Protein AF-A0A8S4QRX0-F1 (afdb_monomer)

InterPro domains:
  IPR004273 Dynein heavy chain, D6 P-loop domain [PF03028] (319-432)
  IPR026983 Dynein heavy chain [PTHR22878] (1-663)
  IPR027417 P-loop containing nucleoside triphosphate hydrolase [G3DSA:3.40.50.300] (310-434)
  IPR035706 Dynein heavy chain, ATP-binding dynein motor region [PF12781] (1-74)
  IPR041658 Dynein heavy chain, AAA lid domain [PF18198] (468-607)
  IPR042219 Dynein heavy chain, AAA lid domain superfamily [G3DSA:1.10.8.720] (435-604)

Foldseek 3Di:
DQLVVVLLLVCCQQPVVLSVVLVVLVVVLVVLVVVLVVLVVVLVVLVVPDPDPCVPPPVSVVSVVVSVVVNVVSVVVNVVSVVSVVVSVVVSVLQSVVSVLLVLLVLLQCLCCVVFVLSFAAPVNSSVLLSVLLVPFDDDPDSNVSNVRSSLSSVLSSLVQSLQFDDPLCLLLSLLSSLVSVCVVVVVDPPVLVVCLQPFADAPDDDDDLDVPPQPPQLSRLLSSQLVDPLCVVVSVCCSVCVVVVVVLLPDLCSVPPDDDPSCPSLQAPNVSSNCSRNVSLSSLFSPSSCNNSCVRSRNSSVDDDDNDPVVLVVVDWQLAAEEEAEDPQDDCVVVVLVVCVVVVQNVLEEEDEDAPPCLVVLLVNLVVCQQVLGEYEYEAVQRCLVNQVVVVVSSNPRDPVRGDGNRHYYYYYHRDNSHDSSNSRRHRRGYDYQDPDLLSLLLCCLVPQVVVCQVVCPDPDPCNLVLLLLLSLLSSLLSLLQNLLLLDVLSPVDSFDDHPVLSNVLSVVQVVQSVPDPDRPLVVSLCCSLCPRVVVRPDDPVNSVLSSVLVPLSSDPLSSDQQDAQAPVSLRTRHDSPDHSVNVSVSSVPGDPDDQCVSSVDDNCSVSSSRNVSSSVSSNSVSVSDDPPPPPPPDDDPVRVVVVVVVVVVVVDDPDPPVVVVVVD

Solvent-accessible surface area (backbone atoms only — not comparable to full-atom values): 37419 Å² total; per-residue (Å²): 108,65,36,56,55,43,31,54,52,52,39,44,71,78,38,44,70,59,46,52,51,49,53,51,48,53,54,50,50,53,53,54,53,48,52,52,51,51,52,52,49,52,51,52,50,52,63,72,69,51,91,70,64,78,89,73,40,64,69,54,53,55,51,52,52,52,48,52,56,52,52,53,55,49,51,54,52,50,52,51,50,53,53,54,49,50,56,50,51,58,64,47,54,72,48,42,64,48,11,51,49,51,40,53,52,50,53,56,48,62,42,39,32,80,78,39,66,68,41,40,71,34,69,66,57,52,50,54,51,54,53,49,38,57,73,73,47,81,88,55,93,49,62,68,63,36,43,52,51,43,46,56,51,36,54,50,54,52,49,56,58,50,48,38,48,38,54,78,87,48,40,59,54,49,40,37,51,53,46,52,54,55,34,43,74,71,60,76,43,52,72,67,62,56,47,33,71,55,73,51,59,81,70,92,74,92,74,83,75,89,49,71,90,79,52,46,72,64,31,48,51,39,40,52,22,44,35,72,38,85,89,36,30,66,50,54,70,48,39,74,83,42,45,70,58,55,48,58,41,69,74,37,96,61,43,86,81,54,85,68,56,82,86,49,58,72,39,56,56,69,50,38,43,49,53,35,67,25,57,62,44,41,88,53,31,33,69,58,47,51,45,53,30,28,33,77,73,78,30,60,80,68,67,56,87,75,81,86,55,66,67,64,53,55,74,72,55,54,60,68,38,40,38,35,37,40,32,41,88,70,57,77,63,65,67,62,50,48,56,48,28,45,76,71,74,36,46,92,42,53,48,76,49,71,45,41,94,85,37,59,70,58,53,53,52,51,48,53,54,16,32,69,74,26,23,35,37,34,40,33,44,48,62,67,31,52,87,50,39,64,58,51,46,54,56,44,73,64,56,49,84,90,69,48,27,80,68,14,39,45,36,39,30,25,51,86,42,84,67,58,52,62,67,52,38,23,63,27,49,52,35,46,42,64,83,61,75,46,50,42,46,35,41,50,50,40,60,69,70,56,52,59,83,44,45,71,61,70,71,44,89,56,90,60,36,49,51,49,56,36,50,49,53,30,50,47,49,49,51,25,39,61,60,55,34,45,70,47,38,68,83,52,28,80,62,82,69,78,78,38,74,65,53,52,52,52,45,52,51,50,51,52,50,48,53,71,74,39,95,59,82,56,50,70,57,52,49,42,45,43,40,56,51,55,59,29,60,67,48,86,49,72,67,48,38,51,50,52,43,56,56,47,54,72,44,61,40,81,67,43,70,41,56,79,30,61,68,33,93,85,57,77,47,56,46,67,62,72,84,62,48,75,66,53,52,50,57,52,44,70,70,47,65,82,73,80,64,39,56,59,66,75,40,60,67,65,50,57,23,53,35,25,35,51,52,41,52,50,48,38,53,51,54,49,70,60,45,79,78,74,75,73,59,99,81,61,80,48,75,66,55,53,49,50,51,52,49,51,54,50,58,72,70,48,78,78,80,80,60,64,66,62,64,73,73,106

pLDDT: mean 85.52, std 9.93, range [37.5, 96.81]

Nearest PDB structures (foldseek):
  8j07-assembly1_g6  TM=8.160E-01  e=1.203E-39  Homo sapiens
  8j07-assembly1_g1  TM=8.038E-01  e=6.453E-34  Homo sapiens
  6zyw-assembly1_C  TM=7.929E-01  e=6.901E-28  Tetrahymena thermophila SB210
  8glv-assembly1_Lc  TM=7.340E-01  e=1.024E-28  Chlamydomonas reinhardtii
  8j07-assembly1_r9  TM=7.107E-01  e=3.728E-25  Homo sapiens

Mean predicted aligned error: 10.31 Å

Radius of gyration: 33.87 Å; Cα contacts (8 Å, |Δi|>4): 712; chains: 1; bounding box: 92×83×99 Å

Structure (mmCIF, N/CA/C/O backbone):
data_AF-A0A8S4QRX0-F1
#
_entry.id   AF-A0A8S4QRX0-F1
#
loop_
_atom_site.group_PDB
_atom_site.id
_atom_site.type_symbol
_atom_site.label_atom_id
_atom_site.label_alt_id
_atom_site.label_comp_id
_atom_site.label_asym_id
_atom_site.label_entity_id
_atom_site.label_seq_id
_atom_site.pdbx_PDB_ins_code
_atom_site.Cartn_x
_atom_site.Cartn_y
_atom_site.Cartn_z
_atom_site.occupancy
_atom_site.B_iso_or_equiv
_atom_site.auth_seq_id
_atom_site.auth_comp_id
_atom_site.auth_asym_id
_atom_site.auth_atom_id
_atom_site.pdbx_PDB_model_num
ATOM 1 N N . GLY A 1 1 ? -17.231 3.762 23.123 1.00 83.12 1 GLY A N 1
ATOM 2 C CA . GLY A 1 1 ? -17.507 2.800 22.042 1.00 83.12 1 GLY A CA 1
ATOM 3 C C . GLY A 1 1 ? -16.306 1.905 21.822 1.00 83.12 1 GLY A C 1
ATOM 4 O O . GLY A 1 1 ? -16.028 1.085 22.681 1.00 83.12 1 GLY A O 1
ATOM 5 N N . LEU A 1 2 ? -15.553 2.095 20.732 1.00 89.50 2 LEU A N 1
ATOM 6 C CA . LEU A 1 2 ? -14.451 1.191 20.367 1.00 89.50 2 LEU A CA 1
ATOM 7 C C . LEU A 1 2 ? -13.298 1.138 21.388 1.00 89.50 2 LEU A C 1
ATOM 9 O O . LEU A 1 2 ? -12.864 0.042 21.717 1.00 89.50 2 LEU A O 1
ATOM 13 N N . ALA A 1 3 ? -12.827 2.273 21.925 1.00 89.62 3 ALA A N 1
ATOM 14 C CA . ALA A 1 3 ? -11.792 2.247 22.971 1.00 89.62 3 ALA A CA 1
ATOM 15 C C . ALA A 1 3 ? -12.217 1.419 24.185 1.00 89.62 3 ALA A C 1
ATOM 17 O O . ALA A 1 3 ? -11.419 0.668 24.722 1.00 89.62 3 ALA A O 1
ATOM 18 N N . GLU A 1 4 ? -13.477 1.501 24.600 1.00 89.06 4 GLU A N 1
ATOM 19 C CA . GLU A 1 4 ? -13.959 0.732 25.747 1.00 89.06 4 GLU A CA 1
ATOM 20 C C . GLU A 1 4 ? -13.993 -0.772 25.453 1.00 89.06 4 GLU A C 1
ATOM 22 O O . GLU A 1 4 ? -13.575 -1.571 26.288 1.00 89.06 4 GLU A O 1
ATOM 27 N N . GLN A 1 5 ? -14.402 -1.154 24.239 1.00 91.25 5 GLN A N 1
ATOM 28 C CA . GLN A 1 5 ? -14.351 -2.542 23.785 1.00 91.25 5 GLN A CA 1
ATOM 29 C C . GLN A 1 5 ? -12.909 -3.069 23.751 1.00 91.25 5 GLN A C 1
ATOM 31 O O . GLN A 1 5 ? -12.639 -4.149 24.270 1.00 91.25 5 GLN A O 1
ATOM 36 N N . LEU A 1 6 ? -11.975 -2.304 23.176 1.00 93.06 6 LEU A N 1
ATOM 37 C CA . LEU A 1 6 ? -10.559 -2.675 23.139 1.00 93.06 6 LEU A CA 1
ATOM 38 C C . LEU A 1 6 ? -9.955 -2.727 24.544 1.00 93.06 6 LEU A C 1
ATOM 40 O O . LEU A 1 6 ? -9.175 -3.628 24.820 1.00 93.06 6 LEU A O 1
ATOM 44 N N . LEU A 1 7 ? -10.349 -1.823 25.443 1.00 92.44 7 LEU A N 1
ATOM 45 C CA . LEU A 1 7 ? -9.909 -1.831 26.834 1.00 92.44 7 LEU A CA 1
ATOM 46 C C . LEU A 1 7 ? -10.358 -3.103 27.552 1.00 92.44 7 LEU A C 1
ATOM 48 O O . LEU A 1 7 ? -9.538 -3.744 28.196 1.00 92.44 7 LEU A O 1
ATOM 52 N N . SER A 1 8 ? -11.626 -3.496 27.414 1.00 90.19 8 SER A N 1
ATOM 53 C CA . SER A 1 8 ? -12.103 -4.769 27.969 1.00 90.19 8 SER A CA 1
ATOM 54 C C . SER A 1 8 ? -11.342 -5.966 27.393 1.00 90.19 8 SER A C 1
ATOM 56 O O . SER A 1 8 ? -11.019 -6.882 28.137 1.00 90.19 8 SER A O 1
ATOM 58 N N . ILE A 1 9 ? -10.970 -5.943 26.108 1.00 91.50 9 ILE A N 1
ATOM 59 C CA . ILE A 1 9 ? -10.153 -7.008 25.501 1.00 91.50 9 ILE A CA 1
ATOM 60 C C . ILE A 1 9 ? -8.732 -7.039 26.087 1.00 91.50 9 ILE A C 1
ATOM 62 O O . ILE A 1 9 ? -8.247 -8.118 26.415 1.00 91.50 9 ILE A O 1
ATOM 66 N N . VAL A 1 10 ? -8.069 -5.886 26.238 1.00 91.62 10 VAL A N 1
ATOM 67 C CA . VAL A 1 10 ? -6.720 -5.807 26.836 1.00 91.62 10 VAL A CA 1
ATOM 68 C C . VAL A 1 10 ? -6.748 -6.315 28.274 1.00 91.62 10 VAL A C 1
ATOM 70 O O . VAL A 1 10 ? -5.933 -7.151 28.651 1.00 91.62 10 VAL A O 1
ATOM 73 N N . VAL A 1 11 ? -7.716 -5.849 29.066 1.00 90.56 11 VAL 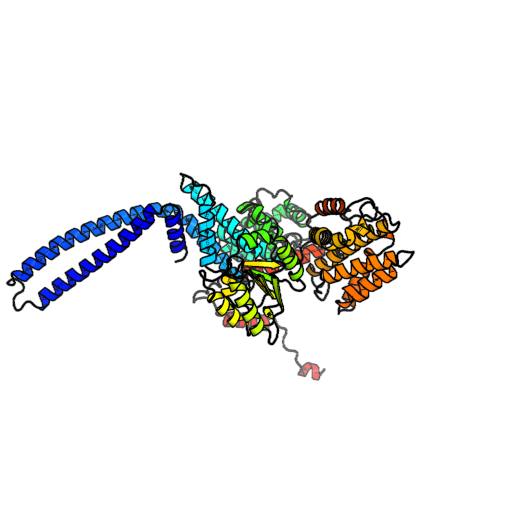A N 1
ATOM 74 C CA . VAL A 1 11 ? -7.853 -6.241 30.474 1.00 90.56 11 VAL A CA 1
ATOM 75 C C . VAL A 1 11 ? -8.177 -7.729 30.583 1.00 90.56 11 VAL A C 1
ATOM 77 O O . VAL A 1 11 ? -7.573 -8.405 31.403 1.00 90.56 11 VAL A O 1
ATOM 80 N N . ALA A 1 12 ? -9.033 -8.275 29.715 1.00 90.19 12 ALA A N 1
ATOM 81 C CA . ALA A 1 12 ? -9.324 -9.708 29.692 1.00 90.19 12 ALA A CA 1
ATOM 82 C C . ALA A 1 12 ? -8.089 -10.578 29.388 1.00 90.19 12 ALA A C 1
ATOM 84 O O . ALA A 1 12 ? -8.023 -11.709 29.860 1.00 90.19 12 ALA A O 1
ATOM 85 N N . GLN A 1 13 ? -7.126 -10.074 28.608 1.00 89.38 13 GLN A N 1
ATOM 86 C CA . GLN A 1 13 ? -5.893 -10.802 28.288 1.00 89.38 13 GLN A CA 1
ATOM 87 C C . GLN A 1 13 ? -4.820 -10.658 29.373 1.00 89.38 13 GLN A C 1
ATOM 89 O O . GLN A 1 13 ? -4.207 -11.649 29.758 1.00 89.38 13 GLN A O 1
ATOM 94 N N . GLU A 1 14 ? -4.594 -9.446 29.883 1.00 87.62 14 GLU A N 1
ATOM 95 C CA . GLU A 1 14 ? -3.520 -9.182 30.854 1.00 87.62 14 GLU A CA 1
ATOM 96 C C . GLU A 1 14 ? -3.945 -9.484 32.304 1.00 87.62 14 GLU A C 1
ATOM 98 O O . GLU A 1 14 ? -3.137 -9.929 33.119 1.00 87.62 14 GLU A O 1
ATOM 103 N N . ARG A 1 15 ? -5.216 -9.241 32.648 1.00 87.00 15 ARG A N 1
ATOM 104 C CA . ARG A 1 15 ? -5.796 -9.399 33.994 1.00 87.00 15 ARG A CA 1
ATOM 105 C C . ARG A 1 15 ? -7.202 -10.017 33.925 1.00 87.00 15 ARG A C 1
ATOM 107 O O . ARG A 1 15 ? -8.195 -9.342 34.225 1.00 87.00 15 ARG A O 1
ATOM 114 N N . PRO A 1 16 ? -7.309 -11.307 33.548 1.00 88.00 16 PRO A N 1
ATOM 115 C CA . PRO A 1 16 ? -8.598 -11.995 33.451 1.00 88.00 16 PRO A CA 1
ATOM 116 C C . PRO A 1 16 ? -9.352 -12.020 34.789 1.00 88.00 16 PRO A C 1
ATOM 118 O O . PRO A 1 16 ? -10.579 -11.964 34.804 1.00 88.00 16 PRO A O 1
ATOM 121 N N . ASP A 1 17 ? -8.624 -12.025 35.910 1.00 89.44 17 ASP A N 1
ATOM 122 C CA . ASP A 1 17 ? -9.160 -11.955 37.271 1.00 89.44 17 ASP A CA 1
ATOM 123 C C . ASP A 1 17 ? -10.000 -10.691 37.512 1.00 89.44 17 ASP A C 1
ATOM 125 O O . ASP A 1 17 ? -11.085 -10.760 38.095 1.00 89.44 17 ASP A O 1
ATOM 129 N N . LEU A 1 18 ? -9.524 -9.537 37.033 1.00 85.94 18 LEU A N 1
ATOM 130 C CA . LEU A 1 18 ? -10.222 -8.262 37.189 1.00 85.94 18 LEU A CA 1
ATOM 131 C C . LEU A 1 18 ? -11.460 -8.176 36.291 1.00 85.94 18 LEU A C 1
ATOM 133 O O . LEU A 1 18 ? -12.490 -7.658 36.729 1.00 85.94 18 LEU A O 1
ATOM 137 N N . GLU A 1 19 ? -11.392 -8.693 35.061 1.00 84.94 19 GLU A N 1
ATOM 138 C CA . GLU A 1 19 ? -12.536 -8.651 34.140 1.00 84.94 19 GLU A CA 1
ATOM 139 C C . GLU A 1 19 ? -13.643 -9.636 34.564 1.00 84.94 19 GLU A C 1
ATOM 141 O O . GLU A 1 19 ? -14.824 -9.284 34.507 1.00 84.94 19 GLU A O 1
ATOM 146 N N . GLU A 1 20 ? -13.298 -10.825 35.077 1.00 88.06 20 GLU A N 1
ATOM 147 C CA . GLU A 1 20 ? -14.280 -11.749 35.666 1.00 88.06 20 GLU A CA 1
ATOM 148 C C . GLU A 1 20 ? -14.965 -11.142 36.893 1.00 88.06 20 GLU A C 1
ATOM 150 O O . GLU A 1 20 ? -16.196 -11.180 36.995 1.00 88.06 20 GLU A O 1
ATOM 155 N N . LEU A 1 21 ? -14.192 -10.536 37.804 1.00 87.50 21 LEU A N 1
ATOM 156 C CA . LEU A 1 21 ? -14.735 -9.869 38.986 1.00 87.50 21 LEU A CA 1
ATOM 157 C C . LEU A 1 21 ? -15.679 -8.729 38.586 1.00 87.50 21 LEU A C 1
ATOM 159 O O . LEU A 1 21 ? -16.787 -8.621 39.113 1.00 87.50 21 LEU A O 1
ATOM 163 N N . ARG A 1 22 ? -15.290 -7.916 37.600 1.00 85.25 22 ARG A N 1
ATOM 164 C CA . ARG A 1 22 ? -16.138 -6.852 37.052 1.00 85.25 22 ARG A CA 1
ATOM 165 C C . ARG A 1 22 ? -17.435 -7.403 36.464 1.00 85.25 22 ARG A C 1
ATOM 167 O O . ARG A 1 22 ? -18.506 -6.867 36.748 1.00 85.25 22 ARG A O 1
ATOM 174 N N . GLY A 1 23 ? -17.361 -8.486 35.690 1.00 86.50 23 GLY A N 1
ATOM 175 C CA . GLY A 1 23 ? -18.535 -9.169 35.148 1.00 86.50 23 GLY A CA 1
ATOM 176 C C . GLY A 1 23 ? -19.497 -9.630 36.248 1.00 86.50 23 GLY A C 1
ATOM 177 O O . GLY A 1 23 ? -20.700 -9.372 36.171 1.00 86.50 23 GLY A O 1
ATOM 178 N N . GLN A 1 24 ? -18.969 -10.234 37.316 1.00 89.44 24 GLN A N 1
ATOM 179 C CA . GLN A 1 24 ? -19.757 -10.655 38.479 1.00 89.44 24 GLN A CA 1
ATOM 180 C C . GLN A 1 24 ? -20.409 -9.468 39.203 1.00 89.44 24 GLN A C 1
ATOM 182 O O . GLN A 1 24 ? -21.589 -9.537 39.557 1.00 89.44 24 GLN A O 1
ATOM 187 N N . LEU A 1 25 ? -19.682 -8.360 39.384 1.00 89.25 25 LEU A N 1
ATOM 188 C CA . LEU A 1 25 ? -20.203 -7.144 40.016 1.00 89.25 25 LEU A CA 1
ATOM 189 C C . LEU A 1 25 ? -21.329 -6.502 39.195 1.00 89.25 25 LEU A C 1
ATOM 191 O O . LEU A 1 25 ? -22.326 -6.074 39.775 1.00 89.25 25 LEU A O 1
ATOM 195 N N . ILE A 1 26 ? -21.225 -6.485 37.861 1.00 87.69 26 ILE A N 1
ATOM 196 C CA . ILE A 1 26 ? -22.281 -5.969 36.973 1.00 87.69 26 ILE A CA 1
ATOM 197 C C . ILE A 1 26 ? -23.563 -6.797 37.118 1.00 87.69 26 ILE A C 1
ATOM 199 O O . ILE A 1 26 ? -24.647 -6.234 37.285 1.00 87.69 26 ILE A O 1
ATOM 203 N N . VAL A 1 27 ? -23.447 -8.130 37.102 1.00 91.12 27 VAL A N 1
ATOM 204 C CA . VAL A 1 27 ? -24.597 -9.032 37.277 1.00 91.12 27 VAL A CA 1
ATOM 205 C C . VAL A 1 27 ? -25.215 -8.865 38.668 1.00 91.12 27 VAL A C 1
ATOM 207 O O . VAL A 1 27 ? -26.433 -8.732 38.785 1.00 91.12 27 VAL A O 1
ATOM 210 N N . SER A 1 28 ? -24.387 -8.803 39.715 1.00 89.44 28 SER A N 1
ATOM 211 C CA . SER A 1 28 ? -24.832 -8.590 41.098 1.00 89.44 28 SER A CA 1
ATOM 212 C C . SER A 1 28 ? -25.563 -7.251 41.260 1.00 89.44 28 SER A C 1
ATOM 214 O O . SER A 1 28 ? -26.662 -7.201 41.813 1.00 89.44 28 SER A O 1
ATOM 216 N N . ARG A 1 29 ? -25.025 -6.165 40.689 1.00 89.31 29 ARG A N 1
ATOM 217 C CA . ARG A 1 29 ? -25.658 -4.837 40.699 1.00 89.31 29 ARG A CA 1
ATOM 218 C C . ARG A 1 29 ? -27.021 -4.848 40.009 1.00 89.31 29 ARG A C 1
ATOM 220 O O . ARG A 1 29 ? -27.975 -4.281 40.539 1.00 89.31 29 ARG A O 1
ATOM 227 N N . ALA A 1 30 ? -27.131 -5.505 38.853 1.00 89.69 30 ALA A N 1
ATOM 228 C CA . ALA A 1 30 ? -28.393 -5.622 38.125 1.00 89.69 30 ALA A CA 1
ATOM 229 C C . ALA A 1 30 ? -29.455 -6.389 38.937 1.00 89.69 30 ALA A C 1
ATOM 231 O O . ALA A 1 30 ? -30.601 -5.945 39.043 1.00 89.69 30 ALA A O 1
ATOM 232 N N . GLN A 1 31 ? -29.065 -7.502 39.569 1.00 91.56 31 GLN A N 1
ATOM 233 C CA . GLN A 1 31 ? -29.944 -8.285 40.445 1.00 91.56 31 GLN A CA 1
ATOM 234 C C . GLN A 1 31 ? -30.419 -7.472 41.655 1.00 91.56 31 GLN A C 1
ATOM 236 O O . GLN A 1 31 ? -31.614 -7.448 41.939 1.00 91.56 31 GLN A O 1
ATOM 241 N N . LEU A 1 32 ? -29.514 -6.758 42.333 1.00 89.94 32 LEU A N 1
ATOM 242 C CA . LEU A 1 32 ? -29.856 -5.902 43.475 1.00 89.94 32 LEU A CA 1
ATOM 243 C C . LEU A 1 32 ? -30.776 -4.741 43.072 1.00 89.94 32 LEU A C 1
ATOM 245 O O . LEU A 1 32 ? -31.716 -4.419 43.796 1.00 89.94 32 LEU A O 1
ATOM 249 N N . SER A 1 33 ? -30.562 -4.146 41.895 1.00 87.44 33 SER A N 1
ATOM 250 C CA . SER A 1 33 ? -31.443 -3.103 41.361 1.00 87.44 33 SER A CA 1
ATOM 251 C C . SER A 1 33 ? -32.846 -3.633 41.053 1.00 87.44 33 SER A C 1
ATOM 253 O O . SER A 1 33 ? -33.827 -2.938 41.317 1.00 87.44 33 SER A O 1
ATOM 255 N N . THR A 1 34 ? -32.952 -4.869 40.561 1.00 90.25 34 THR A N 1
ATOM 256 C CA . THR A 1 34 ? -34.247 -5.518 40.307 1.00 90.25 34 THR A CA 1
ATOM 257 C C . THR A 1 34 ? -34.962 -5.826 41.623 1.00 90.25 34 THR A C 1
ATOM 259 O O . THR A 1 34 ? -36.131 -5.490 41.765 1.00 90.25 34 THR A O 1
ATOM 262 N N . GLN A 1 35 ? -34.244 -6.344 42.627 1.00 88.44 35 GLN A N 1
ATOM 263 C CA . GLN A 1 35 ? -34.795 -6.576 43.969 1.00 88.44 35 GLN A CA 1
ATOM 264 C C . GLN A 1 35 ? -35.312 -5.286 44.621 1.00 88.44 35 GLN A C 1
ATOM 266 O O . GLN A 1 35 ? -36.360 -5.304 45.260 1.00 88.44 35 GLN A O 1
ATOM 271 N N . LEU A 1 36 ? -34.619 -4.154 44.450 1.00 87.38 36 LEU A N 1
ATOM 272 C CA . LEU A 1 36 ? -35.107 -2.857 44.933 1.00 87.38 36 LEU A CA 1
ATOM 273 C C . LEU A 1 36 ? -36.397 -2.425 44.228 1.00 87.38 36 LEU A C 1
ATOM 275 O O . LEU A 1 36 ? -37.303 -1.912 44.885 1.00 87.38 36 LEU A O 1
ATOM 279 N N . ALA A 1 37 ? -36.496 -2.637 42.914 1.00 88.44 37 ALA A N 1
ATOM 280 C CA . ALA A 1 37 ? -37.700 -2.318 42.152 1.00 88.44 37 ALA A CA 1
ATOM 281 C C . ALA A 1 37 ? -38.887 -3.214 42.551 1.00 88.44 37 ALA A C 1
ATOM 283 O O . ALA A 1 37 ? -39.998 -2.715 42.717 1.00 88.44 37 ALA A O 1
ATOM 284 N N . GLU A 1 38 ? -38.649 -4.510 42.774 1.00 88.81 38 GLU A N 1
ATOM 285 C CA . GLU A 1 38 ? -39.648 -5.452 43.298 1.00 88.81 38 GLU A CA 1
ATOM 286 C C . GLU A 1 38 ? -40.125 -5.032 44.691 1.00 88.81 38 GLU A C 1
ATOM 288 O O . GLU A 1 38 ? -41.325 -4.921 44.919 1.00 88.81 38 GLU A O 1
ATOM 293 N N . MET A 1 39 ? -39.206 -4.678 45.595 1.00 85.19 39 MET A N 1
ATOM 294 C CA . MET A 1 39 ? -39.564 -4.170 46.923 1.00 85.19 39 MET A CA 1
ATOM 295 C C . MET A 1 39 ? -40.404 -2.888 46.852 1.00 85.19 39 MET A C 1
ATOM 297 O O . MET A 1 39 ? -41.339 -2.722 47.631 1.00 85.19 39 MET A O 1
ATOM 301 N N . GLN A 1 40 ? -40.107 -1.976 45.922 1.00 84.69 40 GLN A N 1
ATOM 302 C CA . GLN A 1 40 ? -40.928 -0.779 45.702 1.00 84.69 40 GLN A CA 1
ATOM 303 C C . GLN A 1 40 ? -42.322 -1.126 45.167 1.00 84.69 40 GLN A C 1
ATOM 305 O O . GLN A 1 40 ? -43.308 -0.521 45.594 1.00 84.69 40 GLN A O 1
ATOM 310 N N . ALA A 1 41 ? -42.417 -2.104 44.266 1.00 86.94 41 ALA A N 1
ATOM 311 C CA . ALA A 1 41 ? -43.688 -2.599 43.754 1.00 86.94 41 ALA A CA 1
ATOM 312 C C . ALA A 1 41 ? -44.521 -3.273 44.857 1.00 86.94 41 ALA A C 1
ATOM 314 O O . ALA A 1 41 ? -45.717 -3.005 44.947 1.00 86.94 41 ALA A O 1
ATOM 315 N N . ASP A 1 42 ? -43.895 -4.056 45.738 1.00 84.06 42 ASP A N 1
ATOM 316 C CA . ASP A 1 42 ? -44.544 -4.692 46.890 1.00 84.06 42 ASP A CA 1
ATOM 317 C C . ASP A 1 42 ? -45.092 -3.653 47.880 1.00 84.06 42 ASP A C 1
ATOM 319 O O . ASP A 1 42 ? -46.214 -3.796 48.371 1.00 84.06 42 ASP A O 1
ATOM 323 N N . ILE A 1 43 ? -44.347 -2.565 48.128 1.00 84.00 43 ILE A N 1
ATOM 324 C CA . ILE A 1 43 ? -44.820 -1.429 48.938 1.00 84.00 43 ILE A CA 1
ATOM 325 C C . ILE A 1 43 ? -46.059 -0.792 48.297 1.00 84.00 43 ILE A C 1
ATOM 327 O O . ILE A 1 43 ? -47.062 -0.568 48.975 1.00 84.00 43 ILE A O 1
ATOM 331 N N . LEU A 1 44 ? -46.004 -0.493 46.996 1.00 84.00 44 LEU A N 1
ATOM 332 C CA . LEU A 1 44 ? -47.117 0.124 46.265 1.00 84.00 44 LEU A CA 1
ATOM 333 C C . LEU A 1 44 ? -48.349 -0.784 46.242 1.00 84.00 44 LEU A C 1
ATOM 335 O O . LEU A 1 44 ? -49.465 -0.311 46.459 1.00 84.00 44 LEU A O 1
ATOM 339 N N . TYR A 1 45 ? -48.144 -2.082 46.026 1.00 84.62 45 TYR A N 1
ATOM 340 C CA . TYR A 1 45 ? -49.198 -3.084 46.043 1.00 84.62 45 TYR A CA 1
ATOM 341 C C . TYR A 1 45 ? -49.857 -3.163 47.422 1.00 84.62 45 TYR A C 1
ATOM 343 O O . TYR A 1 45 ? -51.078 -3.029 47.518 1.00 84.62 45 TYR A O 1
ATOM 351 N N . GLY A 1 46 ? -49.058 -3.282 48.487 1.00 80.00 46 GLY A N 1
ATOM 352 C CA . GLY A 1 46 ? -49.542 -3.309 49.867 1.00 80.00 46 GLY A CA 1
ATOM 353 C C . GLY A 1 46 ? -50.330 -2.053 50.253 1.00 80.00 46 GLY A C 1
ATOM 354 O O . GLY A 1 46 ? -51.388 -2.159 50.865 1.00 80.00 46 GLY A O 1
ATOM 355 N N . LEU A 1 47 ? -49.881 -0.870 49.821 1.00 79.44 47 LEU A N 1
ATOM 356 C CA . LEU A 1 47 ? -50.604 0.389 50.035 1.00 79.44 47 LEU A CA 1
ATOM 357 C C . LEU A 1 47 ? -51.923 0.453 49.246 1.00 79.44 47 LEU A C 1
ATOM 359 O O . LEU A 1 47 ? -52.918 0.950 49.768 1.00 79.44 47 LEU A O 1
ATOM 363 N N . SER A 1 48 ? -51.948 -0.058 48.010 1.00 81.94 48 SER A N 1
ATOM 364 C CA . SER A 1 48 ? -53.134 -0.027 47.140 1.00 81.94 48 SER A CA 1
ATOM 365 C C . SER A 1 48 ? -54.246 -0.998 47.553 1.00 81.94 48 SER A C 1
ATOM 367 O O . SER A 1 48 ? -55.418 -0.697 47.339 1.00 81.94 48 SER A O 1
ATOM 369 N N . ASN A 1 49 ? -53.885 -2.136 48.154 1.00 78.31 49 ASN A N 1
ATOM 370 C CA . ASN A 1 49 ? -54.815 -3.200 48.541 1.00 78.31 49 ASN A CA 1
ATOM 371 C C . ASN A 1 49 ? -55.262 -3.137 50.010 1.00 78.31 49 ASN A C 1
ATOM 373 O O . ASN A 1 49 ? -56.068 -3.970 50.424 1.00 78.31 49 ASN A O 1
ATOM 377 N N . SER A 1 50 ? -54.754 -2.189 50.805 1.00 76.19 50 SER A N 1
ATOM 378 C CA . SER A 1 50 ? -55.196 -2.030 52.196 1.00 76.19 50 SER A CA 1
ATOM 379 C C . SER A 1 50 ? -56.609 -1.426 52.252 1.00 76.19 50 SER A C 1
ATOM 381 O O . SER A 1 50 ? -56.835 -0.271 51.886 1.00 76.19 50 SER A O 1
ATOM 383 N N . GLU A 1 51 ? -57.593 -2.216 52.691 1.00 60.91 51 GLU A N 1
ATOM 384 C CA . GLU A 1 51 ? -58.966 -1.750 52.920 1.00 60.91 51 GLU A CA 1
ATOM 385 C C . GLU A 1 51 ? -59.069 -1.092 54.310 1.00 60.91 51 GLU A C 1
ATOM 387 O O . GLU A 1 51 ? -59.381 -1.745 55.303 1.00 60.91 51 GLU A O 1
ATOM 392 N N . GLY A 1 52 ? -58.794 0.214 54.400 1.00 67.81 52 GLY A N 1
ATOM 393 C CA . GLY A 1 52 ? -58.922 0.985 55.646 1.00 67.81 52 GLY A CA 1
ATOM 394 C C . GLY A 1 52 ? -57.787 1.984 55.876 1.00 67.81 52 GLY A C 1
ATOM 395 O O . GLY A 1 52 ? -57.139 2.433 54.936 1.00 67.81 52 GLY A O 1
ATOM 396 N N . SER A 1 53 ? -57.562 2.374 57.137 1.00 68.19 53 SER A N 1
ATOM 397 C CA . SER A 1 53 ? -56.392 3.178 57.512 1.00 68.19 53 SER A CA 1
ATOM 398 C C . SER A 1 53 ? -55.135 2.299 57.430 1.00 68.19 53 SER A C 1
ATOM 400 O O . SER A 1 53 ? -55.078 1.292 58.138 1.00 68.19 53 SER A O 1
ATOM 402 N N . PRO A 1 54 ? -54.093 2.676 56.663 1.00 64.56 54 PRO A N 1
ATOM 403 C CA . PRO A 1 54 ? -52.842 1.909 56.547 1.00 64.56 54 PRO A CA 1
ATOM 404 C C . PRO A 1 54 ? -52.108 1.693 57.880 1.00 64.56 54 PRO A C 1
ATOM 406 O O . PRO A 1 54 ? -51.165 0.914 57.965 1.00 64.56 54 PRO A O 1
ATOM 409 N N . VAL A 1 55 ? -52.514 2.422 58.922 1.00 67.19 55 VAL A N 1
ATOM 410 C CA . VAL A 1 55 ? -51.955 2.354 60.276 1.00 67.19 55 VAL A CA 1
ATOM 411 C C . VAL A 1 55 ? -52.518 1.165 61.071 1.00 67.19 55 VAL A C 1
ATOM 413 O O . VAL A 1 55 ? -51.897 0.744 62.042 1.00 67.19 55 VAL A O 1
ATOM 416 N N . ASP A 1 56 ? -53.654 0.598 60.651 1.00 70.62 56 ASP A N 1
ATOM 417 C CA . ASP A 1 56 ? -54.336 -0.493 61.363 1.00 70.62 56 ASP A CA 1
ATOM 418 C C . ASP A 1 56 ? -54.035 -1.886 60.764 1.00 70.62 56 ASP A C 1
ATOM 420 O O . ASP A 1 56 ? -54.393 -2.912 61.348 1.00 70.62 56 ASP A O 1
ATOM 424 N N . ASP A 1 57 ? -53.345 -1.943 59.619 1.00 75.62 57 ASP A N 1
ATOM 425 C CA . ASP A 1 57 ? -53.046 -3.173 58.879 1.00 75.62 57 ASP A CA 1
ATOM 426 C C . ASP A 1 57 ? -51.716 -3.801 59.353 1.00 75.62 57 ASP A C 1
ATOM 428 O O . ASP A 1 57 ? -50.628 -3.539 58.833 1.00 75.62 57 ASP A O 1
ATOM 432 N N . LEU A 1 58 ? -51.794 -4.621 60.408 1.00 76.12 58 LEU A N 1
ATOM 433 C CA . LEU A 1 58 ? -50.635 -5.265 61.049 1.00 76.12 58 LEU A CA 1
ATOM 434 C C . LEU A 1 58 ? -49.741 -6.077 60.074 1.00 76.12 58 LEU A C 1
ATOM 436 O O . LEU A 1 58 ? -48.515 -5.971 60.175 1.00 76.12 58 LEU A O 1
ATOM 440 N N . PRO A 1 59 ? -50.292 -6.867 59.124 1.00 77.19 59 PRO A N 1
ATOM 441 C CA . PRO A 1 59 ? -49.515 -7.516 58.065 1.00 77.19 59 PRO A CA 1
ATOM 442 C C . PRO A 1 59 ? -48.708 -6.534 57.212 1.00 77.19 59 PRO A C 1
ATOM 444 O O . PRO A 1 59 ? -47.525 -6.776 56.965 1.00 77.19 59 PRO A O 1
ATOM 447 N N . LEU A 1 60 ? -49.315 -5.412 56.808 1.00 79.00 60 LEU A N 1
ATOM 448 C CA . LEU A 1 60 ? -48.654 -4.390 56.000 1.00 79.00 60 LEU A CA 1
ATOM 449 C C . LEU A 1 60 ? -47.473 -3.775 56.762 1.00 79.00 60 LEU A C 1
ATOM 451 O O . LEU A 1 60 ? -46.373 -3.680 56.221 1.00 79.00 60 LEU A O 1
ATOM 455 N N . ILE A 1 61 ? -47.653 -3.454 58.045 1.00 79.81 61 ILE A N 1
ATOM 456 C CA . ILE A 1 61 ? -46.592 -2.895 58.899 1.00 79.81 61 ILE A CA 1
ATOM 457 C C . ILE A 1 61 ? -45.397 -3.854 59.014 1.00 79.81 61 ILE A C 1
ATOM 459 O O . ILE A 1 61 ? -44.254 -3.428 58.840 1.00 79.81 61 ILE A O 1
ATOM 463 N N . LEU A 1 62 ? -45.643 -5.150 59.232 1.00 80.06 62 LEU A N 1
ATOM 464 C CA . LEU A 1 62 ? -44.580 -6.160 59.313 1.00 80.06 62 LEU A CA 1
ATOM 465 C C . LEU A 1 62 ? -43.840 -6.333 57.978 1.00 80.06 62 LEU A C 1
ATOM 467 O O . LEU A 1 62 ? -42.617 -6.480 57.963 1.00 80.06 62 LEU A O 1
ATOM 471 N N . THR A 1 63 ? -44.557 -6.282 56.849 1.00 81.38 63 THR A N 1
ATOM 472 C CA . THR A 1 63 ? -43.923 -6.327 55.521 1.00 81.38 63 THR A CA 1
ATOM 473 C C . THR A 1 63 ? -43.091 -5.078 55.235 1.00 81.38 63 THR A C 1
ATOM 475 O O . THR A 1 63 ? -41.970 -5.202 54.748 1.00 81.38 63 THR A O 1
ATOM 478 N N . LEU A 1 64 ? -43.566 -3.887 55.614 1.00 82.62 64 LEU A N 1
ATOM 479 C CA . LEU A 1 64 ? -42.827 -2.631 55.470 1.00 82.62 64 LEU A CA 1
ATOM 480 C C . LEU A 1 64 ? -41.556 -2.610 56.326 1.00 82.62 64 LEU A C 1
ATOM 482 O O . LEU A 1 64 ? -40.515 -2.145 55.866 1.00 82.62 64 LEU A O 1
ATOM 486 N N . GLU A 1 65 ? -41.609 -3.141 57.549 1.00 83.94 65 GLU A N 1
ATOM 487 C CA . GLU A 1 65 ? -40.439 -3.242 58.423 1.00 83.94 65 GLU A CA 1
ATOM 488 C C . GLU A 1 65 ? -39.399 -4.231 57.868 1.00 83.94 65 GLU A C 1
ATOM 490 O O . GLU A 1 65 ? -38.208 -3.913 57.810 1.00 83.94 65 GLU A O 1
ATOM 495 N N . ALA A 1 66 ? -39.845 -5.381 57.350 1.00 83.81 66 ALA A N 1
ATOM 496 C CA . ALA A 1 66 ? -38.974 -6.350 56.685 1.00 83.81 66 ALA A CA 1
ATOM 497 C C . ALA A 1 66 ? -38.337 -5.790 55.398 1.00 83.81 66 ALA A C 1
ATOM 499 O O . ALA A 1 66 ? -37.142 -5.995 55.164 1.00 83.81 66 ALA A O 1
ATOM 500 N N . ILE A 1 67 ? -39.103 -5.056 54.581 1.00 86.44 67 ILE A N 1
ATOM 501 C CA . ILE A 1 67 ? -38.601 -4.388 53.371 1.00 86.44 67 ILE A CA 1
ATOM 502 C C . ILE A 1 67 ? -37.606 -3.285 53.744 1.00 86.44 67 ILE A C 1
ATOM 504 O O . ILE A 1 67 ? -36.554 -3.182 53.120 1.00 86.44 67 ILE A O 1
ATOM 508 N N . LYS A 1 68 ? -37.866 -2.509 54.803 1.00 86.06 68 LYS A N 1
ATOM 509 C CA . LYS A 1 68 ? -36.951 -1.463 55.279 1.00 86.06 68 LYS A CA 1
ATOM 510 C C . LYS A 1 68 ? -35.584 -2.034 55.665 1.00 86.06 68 LYS A C 1
ATOM 512 O O . LYS A 1 68 ? -34.570 -1.503 55.216 1.00 86.06 68 LYS A O 1
ATOM 517 N N . ILE A 1 69 ? -35.547 -3.121 56.441 1.00 87.75 69 ILE A N 1
ATOM 518 C CA . ILE A 1 69 ? -34.290 -3.774 56.850 1.00 87.75 69 ILE A CA 1
ATOM 519 C C . ILE A 1 69 ? -33.535 -4.296 55.621 1.00 87.75 69 ILE A C 1
ATOM 521 O O . ILE A 1 69 ? -32.365 -3.966 55.437 1.00 87.75 69 ILE A O 1
ATOM 525 N N . LYS A 1 70 ? -34.215 -5.029 54.729 1.00 86.00 70 LYS A N 1
ATOM 526 C CA . LYS A 1 70 ? -33.594 -5.551 53.501 1.00 86.00 70 LYS A CA 1
ATOM 527 C C . LYS A 1 70 ? -33.111 -4.444 52.563 1.00 86.00 70 LYS A C 1
ATOM 529 O O . LYS A 1 70 ? -32.041 -4.572 51.979 1.00 86.00 70 LYS A O 1
ATOM 534 N N . SER A 1 71 ? -33.856 -3.345 52.433 1.00 87.44 71 SER A N 1
ATOM 535 C CA . SER A 1 71 ? -33.450 -2.209 51.598 1.00 87.44 71 SER A CA 1
ATOM 536 C C . SER A 1 71 ? -32.169 -1.548 52.117 1.00 87.44 71 SER A C 1
ATOM 538 O O . SER A 1 71 ? -31.297 -1.216 51.319 1.00 87.44 71 SER A O 1
ATOM 540 N N . ALA A 1 72 ? -31.999 -1.440 53.441 1.00 87.81 72 ALA A N 1
ATOM 541 C CA . ALA A 1 72 ? -30.768 -0.936 54.046 1.00 87.81 72 ALA A CA 1
ATOM 542 C C . ALA A 1 72 ? -29.572 -1.871 53.789 1.00 87.81 72 ALA A C 1
ATOM 544 O O . ALA A 1 72 ? -28.490 -1.396 53.452 1.00 87.81 72 ALA A O 1
ATOM 545 N N . GLU A 1 73 ? -29.764 -3.193 53.878 1.00 88.25 73 GLU A N 1
ATOM 546 C CA . GLU A 1 73 ? -28.723 -4.173 53.532 1.00 88.25 73 GLU A CA 1
ATOM 547 C C . GLU A 1 73 ? -28.322 -4.102 52.052 1.00 88.25 73 GLU A C 1
ATOM 549 O O . GLU A 1 73 ? -27.137 -4.203 51.727 1.00 88.25 73 GLU A O 1
ATOM 554 N N . ILE A 1 74 ? -29.290 -3.917 51.146 1.00 87.50 74 ILE A N 1
ATOM 555 C CA . ILE A 1 74 ? -29.012 -3.763 49.715 1.00 87.50 74 ILE A CA 1
ATOM 556 C C . ILE A 1 74 ? -28.229 -2.474 49.456 1.00 87.50 74 ILE A C 1
ATOM 558 O O . ILE A 1 74 ? -27.272 -2.514 48.691 1.00 87.50 74 ILE A O 1
ATOM 562 N N . LEU A 1 75 ? -28.579 -1.360 50.105 1.00 86.88 75 LEU A N 1
ATOM 563 C CA . LEU A 1 75 ? -27.856 -0.095 49.940 1.00 86.88 75 LEU A CA 1
ATOM 564 C C . LEU A 1 75 ? -26.379 -0.216 50.338 1.00 86.88 75 LEU A C 1
ATOM 566 O O . LEU A 1 75 ? -25.524 0.232 49.582 1.00 86.88 75 LEU A O 1
ATOM 570 N N . ILE A 1 76 ? -26.075 -0.895 51.450 1.00 89.25 76 ILE A N 1
ATOM 571 C CA . ILE A 1 76 ? -24.685 -1.157 51.868 1.00 89.25 76 ILE A CA 1
ATOM 572 C C . ILE A 1 76 ? -23.954 -2.010 50.821 1.00 89.25 76 ILE A C 1
ATOM 574 O O . ILE A 1 76 ? -22.833 -1.696 50.434 1.00 89.25 76 ILE A O 1
ATOM 578 N N . LYS A 1 77 ? -24.596 -3.068 50.306 1.00 88.56 77 LYS A N 1
ATOM 579 C CA . LYS A 1 77 ? -23.996 -3.909 49.255 1.00 88.56 77 LYS A CA 1
ATOM 580 C C . LYS A 1 77 ? -23.769 -3.148 47.952 1.00 88.56 77 LYS A C 1
ATOM 582 O O . LYS A 1 77 ? -22.782 -3.406 47.273 1.00 88.56 77 LYS A O 1
ATOM 587 N N . VAL A 1 78 ? -24.676 -2.245 47.584 1.00 87.94 78 VAL A N 1
ATOM 588 C CA . VAL A 1 78 ? -24.518 -1.386 46.404 1.00 87.94 78 VAL A CA 1
ATOM 589 C C . VAL A 1 78 ? -23.331 -0.443 46.597 1.00 87.94 78 VAL A C 1
ATOM 591 O O . VAL A 1 78 ? -22.522 -0.331 45.684 1.00 87.94 78 VAL A O 1
ATOM 594 N N . GLU A 1 79 ? -23.175 0.153 47.781 1.00 89.00 79 GLU A N 1
ATOM 595 C CA . GLU A 1 79 ? -22.028 1.010 48.112 1.00 89.00 79 GLU A CA 1
ATOM 596 C C . GLU A 1 79 ? -20.695 0.240 48.054 1.00 89.00 79 GLU A C 1
ATOM 598 O O . GLU A 1 79 ? -19.727 0.713 47.456 1.00 89.00 79 GLU A O 1
ATOM 603 N N . ASP A 1 80 ? -20.650 -0.987 48.584 1.00 88.44 80 ASP A N 1
ATOM 604 C CA . ASP A 1 80 ? -19.468 -1.851 48.480 1.00 88.44 80 ASP A CA 1
ATOM 605 C C . ASP A 1 80 ? -19.134 -2.208 47.022 1.00 88.44 80 ASP A C 1
ATOM 607 O O . ASP A 1 80 ? -17.972 -2.130 46.622 1.00 88.44 80 ASP A O 1
ATOM 611 N N . ILE A 1 81 ? -20.143 -2.547 46.209 1.00 88.81 81 ILE A N 1
ATOM 612 C CA . ILE A 1 81 ? -19.970 -2.813 44.772 1.00 88.81 81 ILE A CA 1
ATOM 613 C C . ILE A 1 81 ? -19.438 -1.571 44.049 1.00 88.81 81 ILE A C 1
ATOM 615 O O . ILE A 1 81 ? -18.576 -1.701 43.182 1.00 88.81 81 ILE A O 1
ATOM 619 N N . GLU A 1 82 ? -19.925 -0.375 44.388 1.00 87.44 82 GLU A N 1
ATOM 620 C CA . GLU A 1 82 ? -19.457 0.878 43.789 1.00 87.44 82 GLU A CA 1
ATOM 621 C C . GLU A 1 82 ? -17.997 1.166 44.144 1.00 87.44 82 GLU A C 1
ATOM 623 O O . GLU A 1 82 ? -17.216 1.515 43.257 1.00 87.44 82 GLU A O 1
ATOM 628 N N . ARG A 1 83 ? -17.591 0.927 45.395 1.00 89.12 83 ARG A N 1
ATOM 629 C CA . ARG A 1 83 ? -16.188 1.045 45.809 1.00 89.12 83 ARG A CA 1
ATOM 630 C C . ARG A 1 83 ? -15.288 0.056 45.069 1.00 89.12 83 ARG A C 1
ATOM 632 O O . ARG A 1 83 ? -14.281 0.468 44.503 1.00 89.12 83 ARG A O 1
ATOM 639 N N . THR A 1 84 ? -15.650 -1.227 45.028 1.00 87.62 84 THR A N 1
ATOM 640 C CA . THR A 1 84 ? -14.850 -2.233 44.311 1.00 87.62 84 THR A CA 1
ATOM 641 C C . THR A 1 84 ? -14.826 -1.962 42.804 1.00 87.62 84 THR A C 1
ATOM 643 O O . THR A 1 84 ? -13.797 -2.159 42.164 1.00 87.62 84 THR A O 1
ATOM 646 N N . SER A 1 85 ? -15.918 -1.454 42.222 1.00 86.94 85 SER A N 1
ATOM 647 C CA . SER A 1 85 ? -15.937 -1.024 40.819 1.00 86.94 85 SER A CA 1
ATOM 648 C C . SER A 1 85 ? -14.956 0.118 40.566 1.00 86.94 85 SER A C 1
ATOM 650 O O . SER A 1 85 ? -14.263 0.086 39.555 1.00 86.94 85 SER A O 1
ATOM 652 N N . ALA A 1 86 ? -14.866 1.094 41.475 1.00 88.38 86 ALA A N 1
ATOM 653 C CA . ALA A 1 86 ? -13.916 2.196 41.355 1.00 88.38 86 ALA A CA 1
ATOM 654 C C . ALA A 1 86 ? -12.459 1.707 41.420 1.00 88.38 86 ALA A C 1
ATOM 656 O O . ALA A 1 86 ? -11.650 2.096 40.585 1.00 88.38 86 ALA A O 1
ATOM 657 N N . GLU A 1 87 ? -12.140 0.788 42.339 1.00 88.06 87 GLU A N 1
ATOM 658 C CA . GLU A 1 87 ? -10.805 0.175 42.430 1.00 88.06 87 GLU A CA 1
ATOM 659 C C . GLU A 1 87 ? -10.431 -0.597 41.150 1.00 88.06 87 GLU A C 1
ATOM 661 O O . GLU A 1 87 ? -9.296 -0.520 40.673 1.00 88.06 87 GLU A O 1
ATOM 666 N N . ILE A 1 88 ? -11.392 -1.315 40.557 1.00 87.00 88 ILE A N 1
ATOM 667 C CA . ILE A 1 88 ? -11.199 -1.996 39.271 1.00 87.00 88 ILE A CA 1
ATOM 668 C C . ILE A 1 88 ? -10.991 -0.976 38.150 1.00 87.00 88 ILE A C 1
ATOM 670 O O . ILE A 1 88 ? -10.099 -1.155 37.321 1.00 87.00 88 ILE A O 1
ATOM 674 N N . ASP A 1 89 ? -11.788 0.088 38.100 1.00 86.50 89 ASP A N 1
ATOM 675 C CA . ASP A 1 89 ? -11.662 1.110 37.064 1.00 86.50 89 ASP A CA 1
ATOM 676 C C . ASP A 1 89 ? -10.323 1.858 37.158 1.00 86.50 89 ASP A C 1
ATOM 678 O O . ASP A 1 89 ? -9.718 2.134 36.121 1.00 86.50 89 ASP A O 1
ATOM 682 N N . ASP A 1 90 ? -9.790 2.080 38.360 1.00 87.94 90 ASP A N 1
ATOM 683 C CA . ASP A 1 90 ? -8.439 2.614 38.565 1.00 87.94 90 ASP A CA 1
ATOM 684 C C . ASP A 1 90 ? -7.355 1.652 38.055 1.00 87.94 90 ASP A C 1
ATOM 686 O O . ASP A 1 90 ? -6.438 2.069 37.345 1.00 87.94 90 ASP A O 1
ATOM 690 N N . ALA A 1 91 ? -7.477 0.346 38.314 1.00 85.56 91 ALA A N 1
ATOM 691 C CA . ALA A 1 91 ? -6.554 -0.645 37.754 1.00 85.56 91 ALA A CA 1
ATOM 692 C C . ALA A 1 91 ? -6.619 -0.699 36.212 1.00 85.56 91 ALA A C 1
ATOM 694 O O . ALA A 1 91 ? -5.604 -0.900 35.541 1.00 85.56 91 ALA A O 1
ATOM 695 N N . ARG A 1 92 ? -7.804 -0.473 35.628 1.00 87.12 92 ARG A N 1
ATOM 696 C CA . ARG A 1 92 ? -8.015 -0.436 34.170 1.00 87.12 92 ARG A CA 1
ATOM 697 C C . ARG A 1 92 ? -7.438 0.819 33.521 1.00 87.12 92 ARG A C 1
ATOM 699 O O . ARG A 1 92 ? -7.042 0.749 32.356 1.00 87.12 92 ARG A O 1
ATOM 706 N N . GLN A 1 93 ? -7.341 1.938 34.245 1.00 87.75 93 GLN A N 1
ATOM 707 C CA . GLN A 1 93 ? -6.766 3.184 33.718 1.00 87.75 93 GLN A CA 1
ATOM 708 C C . GLN A 1 93 ? -5.340 2.994 33.186 1.00 87.75 93 GLN A C 1
ATOM 710 O O . GLN A 1 93 ? -4.990 3.610 32.180 1.00 87.75 93 GLN A O 1
ATOM 715 N N . GLY A 1 94 ? -4.555 2.084 33.776 1.00 88.88 94 GLY A N 1
ATOM 716 C CA . GLY A 1 94 ? -3.211 1.751 33.291 1.00 88.88 94 GLY A CA 1
ATOM 717 C C . GLY A 1 94 ? -3.177 1.258 31.837 1.00 88.88 94 GLY A C 1
ATOM 718 O O . GLY A 1 94 ? -2.234 1.557 31.112 1.00 88.88 94 GLY A O 1
ATOM 719 N N . TYR A 1 95 ? -4.232 0.580 31.371 1.00 91.00 95 TYR A N 1
ATOM 720 C CA . TYR A 1 95 ? -4.319 0.002 30.022 1.00 91.00 95 TYR A CA 1
ATOM 721 C C . TYR A 1 95 ? -5.058 0.888 29.006 1.00 91.00 95 TYR A C 1
ATOM 723 O O . TYR A 1 95 ? -5.059 0.595 27.805 1.00 91.00 95 TYR A O 1
ATOM 731 N N . VAL A 1 96 ? -5.653 2.002 29.447 1.00 92.00 96 VAL A N 1
ATOM 732 C CA . VAL A 1 96 ? -6.340 2.973 28.574 1.00 92.00 96 VAL A CA 1
ATOM 733 C C . VAL A 1 96 ? -5.461 3.466 27.412 1.00 92.00 96 VAL A C 1
ATOM 735 O O . VAL A 1 96 ? -5.981 3.547 26.295 1.00 92.00 96 VAL A O 1
ATOM 738 N N . PRO A 1 97 ? -4.148 3.738 27.581 1.00 93.06 97 PRO A N 1
ATOM 739 C CA . PRO A 1 97 ? -3.294 4.148 26.465 1.00 93.06 97 PRO A CA 1
ATOM 740 C C . PRO A 1 97 ? -3.250 3.129 25.317 1.00 93.06 97 PRO A C 1
ATOM 742 O O . PRO A 1 97 ? -3.263 3.526 24.150 1.00 93.06 97 PRO A O 1
ATOM 745 N N . VAL A 1 98 ? -3.265 1.825 25.624 1.00 93.56 98 VAL A N 1
ATOM 746 C CA . VAL A 1 98 ? -3.277 0.750 24.615 1.00 93.56 98 VAL A CA 1
ATOM 747 C C . VAL A 1 98 ? -4.584 0.781 23.826 1.00 93.56 98 VAL A C 1
ATOM 749 O O . VAL A 1 98 ? -4.580 0.716 22.597 1.00 93.56 98 VAL A O 1
ATOM 752 N N . ALA A 1 99 ? -5.709 0.940 24.524 1.00 93.62 99 ALA A N 1
ATOM 753 C CA . ALA A 1 99 ? -7.028 1.002 23.910 1.00 93.62 99 ALA A CA 1
ATOM 754 C C . ALA A 1 99 ? -7.218 2.256 23.040 1.00 93.62 99 ALA A C 1
ATOM 756 O O . ALA A 1 99 ? -7.711 2.156 21.914 1.00 93.62 99 ALA A O 1
ATOM 757 N N . ASN A 1 100 ? -6.765 3.421 23.517 1.00 93.50 100 ASN A N 1
ATOM 758 C CA . ASN A 1 100 ? -6.774 4.668 22.749 1.00 93.50 100 ASN A CA 1
ATOM 759 C C . ASN A 1 100 ? -5.903 4.545 21.496 1.00 93.50 100 ASN A C 1
ATOM 761 O O . ASN A 1 100 ? -6.332 4.907 20.397 1.00 93.50 100 ASN A O 1
ATOM 765 N N . ARG A 1 101 ? -4.708 3.953 21.627 1.00 93.56 101 ARG A N 1
ATOM 766 C CA . ARG A 1 101 ? -3.841 3.671 20.482 1.00 93.56 101 ARG A CA 1
ATOM 767 C C . ARG A 1 101 ? -4.523 2.746 19.481 1.00 93.56 101 ARG A C 1
ATOM 769 O O . ARG A 1 101 ? -4.561 3.072 18.297 1.00 93.56 101 ARG A O 1
ATOM 776 N N . GLY A 1 102 ? -5.099 1.636 19.939 1.00 94.06 102 GLY A N 1
ATOM 777 C CA . GLY A 1 102 ? -5.833 0.701 19.089 1.00 94.06 102 GLY A CA 1
ATOM 778 C C . GLY A 1 102 ? -7.001 1.368 18.357 1.00 94.06 102 GLY A C 1
ATOM 779 O O . GLY A 1 102 ? -7.162 1.173 17.153 1.00 94.06 102 GLY A O 1
ATOM 780 N N . GLN A 1 103 ? -7.753 2.239 19.036 1.00 94.19 103 GLN A N 1
ATOM 781 C CA . GLN A 1 103 ? -8.823 3.023 18.420 1.00 94.19 103 GLN A CA 1
ATOM 782 C C . GLN A 1 103 ? -8.291 3.908 17.281 1.00 94.19 103 GLN A C 1
ATOM 784 O O . GLN A 1 103 ? -8.856 3.903 16.186 1.00 94.19 103 GLN A O 1
ATOM 789 N N . ILE A 1 104 ? -7.212 4.661 17.517 1.00 92.75 104 ILE A N 1
ATOM 790 C CA . ILE A 1 104 ? -6.609 5.545 16.506 1.00 92.75 104 ILE A CA 1
ATOM 791 C C . ILE A 1 104 ? -6.175 4.741 15.281 1.00 92.75 104 ILE A C 1
ATOM 793 O O . ILE A 1 104 ? -6.478 5.123 14.148 1.00 92.75 104 ILE A O 1
ATOM 797 N N . LEU A 1 105 ? -5.497 3.615 15.504 1.00 94.31 105 LEU A N 1
ATOM 798 C CA . LEU A 1 105 ? -5.015 2.740 14.441 1.00 94.31 105 LEU A CA 1
ATOM 799 C C . LEU A 1 105 ? -6.172 2.160 13.613 1.00 94.31 105 LEU A C 1
ATOM 801 O O . LEU A 1 105 ? -6.108 2.174 12.383 1.00 94.31 105 LEU A O 1
ATOM 805 N N . PHE A 1 106 ? -7.259 1.729 14.258 1.00 93.94 106 PHE A N 1
ATOM 806 C CA . PHE A 1 106 ? -8.450 1.232 13.565 1.00 93.94 106 PHE A CA 1
ATOM 807 C C . PHE A 1 106 ? -9.148 2.320 12.735 1.00 93.94 106 PHE A C 1
ATOM 809 O O . PHE A 1 106 ? -9.579 2.069 11.607 1.00 93.94 106 PHE A O 1
ATOM 816 N N . PHE A 1 107 ? -9.236 3.554 13.239 1.00 91.38 107 PHE A N 1
ATOM 817 C CA . PHE A 1 107 ? -9.804 4.660 12.461 1.00 91.38 107 PHE A CA 1
ATOM 818 C C . PHE A 1 107 ? -8.920 5.069 11.278 1.00 91.38 107 PHE A C 1
ATOM 820 O O . PHE A 1 107 ? -9.439 5.392 10.211 1.00 91.38 107 PHE A O 1
ATOM 827 N N . CYS A 1 108 ? -7.593 4.987 11.413 1.00 91.62 108 CYS A N 1
ATOM 828 C CA . CYS A 1 108 ? -6.693 5.149 10.268 1.00 91.62 108 CYS A CA 1
ATOM 829 C C . CYS A 1 108 ? -6.930 4.056 9.220 1.00 91.62 108 CYS A C 1
ATOM 831 O O . CYS A 1 108 ? -6.994 4.352 8.030 1.00 91.62 108 CYS A O 1
ATOM 833 N N . LEU A 1 109 ? -7.090 2.807 9.667 1.00 92.44 109 LEU A N 1
ATOM 834 C CA . LEU A 1 109 ? -7.319 1.654 8.803 1.00 92.44 109 LEU A CA 1
ATOM 835 C C . LEU A 1 109 ? -8.652 1.738 8.053 1.00 92.44 109 LEU A C 1
ATOM 837 O O . LEU A 1 109 ? -8.680 1.572 6.839 1.00 92.44 109 LEU A O 1
ATOM 841 N N . SER A 1 110 ? -9.746 2.031 8.756 1.00 89.94 110 SER A N 1
ATOM 842 C CA . SER A 1 110 ? -11.074 2.187 8.145 1.00 89.94 110 SER A CA 1
ATOM 843 C C . SER A 1 110 ? -11.129 3.358 7.164 1.00 89.94 110 SER A C 1
ATOM 845 O O . SER A 1 110 ? -11.799 3.262 6.140 1.00 89.94 110 SER A O 1
ATOM 847 N N . GLY A 1 111 ? -10.360 4.426 7.405 1.00 88.56 111 GLY A N 1
ATOM 848 C CA . GLY A 1 111 ? -10.196 5.518 6.446 1.00 88.56 111 GLY A CA 1
ATOM 849 C C . GLY A 1 111 ? -9.600 5.069 5.107 1.00 88.56 111 GLY A C 1
ATOM 850 O O . GLY A 1 111 ? -9.962 5.623 4.070 1.00 88.56 111 GLY A O 1
ATOM 851 N N . MET A 1 112 ? -8.748 4.035 5.085 1.00 91.75 112 MET A N 1
ATOM 852 C CA . MET A 1 112 ? -8.096 3.568 3.852 1.00 91.75 112 MET A CA 1
ATOM 853 C C . MET A 1 112 ? -9.084 3.059 2.795 1.00 91.75 112 MET A C 1
ATOM 855 O O . MET A 1 112 ? -8.770 3.139 1.608 1.00 91.75 112 MET A O 1
ATOM 859 N N . ALA A 1 113 ? -10.288 2.638 3.190 1.00 90.69 113 ALA A N 1
ATOM 860 C CA . ALA A 1 113 ? -11.368 2.262 2.277 1.00 90.69 113 ALA A CA 1
ATOM 861 C C . ALA A 1 113 ? -11.770 3.388 1.304 1.00 90.69 113 ALA A C 1
ATOM 863 O O . ALA A 1 113 ? -12.228 3.117 0.196 1.00 90.69 113 ALA A O 1
ATOM 864 N N . ASN A 1 114 ? -11.576 4.653 1.697 1.00 89.38 114 ASN A N 1
ATOM 865 C CA . ASN A 1 114 ? -11.839 5.813 0.840 1.00 89.38 114 ASN A CA 1
ATOM 866 C C . ASN A 1 114 ? -10.717 6.071 -0.180 1.00 89.38 114 ASN A C 1
ATOM 868 O O . ASN A 1 114 ? -10.910 6.845 -1.115 1.00 89.38 114 ASN A O 1
ATOM 872 N N . VAL A 1 115 ? -9.538 5.465 0.006 1.00 91.06 115 VAL A N 1
ATOM 873 C CA . VAL A 1 115 ? -8.400 5.590 -0.919 1.00 91.06 115 VAL A CA 1
ATOM 874 C C . VAL A 1 115 ? -8.540 4.606 -2.076 1.00 91.06 115 VAL A C 1
ATOM 876 O O . VAL A 1 115 ? -8.363 4.982 -3.232 1.00 91.06 115 VAL A O 1
ATOM 879 N N . ASP A 1 116 ? -8.855 3.350 -1.766 1.00 90.88 116 ASP A N 1
ATOM 880 C CA . ASP A 1 116 ? -9.096 2.296 -2.748 1.00 90.88 116 ASP A CA 1
ATOM 881 C C . ASP A 1 116 ? -10.191 1.358 -2.213 1.00 90.88 116 ASP A C 1
ATOM 883 O O . ASP A 1 116 ? -10.113 0.948 -1.049 1.00 90.88 116 ASP A O 1
ATOM 887 N N . PRO A 1 117 ? -11.199 0.984 -3.027 1.00 91.25 117 PRO A N 1
ATOM 888 C CA . PRO A 1 117 ? -12.292 0.120 -2.583 1.00 91.25 117 PRO A CA 1
ATOM 889 C C . PRO A 1 117 ? -11.822 -1.254 -2.087 1.00 91.25 117 PRO A C 1
ATOM 891 O O . PRO A 1 117 ? -12.542 -1.890 -1.322 1.00 91.25 117 PRO A O 1
ATOM 894 N N . MET A 1 118 ? -10.625 -1.708 -2.479 1.00 92.75 118 MET A N 1
ATOM 895 C CA . MET A 1 118 ? -10.044 -2.974 -2.020 1.00 92.75 118 MET A CA 1
ATOM 896 C C . MET A 1 118 ? -9.470 -2.902 -0.594 1.00 92.75 118 MET A C 1
ATOM 898 O O . MET A 1 118 ? -9.168 -3.938 0.002 1.00 92.75 118 MET A O 1
ATOM 902 N N . TYR A 1 119 ? -9.314 -1.707 -0.012 1.00 94.19 119 TYR A N 1
ATOM 903 C CA . TYR A 1 119 ? -8.728 -1.500 1.320 1.00 94.19 119 TYR A CA 1
ATOM 904 C C . TYR A 1 119 ? -9.770 -1.582 2.438 1.00 94.19 119 TYR A C 1
ATOM 906 O O . TYR A 1 119 ? -9.922 -0.670 3.247 1.00 94.19 119 TYR A O 1
ATOM 914 N N . GLN A 1 120 ? -10.481 -2.704 2.489 1.00 93.06 120 GLN A N 1
ATOM 915 C CA . GLN A 1 120 ? -11.498 -2.988 3.500 1.00 93.06 120 GLN A CA 1
ATOM 916 C C . GLN A 1 120 ? -10.959 -3.989 4.514 1.00 93.06 120 GLN A C 1
ATOM 918 O O . GLN A 1 120 ? -10.336 -4.967 4.119 1.00 93.06 120 GLN A O 1
ATOM 923 N N . TYR A 1 121 ? -11.205 -3.788 5.807 1.00 93.19 121 TYR A N 1
ATOM 924 C CA . TYR A 1 121 ? -10.743 -4.685 6.874 1.00 93.19 121 TYR A CA 1
ATOM 925 C C . TYR A 1 121 ? -11.851 -4.841 7.916 1.00 93.19 121 TYR A C 1
ATOM 927 O O . TYR A 1 121 ? -12.461 -3.842 8.300 1.00 93.19 121 TYR A O 1
ATOM 935 N N . SER A 1 122 ? -12.129 -6.068 8.371 1.00 92.12 122 SER A N 1
ATOM 936 C CA . SER A 1 122 ? -13.104 -6.279 9.447 1.00 92.12 122 SER A CA 1
ATOM 937 C C . SER A 1 122 ? -12.539 -5.873 10.809 1.00 92.12 122 SER A C 1
ATOM 939 O O . SER A 1 122 ? -11.335 -5.965 11.075 1.00 92.12 122 SER A O 1
ATOM 941 N N . LEU A 1 123 ? -13.434 -5.462 11.714 1.00 91.81 123 LEU A N 1
ATOM 942 C CA . LEU A 1 123 ? -13.086 -5.276 13.123 1.00 91.81 123 LEU A CA 1
ATOM 943 C C . LEU A 1 123 ? -12.634 -6.597 13.757 1.00 91.81 123 LEU A C 1
ATOM 945 O O . LEU A 1 123 ? -11.718 -6.599 14.571 1.00 91.81 123 LEU A O 1
ATOM 949 N N . GLU A 1 124 ? -13.230 -7.721 13.357 1.00 90.38 124 GLU A N 1
ATOM 950 C CA . GLU A 1 124 ? -12.847 -9.042 13.853 1.00 90.38 124 GLU A CA 1
ATOM 951 C C . GLU A 1 124 ? -11.393 -9.384 13.501 1.00 90.38 124 GLU A C 1
ATOM 953 O O . GLU A 1 124 ? -10.633 -9.800 14.374 1.00 90.38 124 GLU A O 1
ATOM 958 N N . TRP A 1 125 ? -10.977 -9.147 12.253 1.00 90.44 125 TRP A N 1
ATOM 959 C CA . TRP A 1 125 ? -9.587 -9.322 11.831 1.00 90.44 125 TRP A CA 1
ATOM 960 C C . TRP A 1 125 ? -8.636 -8.426 12.634 1.00 90.44 125 TRP A C 1
ATOM 962 O O . TRP A 1 125 ? -7.607 -8.892 13.125 1.00 90.44 125 TRP A O 1
ATOM 972 N N . PHE A 1 126 ? -9.007 -7.156 12.833 1.00 93.44 126 PHE A N 1
ATOM 973 C CA . PHE A 1 126 ? -8.216 -6.217 13.629 1.00 93.44 126 PHE A CA 1
ATOM 974 C C . PHE A 1 126 ? -8.068 -6.684 15.084 1.00 93.44 126 PHE A C 1
ATOM 976 O O . PHE A 1 126 ? -6.965 -6.668 15.626 1.00 93.44 126 PHE A O 1
ATOM 983 N N . VAL A 1 127 ? -9.157 -7.145 15.707 1.00 93.00 127 VAL A N 1
ATOM 984 C CA . VAL A 1 127 ? -9.157 -7.659 17.084 1.00 93.00 127 VAL A CA 1
ATOM 985 C C . VAL A 1 127 ? -8.337 -8.945 17.198 1.00 93.00 127 VAL A C 1
ATOM 987 O O . VAL A 1 127 ? -7.553 -9.073 18.136 1.00 93.00 127 VAL A O 1
ATOM 990 N N . LYS A 1 128 ? -8.442 -9.870 16.234 1.00 90.62 128 LYS A N 1
ATOM 991 C CA . LYS A 1 128 ? -7.595 -11.075 16.176 1.00 90.62 128 LYS A CA 1
ATOM 992 C C . LYS A 1 128 ? -6.112 -10.704 16.148 1.00 90.62 128 LYS A C 1
ATOM 994 O O . LYS A 1 128 ? -5.322 -11.283 16.892 1.00 90.62 128 LYS A O 1
ATOM 999 N N . LEU A 1 129 ? -5.741 -9.708 15.342 1.00 91.12 129 LEU A N 1
ATOM 1000 C CA . LEU A 1 129 ? -4.362 -9.233 15.270 1.00 91.12 129 LEU A CA 1
ATOM 1001 C C . LEU A 1 129 ? -3.911 -8.538 16.563 1.00 91.12 129 LEU A C 1
ATOM 1003 O O . LEU A 1 129 ? -2.776 -8.717 17.000 1.00 91.12 129 LEU A O 1
ATOM 1007 N N . PHE A 1 130 ? -4.806 -7.776 17.186 1.00 93.31 130 PHE A N 1
ATOM 1008 C CA . PHE A 1 130 ? -4.561 -7.085 18.449 1.00 93.31 130 PHE A CA 1
ATOM 1009 C C . PHE A 1 130 ? -4.304 -8.064 19.600 1.00 93.31 130 PHE A C 1
ATOM 1011 O O . PHE A 1 130 ? -3.312 -7.922 20.310 1.00 93.31 130 PHE A O 1
ATOM 1018 N N . VAL A 1 131 ? -5.123 -9.112 19.730 1.00 92.62 131 VAL A N 1
ATOM 1019 C CA . VAL A 1 131 ? -4.921 -10.183 20.722 1.00 92.62 131 VAL A CA 1
ATOM 1020 C C . VAL A 1 131 ? -3.630 -10.954 20.442 1.00 92.62 131 VAL A C 1
ATOM 1022 O O . VAL A 1 131 ? -2.838 -11.183 21.355 1.00 92.62 131 VAL A O 1
ATOM 1025 N N . ARG A 1 132 ? -3.368 -11.299 19.173 1.00 91.06 132 ARG A N 1
ATOM 1026 C CA . ARG A 1 132 ? -2.121 -11.964 18.766 1.00 91.06 132 ARG A CA 1
ATOM 1027 C C . ARG A 1 132 ? -0.892 -11.154 19.184 1.00 91.06 132 ARG A C 1
ATOM 1029 O O . ARG A 1 132 ? 0.038 -11.718 19.752 1.00 91.06 132 ARG A O 1
ATOM 1036 N N . SER A 1 133 ? -0.917 -9.840 18.972 1.00 91.81 133 SER A N 1
ATOM 1037 C CA . SER A 1 133 ? 0.174 -8.948 19.367 1.00 91.81 133 SER A CA 1
ATOM 1038 C C . SER A 1 133 ? 0.486 -9.018 20.862 1.00 91.81 133 SER A C 1
ATOM 1040 O O . SER A 1 133 ? 1.654 -8.982 21.221 1.00 91.81 133 SER A O 1
ATOM 1042 N N . MET A 1 134 ? -0.524 -9.123 21.730 1.00 90.94 134 MET A N 1
ATOM 1043 C CA . MET A 1 134 ? -0.307 -9.224 23.181 1.00 90.94 134 MET A CA 1
ATOM 1044 C C . MET A 1 134 ? 0.269 -10.584 23.589 1.00 90.94 134 MET A C 1
ATOM 1046 O O . MET A 1 134 ? 1.061 -10.659 24.524 1.00 90.94 134 MET A O 1
ATOM 1050 N N . SER A 1 135 ? -0.108 -11.651 22.875 1.00 89.12 135 SER A N 1
ATOM 1051 C CA . SER A 1 135 ? 0.399 -13.006 23.130 1.00 89.12 135 SER A CA 1
ATOM 1052 C C . SER A 1 135 ? 1.852 -13.214 22.688 1.00 89.12 135 SER A C 1
ATOM 1054 O O . SER A 1 135 ? 2.540 -14.071 23.233 1.00 89.12 135 SER A O 1
ATOM 1056 N N . GLU A 1 136 ? 2.318 -12.447 21.697 1.00 89.62 136 GLU A N 1
ATOM 1057 C CA . GLU A 1 136 ? 3.684 -12.532 21.166 1.00 89.62 136 GLU A CA 1
ATOM 1058 C C . GLU A 1 136 ? 4.689 -11.666 21.945 1.00 89.62 136 GLU A C 1
ATOM 1060 O O . GLU A 1 136 ? 5.891 -11.918 21.869 1.00 89.62 136 GLU A O 1
ATOM 1065 N N . THR A 1 137 ? 4.234 -10.648 22.684 1.00 90.06 137 THR A N 1
ATOM 1066 C CA . THR A 1 137 ? 5.105 -9.762 23.468 1.00 90.06 137 THR A CA 1
ATOM 1067 C C . THR A 1 137 ? 5.445 -10.356 24.833 1.00 90.06 137 THR A C 1
ATOM 1069 O O . THR A 1 137 ? 4.574 -10.875 25.529 1.00 90.06 137 THR A O 1
ATOM 1072 N N . GLU A 1 138 ? 6.694 -10.197 25.280 1.00 84.88 138 GLU A N 1
ATOM 1073 C CA . GLU A 1 138 ? 7.147 -10.709 26.581 1.00 84.88 138 GLU A CA 1
ATOM 1074 C C . GLU A 1 138 ? 6.408 -10.038 27.756 1.00 84.88 138 GLU A C 1
ATOM 1076 O O . GLU A 1 138 ? 6.280 -8.805 27.778 1.00 84.88 138 GLU A O 1
ATOM 1081 N N . PRO A 1 139 ? 5.885 -10.813 28.726 1.00 82.00 139 PRO A N 1
ATOM 1082 C CA . PRO A 1 139 ? 5.213 -10.252 29.892 1.00 82.00 139 PRO A CA 1
ATOM 1083 C C . PRO A 1 139 ? 6.212 -9.468 30.752 1.00 82.00 139 PRO A C 1
ATOM 1085 O O . PRO A 1 139 ? 7.344 -9.904 30.950 1.00 82.00 139 PRO A O 1
ATOM 1088 N N . ASN A 1 140 ? 5.781 -8.321 31.275 1.00 84.88 140 ASN A N 1
ATOM 1089 C CA . ASN A 1 140 ? 6.575 -7.473 32.163 1.00 84.88 140 ASN A CA 1
ATOM 1090 C C . ASN A 1 140 ? 5.756 -7.163 33.427 1.00 84.88 140 ASN A C 1
ATOM 1092 O O . ASN A 1 140 ? 4.536 -7.015 33.346 1.00 84.88 140 ASN A O 1
ATOM 1096 N N . GLU A 1 141 ? 6.416 -7.108 34.586 1.00 80.25 141 GLU A N 1
ATOM 1097 C CA . GLU A 1 141 ? 5.779 -6.796 35.873 1.00 80.25 141 GLU A CA 1
ATOM 1098 C C . GLU A 1 141 ? 5.396 -5.311 35.977 1.00 80.25 141 GLU A C 1
ATOM 1100 O O . GLU A 1 141 ? 4.422 -4.979 36.656 1.00 80.25 141 GLU A O 1
ATOM 1105 N N . ASP A 1 142 ? 6.121 -4.420 35.288 1.00 87.44 142 ASP A N 1
ATOM 1106 C CA . ASP A 1 142 ? 5.754 -3.006 35.198 1.00 87.44 142 ASP A CA 1
ATOM 1107 C C . ASP A 1 142 ? 4.693 -2.779 34.109 1.00 87.44 142 ASP A C 1
ATOM 1109 O O . ASP A 1 142 ? 4.928 -2.993 32.915 1.00 87.44 142 ASP A O 1
ATOM 1113 N N . ILE A 1 143 ? 3.522 -2.293 34.533 1.00 86.00 143 ILE A N 1
ATOM 1114 C CA . ILE A 1 143 ? 2.394 -1.961 33.657 1.00 86.00 143 ILE A CA 1
ATOM 1115 C C . ILE A 1 143 ? 2.807 -0.910 32.621 1.00 86.00 143 ILE A C 1
ATOM 1117 O O . ILE A 1 143 ? 2.399 -1.013 31.467 1.00 86.00 143 ILE A O 1
ATOM 1121 N N . PHE A 1 144 ? 3.625 0.082 32.990 1.00 87.62 144 PHE A N 1
ATOM 1122 C CA . PHE A 1 144 ? 4.012 1.149 32.065 1.00 87.62 144 PHE A CA 1
ATOM 1123 C C . PHE A 1 144 ? 4.891 0.620 30.926 1.00 87.62 144 PHE A C 1
ATOM 1125 O O . PHE A 1 144 ? 4.572 0.835 29.755 1.00 87.62 144 PHE A O 1
ATOM 1132 N N . GLU A 1 145 ? 5.944 -0.134 31.249 1.00 88.75 145 GLU A N 1
ATOM 1133 C CA . GLU A 1 145 ? 6.822 -0.749 30.245 1.00 88.75 145 GLU A CA 1
ATOM 1134 C C . GLU A 1 145 ? 6.082 -1.802 29.402 1.00 88.75 145 GLU A C 1
ATOM 1136 O O . GLU A 1 145 ? 6.286 -1.894 28.185 1.00 88.75 145 GLU A O 1
ATOM 1141 N N . ARG A 1 146 ? 5.176 -2.577 30.019 1.00 90.38 146 ARG A N 1
ATOM 1142 C CA . ARG A 1 146 ? 4.315 -3.536 29.310 1.00 90.38 146 ARG A CA 1
ATOM 1143 C C . ARG A 1 146 ? 3.431 -2.830 28.283 1.00 90.38 146 ARG A C 1
ATOM 1145 O O . ARG A 1 146 ? 3.355 -3.270 27.136 1.00 90.38 146 ARG A O 1
ATOM 1152 N N . VAL A 1 147 ? 2.796 -1.725 28.671 1.00 91.12 147 VAL A N 1
ATOM 1153 C CA . VAL A 1 147 ? 1.925 -0.916 27.806 1.00 91.12 147 VAL A CA 1
ATOM 1154 C C . VAL A 1 147 ? 2.691 -0.355 26.609 1.00 91.12 147 VAL A C 1
ATOM 1156 O O . VAL A 1 147 ? 2.205 -0.471 25.483 1.00 91.12 147 VAL A O 1
ATOM 1159 N N . GLU A 1 148 ? 3.889 0.200 26.813 1.00 91.44 148 GLU A N 1
ATOM 1160 C CA . GLU A 1 148 ? 4.720 0.698 25.707 1.00 91.44 148 GLU A CA 1
ATOM 1161 C C . GLU A 1 148 ? 5.139 -0.428 24.754 1.00 91.44 148 GLU A C 1
ATOM 1163 O O . GLU A 1 148 ? 4.994 -0.295 23.538 1.00 91.44 148 GLU A O 1
ATOM 1168 N N . THR A 1 149 ? 5.549 -1.578 25.295 1.00 92.38 149 THR A N 1
ATOM 1169 C CA . THR A 1 149 ? 5.955 -2.746 24.497 1.00 92.38 149 THR A CA 1
ATOM 1170 C C . THR A 1 149 ? 4.811 -3.273 23.626 1.00 92.38 149 THR A C 1
ATOM 1172 O O . THR A 1 149 ? 5.006 -3.544 22.438 1.00 92.38 149 THR A O 1
ATOM 1175 N N . ILE A 1 150 ? 3.598 -3.386 24.186 1.00 92.56 150 ILE A N 1
ATOM 1176 C CA . ILE A 1 150 ? 2.403 -3.802 23.434 1.00 92.56 150 ILE A CA 1
ATOM 1177 C C . ILE A 1 150 ? 2.087 -2.784 22.336 1.00 92.56 150 ILE A C 1
ATOM 1179 O O . ILE A 1 150 ? 1.814 -3.175 21.200 1.00 92.56 150 ILE A O 1
ATOM 1183 N N . ILE A 1 151 ? 2.123 -1.485 22.655 1.00 92.88 151 ILE A N 1
ATOM 1184 C CA . ILE A 1 151 ? 1.838 -0.413 21.696 1.00 92.88 151 ILE A CA 1
ATOM 1185 C C . ILE A 1 151 ? 2.811 -0.468 20.516 1.00 92.88 151 ILE A C 1
ATOM 1187 O O . ILE A 1 151 ? 2.367 -0.409 19.365 1.00 92.88 151 ILE A O 1
ATOM 1191 N N . ASP A 1 152 ? 4.108 -0.601 20.778 1.00 92.31 152 ASP A N 1
ATOM 1192 C CA . ASP A 1 152 ? 5.136 -0.600 19.740 1.00 92.31 152 ASP A CA 1
ATOM 1193 C C . ASP A 1 152 ? 5.065 -1.853 18.860 1.00 92.31 152 ASP A C 1
ATOM 1195 O O . ASP A 1 152 ? 5.079 -1.738 17.627 1.00 92.31 152 ASP A O 1
ATOM 1199 N N . HIS A 1 153 ? 4.917 -3.041 19.464 1.00 93.50 153 HIS A N 1
ATOM 1200 C CA . HIS A 1 153 ? 4.774 -4.295 18.713 1.00 93.50 153 HIS A CA 1
ATOM 1201 C C . HIS A 1 153 ? 3.500 -4.298 17.870 1.00 93.50 153 HIS A C 1
ATOM 1203 O O . HIS A 1 153 ? 3.561 -4.558 16.667 1.00 93.50 153 HIS A O 1
ATOM 1209 N N . PHE A 1 154 ? 2.358 -3.915 18.453 1.00 94.94 154 PHE A N 1
ATOM 1210 C CA . PHE A 1 154 ? 1.083 -3.899 17.736 1.00 94.94 154 PHE A CA 1
ATOM 1211 C C . PHE A 1 154 ? 1.087 -2.902 16.579 1.00 94.94 154 PHE A C 1
ATOM 1213 O O . PHE A 1 154 ? 0.629 -3.223 15.480 1.00 94.94 154 PHE A O 1
ATOM 1220 N N . THR A 1 155 ? 1.630 -1.699 16.799 1.00 94.56 155 THR A N 1
ATOM 1221 C CA . THR A 1 155 ? 1.705 -0.662 15.759 1.00 94.56 155 THR A CA 1
ATOM 1222 C C . THR A 1 155 ? 2.506 -1.160 14.556 1.00 94.56 155 THR A C 1
ATOM 1224 O O . THR A 1 155 ? 2.087 -0.963 13.413 1.00 94.56 155 THR A O 1
ATOM 1227 N N . PHE A 1 156 ? 3.631 -1.842 14.794 1.00 92.62 156 PHE A N 1
ATOM 1228 C CA . PHE A 1 156 ? 4.452 -2.393 13.718 1.00 92.62 156 PHE A CA 1
ATOM 1229 C C . PHE A 1 156 ? 3.810 -3.610 13.043 1.00 92.62 156 PHE A C 1
ATOM 1231 O O . PHE A 1 156 ? 3.788 -3.680 11.815 1.00 92.62 156 PHE A O 1
ATOM 1238 N N . LEU A 1 157 ? 3.236 -4.533 13.817 1.00 91.38 157 LEU A N 1
ATOM 1239 C CA . LEU A 1 157 ? 2.570 -5.726 13.295 1.00 91.38 157 LEU A CA 1
ATOM 1240 C C . LEU A 1 157 ? 1.373 -5.360 12.402 1.00 91.38 157 LEU A C 1
ATOM 1242 O O . LEU A 1 157 ? 1.206 -5.912 11.311 1.00 91.38 157 LEU A O 1
ATOM 1246 N N . LEU A 1 158 ? 0.564 -4.386 12.830 1.00 93.25 158 LEU A N 1
ATOM 1247 C CA . LEU A 1 158 ? -0.531 -3.850 12.028 1.00 93.25 158 LEU A CA 1
ATOM 1248 C C . LEU A 1 158 ? -0.008 -3.205 10.744 1.00 93.25 158 LEU A C 1
ATOM 1250 O O . LEU A 1 158 ? -0.514 -3.504 9.664 1.00 93.25 158 LEU A O 1
ATOM 1254 N N . TYR A 1 159 ? 1.013 -2.350 10.849 1.00 92.44 159 TYR A N 1
ATOM 1255 C CA . TYR A 1 159 ? 1.631 -1.717 9.688 1.00 92.44 159 TYR A CA 1
ATOM 1256 C C . TYR A 1 159 ? 2.125 -2.756 8.675 1.00 92.44 159 TYR A C 1
ATOM 1258 O O . TYR A 1 159 ? 1.786 -2.664 7.497 1.00 92.44 159 TYR A O 1
ATOM 1266 N N . GLN A 1 160 ? 2.847 -3.783 9.127 1.00 89.81 160 GLN A N 1
ATOM 1267 C CA . GLN A 1 160 ? 3.382 -4.833 8.264 1.00 89.81 160 GLN A CA 1
ATOM 1268 C C . GLN A 1 160 ? 2.270 -5.583 7.522 1.00 89.81 160 GLN A C 1
ATOM 1270 O O . GLN A 1 160 ? 2.359 -5.758 6.306 1.00 89.81 160 GLN A O 1
ATOM 1275 N N . ASN A 1 161 ? 1.214 -5.999 8.226 1.00 89.38 161 ASN A N 1
ATOM 1276 C CA . ASN A 1 161 ? 0.116 -6.752 7.619 1.00 89.38 161 ASN A CA 1
ATOM 1277 C C . ASN A 1 161 ? -0.714 -5.908 6.652 1.00 89.38 161 ASN A C 1
ATOM 1279 O O . ASN A 1 161 ? -1.064 -6.385 5.576 1.00 89.38 161 ASN A O 1
ATOM 1283 N N . VAL A 1 162 ? -0.971 -4.643 6.984 1.00 92.06 162 VAL A N 1
ATOM 1284 C CA . VAL A 1 162 ? -1.682 -3.720 6.092 1.00 92.06 162 VAL A CA 1
ATOM 1285 C C . VAL A 1 162 ? -0.824 -3.387 4.869 1.00 92.06 162 VAL A C 1
ATOM 1287 O O . VAL A 1 162 ? -1.320 -3.380 3.748 1.00 92.06 162 VAL A O 1
ATOM 1290 N N . CYS A 1 163 ? 0.485 -3.187 5.022 1.00 90.00 163 CYS A N 1
ATOM 1291 C CA . CYS A 1 163 ? 1.369 -2.920 3.888 1.00 90.00 163 CYS A CA 1
ATOM 1292 C C . CYS A 1 163 ? 1.464 -4.080 2.887 1.00 90.00 163 CYS A C 1
ATOM 1294 O O . CYS A 1 163 ? 1.766 -3.814 1.726 1.00 90.00 163 CYS A O 1
ATOM 1296 N N . ARG A 1 164 ? 1.168 -5.331 3.273 1.00 88.44 164 ARG A N 1
ATOM 1297 C CA . ARG A 1 164 ? 1.050 -6.453 2.317 1.00 88.44 164 ARG A CA 1
ATOM 1298 C C . ARG A 1 164 ? -0.123 -6.263 1.351 1.00 88.44 164 ARG A C 1
ATOM 1300 O O . ARG A 1 164 ? -0.031 -6.691 0.206 1.00 88.44 164 ARG A O 1
ATOM 1307 N N . SER A 1 165 ? -1.197 -5.609 1.792 1.00 90.81 165 SER A N 1
ATOM 1308 C CA . SER A 1 165 ? -2.421 -5.381 1.018 1.00 90.81 165 SER A CA 1
ATOM 1309 C C . SER A 1 165 ? -2.524 -3.993 0.379 1.00 90.81 165 SER A C 1
ATOM 1311 O O . SER A 1 165 ? -3.483 -3.731 -0.347 1.00 90.81 165 SER A O 1
ATOM 1313 N N . LEU A 1 166 ? -1.556 -3.100 0.612 1.00 91.88 166 LEU A N 1
ATOM 1314 C CA . LEU A 1 166 ? -1.496 -1.770 -0.003 1.00 91.88 166 LEU A CA 1
ATOM 1315 C C . LEU A 1 166 ? -0.582 -1.754 -1.234 1.00 91.88 166 LEU A C 1
ATOM 1317 O O . LEU A 1 166 ? 0.450 -2.422 -1.275 1.00 91.88 166 LEU A O 1
ATOM 1321 N N . PHE A 1 167 ? -0.927 -0.929 -2.224 1.00 89.25 167 PHE A N 1
ATOM 1322 C CA . PHE A 1 167 ? -0.014 -0.621 -3.328 1.00 89.25 167 PHE A CA 1
ATOM 1323 C C . PHE A 1 167 ? 1.138 0.242 -2.813 1.00 89.25 167 PHE A C 1
ATOM 1325 O O . PHE A 1 167 ? 0.946 1.069 -1.919 1.00 89.25 167 PHE A O 1
ATOM 1332 N N . GLU A 1 168 ? 2.311 0.127 -3.425 1.00 84.12 168 GLU A N 1
ATOM 1333 C CA . GLU A 1 168 ? 3.538 0.819 -3.026 1.00 84.12 168 GLU A CA 1
ATOM 1334 C C . GLU A 1 168 ? 3.339 2.339 -2.930 1.00 84.12 168 GLU A C 1
ATOM 1336 O O . GLU A 1 168 ? 3.805 2.972 -1.983 1.00 84.12 168 GLU A O 1
ATOM 1341 N N . ARG A 1 169 ? 2.542 2.926 -3.841 1.00 83.62 169 ARG A N 1
ATOM 1342 C CA . ARG A 1 169 ? 2.170 4.358 -3.808 1.00 83.62 169 ARG A CA 1
ATOM 1343 C C . ARG A 1 169 ? 1.484 4.802 -2.512 1.00 83.62 169 ARG A C 1
ATOM 1345 O O . ARG A 1 169 ? 1.570 5.971 -2.156 1.00 83.62 169 ARG A O 1
ATOM 1352 N N . HIS A 1 170 ? 0.784 3.903 -1.825 1.00 89.94 170 HIS A N 1
ATOM 1353 C CA . HIS A 1 170 ? -0.010 4.219 -0.637 1.00 89.94 170 HIS A CA 1
ATOM 1354 C C . HIS A 1 170 ? 0.680 3.816 0.675 1.00 89.94 170 HIS A C 1
ATOM 1356 O O . HIS A 1 170 ? 0.229 4.234 1.738 1.00 89.94 170 HIS A O 1
ATOM 1362 N N . LYS A 1 171 ? 1.781 3.051 0.641 1.00 88.94 171 LYS A N 1
ATOM 1363 C CA . LYS A 1 171 ? 2.469 2.592 1.865 1.00 88.94 171 LYS A CA 1
ATOM 1364 C C . LYS A 1 171 ? 3.055 3.749 2.672 1.00 88.94 171 LYS A C 1
ATOM 1366 O O . LYS A 1 171 ? 2.848 3.820 3.881 1.00 88.94 171 LYS A O 1
ATOM 1371 N N . LEU A 1 172 ? 3.728 4.692 2.008 1.00 86.75 172 LEU A N 1
ATOM 1372 C CA . LEU A 1 172 ? 4.269 5.877 2.683 1.00 86.75 172 LEU A CA 1
ATOM 1373 C C . LEU A 1 172 ? 3.164 6.815 3.178 1.00 86.75 172 LEU A C 1
ATOM 1375 O O . LEU A 1 172 ? 3.271 7.365 4.270 1.00 86.75 172 LEU A O 1
ATOM 1379 N N . LEU A 1 173 ? 2.105 6.983 2.383 1.00 89.50 173 LEU A N 1
ATOM 1380 C CA . LEU A 1 173 ? 0.920 7.744 2.772 1.00 89.50 173 LEU A CA 1
ATOM 1381 C C . LEU A 1 173 ? 0.329 7.189 4.075 1.00 89.50 173 LEU A C 1
ATOM 1383 O O . LEU A 1 173 ? 0.055 7.951 4.997 1.00 89.50 173 LEU A O 1
ATOM 1387 N N . PHE A 1 174 ? 0.180 5.865 4.158 1.00 92.12 174 PHE A N 1
ATOM 1388 C CA . PHE A 1 174 ? -0.320 5.187 5.347 1.00 92.12 174 PHE A CA 1
ATOM 1389 C C . PHE A 1 174 ? 0.634 5.338 6.539 1.00 92.12 174 PHE A C 1
ATOM 1391 O O . PHE A 1 174 ? 0.188 5.723 7.617 1.00 92.12 174 PHE A O 1
ATOM 1398 N N . ALA A 1 175 ? 1.944 5.137 6.347 1.00 91.69 175 ALA A N 1
ATOM 1399 C CA . ALA A 1 175 ? 2.949 5.357 7.393 1.00 91.69 175 ALA A CA 1
ATOM 1400 C C . ALA A 1 175 ? 2.883 6.785 7.964 1.00 91.69 175 ALA A C 1
ATOM 1402 O O . ALA A 1 175 ? 2.870 6.981 9.181 1.00 91.69 175 ALA A O 1
ATOM 1403 N N . PHE A 1 176 ? 2.776 7.785 7.085 1.00 90.38 176 PHE A N 1
ATOM 1404 C CA . PHE A 1 176 ? 2.653 9.183 7.480 1.00 90.38 176 PHE A CA 1
ATOM 1405 C C . PHE A 1 176 ? 1.322 9.479 8.176 1.00 90.38 176 PHE A C 1
ATOM 1407 O O . PHE A 1 176 ? 1.317 10.187 9.179 1.00 90.38 176 PHE A O 1
ATOM 1414 N N . LEU A 1 177 ? 0.206 8.914 7.703 1.00 91.06 177 LEU A N 1
ATOM 1415 C CA . LEU A 1 177 ? -1.103 9.053 8.347 1.00 91.06 177 LEU A CA 1
ATOM 1416 C C . LEU A 1 177 ? -1.085 8.502 9.780 1.00 91.06 177 LEU A C 1
ATOM 1418 O O . LEU A 1 177 ? -1.553 9.183 10.694 1.00 91.06 177 LEU A O 1
ATOM 1422 N N . LEU A 1 178 ? -0.508 7.311 9.982 1.00 92.38 178 LEU A N 1
ATOM 1423 C CA . LEU A 1 178 ? -0.322 6.720 11.309 1.00 92.38 178 LEU A CA 1
ATOM 1424 C C . LEU A 1 178 ? 0.523 7.635 12.199 1.00 92.38 178 LEU A C 1
ATOM 1426 O O . LEU A 1 178 ? 0.103 7.988 13.300 1.00 92.38 178 LEU A O 1
ATOM 1430 N N . CYS A 1 179 ? 1.682 8.070 11.697 1.00 91.88 179 CYS A N 1
ATOM 1431 C CA . CYS A 1 179 ? 2.591 8.968 12.405 1.00 91.88 179 CYS A CA 1
ATOM 1432 C C . CYS A 1 179 ? 1.896 10.274 12.821 1.00 91.88 179 CYS A C 1
ATOM 1434 O O . CYS A 1 179 ? 1.906 10.642 13.995 1.00 91.88 179 CYS A O 1
ATOM 1436 N N . ALA A 1 180 ? 1.221 10.944 11.884 1.00 90.00 180 ALA A N 1
ATOM 1437 C CA . ALA A 1 180 ? 0.534 12.203 12.135 1.00 90.00 180 ALA A CA 1
ATOM 1438 C C . ALA A 1 180 ? -0.588 12.052 13.172 1.00 90.00 180 ALA A C 1
ATOM 1440 O O . ALA A 1 180 ? -0.683 12.864 14.089 1.00 90.00 180 ALA A O 1
ATOM 1441 N N . ARG A 1 181 ? -1.408 10.997 13.082 1.00 90.38 181 ARG A N 1
ATOM 1442 C CA . ARG A 1 181 ? -2.494 10.741 14.045 1.00 90.38 181 ARG A CA 1
ATOM 1443 C C . ARG A 1 181 ? -1.968 10.423 15.444 1.00 90.38 181 ARG A C 1
ATOM 1445 O O . ARG A 1 181 ? -2.518 10.925 16.418 1.00 90.38 181 ARG A O 1
ATOM 1452 N N . ILE A 1 182 ? -0.874 9.670 15.540 1.00 91.62 182 ILE A N 1
ATOM 1453 C CA . ILE A 1 182 ? -0.183 9.389 16.806 1.00 91.62 182 ILE A CA 1
ATOM 1454 C C . ILE A 1 182 ? 0.380 10.673 17.434 1.00 91.62 182 ILE A C 1
ATOM 1456 O O . ILE A 1 182 ? 0.297 10.867 18.645 1.00 91.62 182 ILE A O 1
ATOM 1460 N N . LEU A 1 183 ? 0.961 11.560 16.625 1.00 90.25 183 LEU A N 1
ATOM 1461 C CA . LEU A 1 183 ? 1.535 12.819 17.100 1.00 90.25 183 LEU A CA 1
ATOM 1462 C C . LEU A 1 183 ? 0.471 13.864 17.476 1.00 90.25 183 LEU A C 1
ATOM 1464 O O . LEU A 1 183 ? 0.714 14.665 18.383 1.00 90.25 183 LEU A O 1
ATOM 1468 N N . LEU A 1 184 ? -0.691 13.848 16.813 1.00 89.56 184 LEU A N 1
ATOM 1469 C CA . LEU A 1 184 ? -1.864 14.647 17.183 1.00 89.56 184 LEU A CA 1
ATOM 1470 C C . LEU A 1 184 ? -2.429 14.208 18.541 1.00 89.56 184 LEU A C 1
ATOM 1472 O O . LEU A 1 184 ? -2.694 15.057 19.385 1.00 89.56 184 LEU A O 1
ATOM 1476 N N . ASP A 1 185 ? -2.547 12.898 18.774 1.00 89.25 185 ASP A N 1
ATOM 1477 C CA . ASP A 1 185 ? -3.004 12.332 20.052 1.00 89.25 185 ASP A CA 1
ATOM 1478 C C . ASP A 1 185 ? -2.060 12.683 21.215 1.00 89.25 185 ASP A C 1
ATOM 1480 O O . ASP A 1 185 ? -2.500 13.112 22.278 1.00 89.25 185 ASP A O 1
ATOM 1484 N N . LYS A 1 186 ? -0.740 12.630 20.983 1.00 87.88 186 LYS A N 1
ATOM 1485 C CA . LYS A 1 186 ? 0.269 13.077 21.962 1.00 87.88 186 LYS A CA 1
ATOM 1486 C C . LYS A 1 186 ? 0.302 14.603 22.176 1.00 87.88 186 LYS A C 1
ATOM 1488 O O . LYS A 1 186 ? 1.063 15.072 23.019 1.00 87.88 186 LYS A O 1
ATOM 1493 N N . GLY A 1 187 ? -0.435 15.392 21.389 1.00 85.25 187 GLY A N 1
ATOM 1494 C CA . GLY A 1 187 ? -0.420 16.860 21.448 1.00 85.25 187 GLY A CA 1
ATOM 1495 C C . GLY A 1 187 ? 0.890 17.511 20.980 1.00 85.25 187 GLY A C 1
ATOM 1496 O O . GLY A 1 187 ? 1.114 18.697 21.230 1.00 85.25 187 GLY A O 1
ATOM 1497 N N . VAL A 1 188 ? 1.767 16.759 20.302 1.00 85.69 188 VAL A N 1
ATOM 1498 C CA . VAL A 1 188 ? 3.040 17.273 19.759 1.00 85.69 188 VAL A CA 1
ATOM 1499 C C . VAL A 1 188 ? 2.780 18.174 18.552 1.00 85.69 188 VAL A C 1
ATOM 1501 O O . VAL A 1 188 ? 3.426 19.213 18.396 1.00 85.69 188 VAL A O 1
ATOM 1504 N N . ILE A 1 189 ? 1.820 17.775 17.714 1.00 84.69 189 ILE A N 1
ATOM 1505 C CA . ILE A 1 189 ? 1.317 18.557 16.582 1.00 84.69 189 ILE A CA 1
ATOM 1506 C C . ILE A 1 189 ? -0.017 19.171 16.987 1.00 84.69 189 ILE A C 1
ATOM 1508 O O . ILE A 1 189 ? -0.878 18.485 17.537 1.00 84.69 189 ILE A O 1
ATOM 1512 N N . ARG A 1 190 ? -0.225 20.452 16.675 1.00 84.62 190 ARG A N 1
ATOM 1513 C CA . ARG A 1 190 ? -1.548 21.076 16.825 1.00 84.62 190 ARG A CA 1
ATOM 1514 C C . ARG A 1 190 ? -2.420 20.789 15.607 1.00 84.62 190 ARG A C 1
ATOM 1516 O O . ARG A 1 190 ? -1.928 20.826 14.483 1.00 84.62 190 ARG A O 1
ATOM 1523 N N . SER A 1 191 ? -3.731 20.638 15.798 1.00 84.25 191 SER A N 1
ATOM 1524 C CA . SER A 1 191 ? -4.682 20.447 14.687 1.00 84.25 191 SER A CA 1
ATOM 1525 C C . SER A 1 191 ? -4.576 21.544 13.619 1.00 84.25 191 SER A C 1
ATOM 1527 O O . SER A 1 191 ? -4.671 21.254 12.433 1.00 84.25 191 SER A O 1
ATOM 1529 N N . GLN A 1 192 ? -4.276 22.785 14.022 1.00 83.25 192 GLN A N 1
ATOM 1530 C CA . GLN A 1 192 ? -4.011 23.904 13.107 1.00 83.25 192 GLN A CA 1
ATOM 1531 C C . GLN A 1 192 ? -2.779 23.675 12.213 1.00 83.25 192 GLN A C 1
ATOM 1533 O O . GLN A 1 192 ? -2.830 23.972 11.026 1.00 83.25 192 GLN A O 1
ATOM 1538 N N . GLU A 1 193 ? -1.688 23.117 12.753 1.00 83.62 193 GLU A N 1
ATOM 1539 C CA . GLU A 1 193 ? -0.464 22.824 11.985 1.00 83.62 193 GLU A CA 1
ATOM 1540 C C . GLU A 1 193 ? -0.708 21.700 10.968 1.00 83.62 193 GLU A C 1
ATOM 1542 O O . GLU A 1 193 ? -0.200 21.744 9.849 1.00 83.62 193 GLU A O 1
ATOM 1547 N N . PHE A 1 194 ? -1.512 20.702 11.341 1.00 84.31 194 PHE A N 1
ATOM 1548 C CA . PHE A 1 194 ? -1.882 19.615 10.441 1.00 84.31 194 PHE A CA 1
ATOM 1549 C C . PHE A 1 194 ? -2.853 20.078 9.344 1.00 84.31 194 PHE A C 1
ATOM 1551 O O . PHE A 1 194 ? -2.638 19.777 8.173 1.00 84.31 194 PHE A O 1
ATOM 1558 N N . ASN A 1 195 ? -3.864 20.881 9.689 1.00 83.75 195 ASN A N 1
ATOM 1559 C CA . ASN A 1 195 ? -4.784 21.467 8.711 1.00 83.75 195 ASN A CA 1
ATOM 1560 C C . ASN A 1 195 ? -4.062 22.410 7.737 1.00 83.75 195 ASN A C 1
ATOM 1562 O O . ASN A 1 195 ? -4.368 22.397 6.546 1.00 83.75 195 ASN A O 1
ATOM 1566 N N . PHE A 1 196 ? -3.064 23.161 8.213 1.00 83.31 196 PHE A N 1
ATOM 1567 C CA . PHE A 1 196 ? -2.214 23.994 7.363 1.00 83.31 196 PHE A CA 1
ATOM 1568 C C . PHE A 1 196 ? -1.463 23.174 6.307 1.00 83.31 196 PHE A C 1
ATOM 1570 O O . PHE A 1 196 ? -1.436 23.559 5.142 1.00 83.31 196 PHE A O 1
ATOM 1577 N N . LEU A 1 197 ? -0.892 22.020 6.679 1.00 82.19 197 LEU A N 1
ATOM 1578 C CA . LEU A 1 197 ? -0.216 21.136 5.721 1.00 82.19 197 LEU A CA 1
ATOM 1579 C C . LEU A 1 197 ? -1.158 20.669 4.598 1.00 82.19 197 LEU A C 1
ATOM 1581 O O . LEU A 1 197 ? -0.718 20.489 3.465 1.00 82.19 197 LEU A O 1
ATOM 1585 N N . LEU A 1 198 ? -2.436 20.447 4.917 1.00 81.25 198 LEU A N 1
ATOM 1586 C CA . LEU A 1 198 ? -3.415 19.904 3.975 1.00 81.25 198 LEU A CA 1
ATOM 1587 C C . LEU A 1 198 ? -4.047 20.969 3.078 1.00 81.25 198 LEU A C 1
ATOM 1589 O O . LEU A 1 198 ? -4.180 20.752 1.876 1.00 81.25 198 LEU A O 1
ATOM 1593 N N . ASN A 1 199 ? -4.449 22.097 3.663 1.00 77.88 199 ASN A N 1
ATOM 1594 C CA . ASN A 1 199 ? -5.313 23.081 3.009 1.00 77.88 199 ASN A CA 1
ATOM 1595 C C . ASN A 1 199 ? -4.666 24.472 2.877 1.00 77.88 199 ASN A C 1
ATOM 1597 O O . ASN A 1 199 ? -5.253 25.353 2.250 1.00 77.88 199 ASN A O 1
ATOM 1601 N N . GLY A 1 200 ? -3.476 24.681 3.449 1.00 74.75 200 GLY A N 1
ATOM 1602 C CA . GLY A 1 200 ? -2.861 26.001 3.584 1.00 74.75 200 GLY A CA 1
ATOM 1603 C C . GLY A 1 200 ? -3.598 26.890 4.591 1.00 74.75 200 GLY A C 1
ATOM 1604 O O . GLY A 1 200 ? -4.413 26.421 5.389 1.00 74.75 200 GLY A O 1
ATOM 1605 N N . ALA A 1 201 ? -3.314 28.191 4.553 1.00 73.94 201 ALA A N 1
ATOM 1606 C CA . ALA A 1 201 ? -4.035 29.202 5.328 1.00 73.94 201 ALA A CA 1
ATOM 1607 C C . ALA A 1 201 ? -4.413 30.400 4.456 1.00 73.94 201 ALA A C 1
ATOM 1609 O O . ALA A 1 201 ? -3.832 30.629 3.397 1.00 73.94 201 ALA A O 1
ATOM 1610 N N . LYS A 1 202 ? -5.393 31.185 4.913 1.00 72.88 202 LYS A N 1
ATOM 1611 C CA . LYS A 1 202 ? -5.686 32.490 4.313 1.00 72.88 202 LYS A CA 1
ATOM 1612 C C . LYS A 1 202 ? -4.651 33.510 4.785 1.00 72.88 202 LYS A C 1
ATOM 1614 O O . LYS A 1 202 ? -4.216 33.462 5.933 1.00 72.88 202 LYS A O 1
ATOM 1619 N N . ILE A 1 203 ? -4.272 34.413 3.888 1.00 71.44 203 ILE A N 1
ATOM 1620 C CA . ILE A 1 203 ? -3.407 35.554 4.195 1.00 71.44 203 ILE A CA 1
ATOM 1621 C C . ILE A 1 203 ? -4.314 36.712 4.613 1.00 71.44 203 ILE A C 1
ATOM 1623 O O . ILE A 1 203 ? -5.297 36.990 3.927 1.00 71.44 203 ILE A O 1
ATOM 1627 N N . GLU A 1 204 ? -4.008 37.350 5.741 1.00 66.38 204 GLU A N 1
ATOM 1628 C CA . GLU A 1 204 ? -4.742 38.530 6.220 1.00 66.38 204 GLU A CA 1
ATOM 1629 C C . GLU A 1 204 ? -4.178 39.826 5.620 1.00 66.38 204 GLU A C 1
ATOM 1631 O O . GLU A 1 204 ? -4.946 40.687 5.200 1.00 66.38 204 GLU A O 1
ATOM 1636 N N . GLU A 1 205 ? -2.850 39.936 5.510 1.00 69.50 205 GLU A N 1
ATOM 1637 C CA . GLU A 1 205 ? -2.156 41.082 4.914 1.00 69.50 205 GLU A CA 1
ATOM 1638 C C . GLU A 1 205 ? -1.006 40.617 4.014 1.00 69.50 205 GLU A C 1
ATOM 1640 O O . GLU A 1 205 ? -0.153 39.831 4.434 1.00 69.50 205 GLU A O 1
ATOM 1645 N N . GLU A 1 206 ? -0.974 41.117 2.775 1.00 78.62 206 GLU A N 1
ATOM 1646 C CA . GLU A 1 206 ? 0.103 40.824 1.830 1.00 78.62 206 GLU A CA 1
ATOM 1647 C C . GLU A 1 206 ? 1.319 41.719 2.095 1.00 78.62 206 GLU A C 1
ATOM 1649 O O . GLU A 1 206 ? 1.256 42.941 1.966 1.00 78.62 206 GLU A O 1
ATOM 1654 N N . LEU A 1 207 ? 2.447 41.100 2.449 1.00 80.06 207 LEU A N 1
ATOM 1655 C CA . LEU A 1 207 ? 3.724 41.795 2.637 1.00 80.06 207 LEU A CA 1
ATOM 1656 C C . LEU A 1 207 ? 4.555 41.820 1.349 1.00 80.06 207 LEU A C 1
ATOM 1658 O O . LEU A 1 207 ? 4.558 40.863 0.570 1.00 80.06 207 LEU A O 1
ATOM 1662 N N . ASP A 1 208 ? 5.354 42.873 1.169 1.00 82.06 208 ASP A N 1
ATOM 1663 C CA . ASP A 1 208 ? 6.287 42.977 0.044 1.00 82.06 208 ASP A CA 1
ATOM 1664 C C . ASP A 1 208 ? 7.374 41.895 0.093 1.00 82.06 208 ASP A C 1
ATOM 1666 O O . ASP A 1 208 ? 7.862 41.504 1.157 1.00 82.06 208 ASP A O 1
ATOM 1670 N N . ASN A 1 209 ? 7.771 41.406 -1.083 1.00 82.56 209 ASN A N 1
ATOM 1671 C CA . ASN A 1 209 ? 8.787 40.364 -1.206 1.00 82.56 209 ASN A CA 1
ATOM 1672 C C . ASN A 1 209 ? 10.183 40.898 -0.826 1.00 82.56 209 ASN A C 1
ATOM 1674 O O . ASN A 1 209 ? 10.672 41.822 -1.484 1.00 82.56 209 ASN A O 1
ATOM 1678 N N . PRO A 1 210 ? 10.869 40.292 0.164 1.00 81.44 210 PRO A N 1
ATOM 1679 C CA . PRO A 1 210 ? 12.165 40.766 0.637 1.00 81.44 210 PRO A CA 1
ATOM 1680 C C . PRO A 1 210 ? 13.303 40.595 -0.384 1.00 81.44 210 PRO A C 1
ATOM 1682 O O . PRO A 1 210 ? 14.271 41.350 -0.330 1.00 81.44 210 PRO A O 1
ATOM 1685 N N . GLU A 1 211 ? 13.232 39.627 -1.310 1.00 81.81 211 GLU A N 1
ATOM 1686 C CA . GLU A 1 211 ? 14.251 39.434 -2.359 1.00 81.81 211 GLU A CA 1
ATOM 1687 C C . GLU A 1 211 ? 13.646 38.827 -3.640 1.00 81.81 211 GLU A C 1
ATOM 1689 O O . GLU A 1 211 ? 13.709 37.611 -3.866 1.00 81.81 211 GLU A O 1
ATOM 1694 N N . PRO A 1 212 ? 13.134 39.674 -4.550 1.00 82.88 212 PRO A N 1
ATOM 1695 C CA . PRO A 1 212 ? 12.478 39.234 -5.783 1.00 82.88 212 PRO A CA 1
ATOM 1696 C C . PRO A 1 212 ? 13.377 38.461 -6.764 1.00 82.88 212 PRO A C 1
ATOM 1698 O O . PRO A 1 212 ? 12.879 37.889 -7.729 1.00 82.88 212 PRO A O 1
ATOM 1701 N N . LYS A 1 213 ? 14.705 38.450 -6.568 1.00 83.31 213 LYS A N 1
ATOM 1702 C CA . LYS A 1 213 ? 15.655 37.805 -7.496 1.00 83.31 213 LYS A CA 1
ATOM 1703 C C . LYS A 1 213 ? 15.589 36.281 -7.503 1.00 83.31 213 LYS A C 1
ATOM 1705 O O . LYS A 1 213 ? 15.959 35.679 -8.505 1.00 83.31 213 LYS A O 1
ATOM 1710 N N . TRP A 1 214 ? 15.209 35.658 -6.389 1.00 82.62 214 TRP A N 1
ATOM 1711 C CA . TRP A 1 214 ? 15.109 34.194 -6.293 1.00 82.62 214 TRP A CA 1
ATOM 1712 C C . TRP A 1 214 ? 13.845 33.730 -5.564 1.00 82.62 214 TRP A C 1
ATOM 1714 O O . TRP A 1 214 ? 13.364 32.632 -5.833 1.00 82.62 214 TRP A O 1
ATOM 1724 N N . VAL A 1 215 ? 13.270 34.567 -4.693 1.00 82.56 215 VAL A N 1
ATOM 1725 C CA . VAL A 1 215 ? 11.985 34.294 -4.049 1.00 82.56 215 VAL A CA 1
ATOM 1726 C C . VAL A 1 215 ? 10.877 34.626 -5.044 1.00 82.56 215 VAL A C 1
ATOM 1728 O O . VAL A 1 215 ? 10.652 35.794 -5.356 1.00 82.56 215 VAL A O 1
ATOM 1731 N N . SER A 1 216 ? 10.181 33.611 -5.558 1.00 83.00 216 SER A N 1
ATOM 1732 C CA . SER A 1 216 ? 9.009 33.843 -6.413 1.00 83.00 216 SER A CA 1
ATOM 1733 C C . SER A 1 216 ? 7.851 34.440 -5.606 1.00 83.00 216 SER A C 1
ATOM 1735 O O . SER A 1 216 ? 7.721 34.170 -4.413 1.00 83.00 216 SER A O 1
ATOM 1737 N N . THR A 1 217 ? 6.965 35.203 -6.256 1.00 83.50 217 THR A N 1
ATOM 1738 C CA . THR A 1 217 ? 5.759 35.753 -5.607 1.00 83.50 217 THR A CA 1
ATOM 1739 C C . THR A 1 217 ? 4.929 34.657 -4.943 1.00 83.50 217 THR A C 1
ATOM 1741 O O . THR A 1 217 ? 4.487 34.821 -3.814 1.00 83.50 217 THR A O 1
ATOM 1744 N N . ARG A 1 218 ? 4.793 33.499 -5.602 1.00 80.56 218 ARG A N 1
ATOM 1745 C CA . ARG A 1 218 ? 4.089 32.336 -5.051 1.00 80.56 218 ARG A CA 1
ATOM 1746 C C . ARG A 1 218 ? 4.741 31.817 -3.769 1.00 80.56 218 ARG A C 1
ATOM 1748 O O . ARG A 1 218 ? 4.054 31.648 -2.775 1.00 80.56 218 ARG A O 1
ATOM 1755 N N . MET A 1 219 ? 6.060 31.626 -3.784 1.00 79.56 219 MET A N 1
ATOM 1756 C CA . MET A 1 219 ? 6.804 31.175 -2.604 1.00 79.56 219 MET A CA 1
ATOM 1757 C C . MET A 1 219 ? 6.658 32.153 -1.434 1.00 79.56 219 MET A C 1
ATOM 1759 O O . MET A 1 219 ? 6.576 31.742 -0.281 1.00 79.56 219 MET A O 1
ATOM 1763 N N . TRP A 1 220 ? 6.629 33.455 -1.723 1.00 84.38 220 TRP A N 1
ATOM 1764 C CA . TRP A 1 220 ? 6.450 34.468 -0.691 1.00 84.38 220 TRP A CA 1
ATOM 1765 C C . TRP A 1 220 ? 5.036 34.462 -0.103 1.00 84.38 220 TRP A C 1
ATOM 1767 O O . TRP A 1 220 ? 4.896 34.536 1.113 1.00 84.38 220 TRP A O 1
ATOM 1777 N N . LEU A 1 221 ? 4.003 34.286 -0.932 1.00 82.38 221 LEU A N 1
ATOM 1778 C CA . LEU A 1 221 ? 2.626 34.109 -0.459 1.00 82.38 221 LEU A CA 1
ATOM 1779 C C . LEU A 1 221 ? 2.505 32.871 0.439 1.00 82.38 221 LEU A C 1
ATOM 1781 O O . LEU A 1 221 ? 1.972 32.963 1.541 1.00 82.38 221 LEU A O 1
ATOM 1785 N N . ASP A 1 222 ? 3.074 31.738 0.027 1.00 80.25 222 ASP A N 1
ATOM 1786 C CA . ASP A 1 222 ? 3.061 30.502 0.818 1.00 80.25 222 ASP A CA 1
ATOM 1787 C C . ASP A 1 222 ? 3.828 30.669 2.156 1.00 80.25 222 ASP A C 1
ATOM 1789 O O . ASP A 1 222 ? 3.436 30.123 3.191 1.00 80.25 222 ASP A O 1
ATOM 1793 N N . MET A 1 223 ? 4.892 31.484 2.179 1.00 80.75 223 MET A N 1
ATOM 1794 C CA . MET A 1 223 ? 5.593 31.871 3.412 1.00 80.75 223 MET A CA 1
ATOM 1795 C C . MET A 1 223 ? 4.765 32.768 4.326 1.00 80.75 223 MET A C 1
ATOM 1797 O O . MET A 1 223 ? 4.795 32.595 5.543 1.00 80.75 223 MET A O 1
ATOM 1801 N N . GLN A 1 224 ? 4.009 33.708 3.770 1.00 82.50 224 GLN A N 1
ATOM 1802 C CA . GLN A 1 224 ? 3.106 34.542 4.561 1.00 82.50 224 GLN A CA 1
ATOM 1803 C C . GLN A 1 224 ? 1.977 33.715 5.171 1.00 82.50 224 GLN A C 1
ATOM 1805 O O . GLN A 1 224 ? 1.649 33.898 6.340 1.00 82.50 224 GLN A O 1
ATOM 1810 N N . GLN A 1 225 ? 1.447 32.733 4.435 1.00 82.38 225 GLN A N 1
ATOM 1811 C CA . GLN A 1 225 ? 0.491 31.777 4.993 1.00 82.38 225 GLN A CA 1
ATOM 1812 C C . GLN A 1 225 ? 1.090 31.032 6.190 1.00 82.38 225 GLN A C 1
ATOM 1814 O O . GLN A 1 225 ? 0.411 30.860 7.201 1.00 82.38 225 GLN A O 1
ATOM 1819 N N . LEU A 1 226 ? 2.367 30.638 6.127 1.00 82.12 226 LEU A N 1
ATOM 1820 C CA . LEU A 1 226 ? 3.055 29.982 7.244 1.00 82.12 226 LEU A CA 1
ATOM 1821 C C . LEU A 1 226 ? 3.102 30.860 8.504 1.00 82.12 226 LEU A C 1
ATOM 1823 O O . LEU A 1 226 ? 3.047 30.335 9.616 1.00 82.12 226 LEU A O 1
ATOM 1827 N N . ALA A 1 227 ? 3.160 32.186 8.346 1.00 82.81 227 ALA A N 1
ATOM 1828 C CA . ALA A 1 227 ? 3.182 33.131 9.461 1.00 82.81 227 ALA A CA 1
ATOM 1829 C C . ALA A 1 227 ? 1.873 33.153 10.269 1.00 82.81 227 ALA A C 1
ATOM 1831 O O . ALA A 1 227 ? 1.890 33.615 11.411 1.00 82.81 227 ALA A O 1
ATOM 1832 N N . SER A 1 228 ? 0.769 32.629 9.718 1.00 81.88 228 SER A N 1
ATOM 1833 C CA . SER A 1 228 ? -0.493 32.447 10.451 1.00 81.88 228 SER A CA 1
ATOM 1834 C C . SER A 1 228 ? -0.367 31.440 11.602 1.00 81.88 228 SER A C 1
ATOM 1836 O O . SER A 1 228 ? -1.132 31.488 12.565 1.00 81.88 228 SER A O 1
ATOM 1838 N N . LEU A 1 229 ? 0.619 30.535 11.542 1.00 82.12 229 LEU A N 1
ATOM 1839 C CA . LEU A 1 229 ? 0.875 29.574 12.606 1.00 82.12 229 LEU A CA 1
ATOM 1840 C C . LEU A 1 229 ? 1.682 30.233 13.737 1.00 82.12 229 LEU A C 1
ATOM 1842 O O . LEU A 1 229 ? 2.815 30.665 13.503 1.00 82.12 229 LEU A O 1
ATOM 1846 N N . PRO A 1 230 ? 1.205 30.205 14.998 1.00 80.69 230 PRO A N 1
ATOM 1847 C CA . PRO A 1 230 ? 1.919 30.812 16.127 1.00 80.69 230 PRO A CA 1
ATOM 1848 C C . PRO A 1 230 ? 3.344 30.275 16.327 1.00 80.69 230 PRO A C 1
ATOM 1850 O O . PRO A 1 230 ? 4.215 30.968 16.841 1.00 80.69 230 PRO A O 1
ATOM 1853 N N . THR A 1 231 ? 3.592 29.022 15.935 1.00 77.69 231 THR A N 1
ATOM 1854 C CA . THR A 1 231 ? 4.900 28.355 16.030 1.00 77.69 231 THR A CA 1
ATOM 1855 C C . THR A 1 231 ? 5.888 28.784 14.954 1.00 77.69 231 THR A C 1
ATOM 1857 O O . THR A 1 231 ? 7.090 28.648 15.171 1.00 77.69 231 THR A O 1
ATOM 1860 N N . MET A 1 232 ? 5.401 29.294 13.821 1.00 77.44 232 MET A N 1
ATOM 1861 C CA . MET A 1 232 ? 6.215 29.664 12.659 1.00 77.44 232 MET A CA 1
ATOM 1862 C C . MET A 1 232 ? 6.223 31.165 12.376 1.00 77.44 232 MET A C 1
ATOM 1864 O O . MET A 1 232 ? 7.033 31.626 11.578 1.00 77.44 232 MET A O 1
ATOM 1868 N N . HIS A 1 233 ? 5.397 31.944 13.072 1.00 81.62 233 HIS A N 1
ATOM 1869 C CA . HIS A 1 233 ? 5.343 33.396 12.938 1.00 81.62 233 HIS A CA 1
ATOM 1870 C C . HIS A 1 233 ? 6.726 34.056 13.082 1.00 81.62 233 HIS A C 1
ATOM 1872 O O . HIS A 1 233 ? 7.173 34.786 12.198 1.00 81.62 233 HIS A O 1
ATOM 1878 N N . GLN A 1 234 ? 7.463 33.712 14.146 1.00 80.75 234 GLN A N 1
ATOM 1879 C CA . GLN A 1 234 ? 8.808 34.247 14.385 1.00 80.75 234 GLN A CA 1
ATOM 1880 C C . GLN A 1 234 ? 9.801 33.852 13.281 1.00 80.75 234 GLN A C 1
ATOM 1882 O O . GLN A 1 234 ? 10.659 34.643 12.902 1.00 80.75 234 GLN A O 1
ATOM 1887 N N . PHE A 1 235 ? 9.664 32.643 12.731 1.00 78.75 235 PHE A N 1
ATOM 1888 C CA . PHE A 1 235 ? 10.531 32.159 11.660 1.00 78.75 235 PHE A CA 1
ATOM 1889 C C . PHE A 1 235 ? 10.388 33.002 10.385 1.00 78.75 235 PHE A C 1
ATOM 1891 O O . PHE A 1 235 ? 11.394 33.344 9.767 1.00 78.75 235 PHE A O 1
ATOM 1898 N N . VAL A 1 236 ? 9.158 33.365 10.005 1.00 79.06 236 VAL A N 1
ATOM 1899 C CA . VAL A 1 236 ? 8.903 34.176 8.802 1.00 79.06 236 VAL A CA 1
ATOM 1900 C C . VAL A 1 236 ? 9.433 35.602 8.978 1.00 79.06 236 VAL A C 1
ATOM 1902 O O . VAL A 1 236 ? 10.016 36.153 8.046 1.00 79.06 236 VAL A O 1
ATOM 1905 N N . ILE A 1 237 ? 9.326 36.169 10.184 1.00 81.25 237 ILE A N 1
ATOM 1906 C CA . ILE A 1 237 ? 9.915 37.478 10.519 1.00 81.25 237 ILE A CA 1
ATOM 1907 C C . ILE A 1 237 ? 11.448 37.440 10.443 1.00 81.25 237 ILE A C 1
ATOM 1909 O O . ILE A 1 237 ? 12.070 38.391 9.970 1.00 81.25 237 ILE A O 1
ATOM 1913 N N . ASP A 1 238 ? 12.071 36.340 10.870 1.00 81.38 238 ASP A N 1
ATOM 1914 C CA . ASP A 1 238 ? 13.529 36.181 10.862 1.00 81.38 238 ASP A CA 1
ATOM 1915 C C . ASP A 1 238 ? 14.093 35.798 9.477 1.00 81.38 238 ASP A C 1
ATOM 1917 O O . ASP A 1 238 ? 15.305 35.899 9.246 1.00 81.38 238 ASP A O 1
ATOM 1921 N N . PHE A 1 239 ? 13.240 35.385 8.532 1.00 81.38 239 PHE A N 1
ATOM 1922 C CA . PHE A 1 239 ? 13.637 34.915 7.201 1.00 81.38 239 PHE A CA 1
ATOM 1923 C C . PHE A 1 239 ? 14.472 35.934 6.396 1.00 81.38 239 PHE A C 1
ATOM 1925 O O . PHE A 1 239 ? 15.531 35.543 5.884 1.00 81.38 239 PHE A O 1
ATOM 1932 N N . PRO A 1 240 ? 14.114 37.237 6.318 1.00 82.88 240 PRO A N 1
ATOM 1933 C CA . PRO A 1 240 ? 14.919 38.236 5.609 1.00 82.88 240 PRO A CA 1
ATOM 1934 C C . PRO A 1 240 ? 16.342 38.371 6.168 1.00 82.88 240 PRO A C 1
ATOM 1936 O O . PRO A 1 240 ? 17.294 38.570 5.412 1.00 82.88 240 PRO A O 1
ATOM 1939 N N . ASN A 1 241 ? 16.520 38.177 7.480 1.00 83.56 241 ASN A N 1
ATOM 1940 C CA . ASN A 1 241 ? 17.828 38.255 8.138 1.00 83.56 241 ASN A CA 1
ATOM 1941 C C . ASN A 1 241 ? 18.736 37.062 7.786 1.00 83.56 241 ASN A C 1
ATOM 1943 O O . ASN A 1 241 ? 19.961 37.158 7.880 1.00 83.56 241 ASN A O 1
ATOM 1947 N N . GLN A 1 242 ? 18.154 35.938 7.357 1.00 80.62 242 GLN A N 1
ATOM 1948 C CA . GLN A 1 242 ? 18.855 34.685 7.050 1.00 80.62 242 GLN A CA 1
ATOM 1949 C C . GLN A 1 242 ? 18.786 34.298 5.565 1.00 80.62 242 GLN A C 1
ATOM 1951 O O . GLN A 1 242 ? 19.107 33.169 5.190 1.00 80.62 242 GLN A O 1
ATOM 1956 N N . ILE A 1 243 ? 18.441 35.242 4.688 1.00 82.19 243 ILE A N 1
ATOM 1957 C CA . ILE A 1 243 ? 18.123 34.972 3.280 1.00 82.19 243 ILE A CA 1
ATOM 1958 C C . ILE A 1 243 ? 19.257 34.291 2.497 1.00 82.19 243 ILE A C 1
ATOM 1960 O O . ILE A 1 243 ? 19.013 33.460 1.626 1.00 82.19 243 ILE A O 1
ATOM 1964 N N . LYS A 1 244 ? 20.520 34.587 2.840 1.00 83.50 244 LYS A N 1
ATOM 1965 C CA . LYS A 1 244 ? 21.699 33.961 2.217 1.00 83.50 244 LYS A CA 1
ATOM 1966 C C . LYS A 1 244 ? 21.790 32.468 2.532 1.00 83.50 244 LYS A C 1
ATOM 1968 O O . LYS A 1 244 ? 22.148 31.687 1.655 1.00 83.50 244 LYS A O 1
ATOM 1973 N N . PHE A 1 245 ? 21.457 32.082 3.766 1.00 82.31 245 PHE A N 1
ATOM 1974 C CA . PHE A 1 245 ? 21.429 30.682 4.176 1.00 82.31 245 PHE A CA 1
ATOM 1975 C C . PHE A 1 245 ? 20.312 29.943 3.438 1.00 82.31 245 PHE A C 1
ATOM 1977 O O . PHE A 1 245 ? 20.580 28.925 2.805 1.00 82.31 245 PHE A O 1
ATOM 1984 N N . PHE A 1 246 ? 19.093 30.489 3.432 1.00 78.06 246 PHE A N 1
ATOM 1985 C CA . PHE A 1 246 ? 17.962 29.857 2.748 1.00 78.06 246 PHE A CA 1
ATOM 1986 C C . PHE A 1 246 ? 18.147 29.765 1.235 1.00 78.06 246 PHE A C 1
ATOM 1988 O O . PHE A 1 246 ? 17.714 28.782 0.648 1.00 78.06 246 PHE A O 1
ATOM 1995 N N . LYS A 1 247 ? 18.872 30.702 0.615 1.00 82.25 247 LYS A N 1
ATOM 1996 C CA . LYS A 1 247 ? 19.298 30.559 -0.780 1.00 82.25 247 LYS A CA 1
ATOM 1997 C C . LYS A 1 247 ? 20.249 29.373 -0.971 1.00 82.25 247 LYS A C 1
ATOM 1999 O O . LYS A 1 247 ? 20.017 28.542 -1.838 1.00 82.25 247 LYS A O 1
ATOM 2004 N N . SER A 1 248 ? 21.283 29.248 -0.132 1.00 82.00 248 SER A N 1
ATOM 2005 C CA . SER A 1 248 ? 22.197 28.093 -0.199 1.00 82.00 248 SER A CA 1
ATOM 2006 C C . SER A 1 248 ? 21.508 26.760 0.106 1.00 82.00 248 SER A C 1
ATOM 2008 O O . SER A 1 248 ? 21.896 25.734 -0.440 1.00 82.00 248 SER A O 1
ATOM 2010 N N . TYR A 1 249 ? 20.478 26.783 0.954 1.00 77.75 249 TYR A N 1
ATOM 2011 C CA . TYR A 1 249 ? 19.633 25.634 1.259 1.00 77.75 249 TYR A CA 1
ATOM 2012 C C . TYR A 1 249 ? 18.761 25.260 0.052 1.00 77.75 249 TYR A C 1
ATOM 2014 O O . TYR A 1 249 ? 18.746 24.102 -0.345 1.00 77.75 249 TYR A O 1
ATOM 2022 N N . TYR A 1 250 ? 18.110 26.245 -0.573 1.00 76.12 250 TYR A N 1
ATOM 2023 C CA . TYR A 1 250 ? 17.272 26.073 -1.762 1.00 76.12 250 TYR A CA 1
ATOM 2024 C C . TYR A 1 250 ? 18.057 25.532 -2.969 1.00 76.12 250 TYR A C 1
ATOM 2026 O O . TYR A 1 250 ? 17.577 24.644 -3.669 1.00 76.12 250 TYR A O 1
ATOM 2034 N N . ASP A 1 251 ? 19.276 26.032 -3.192 1.00 78.56 251 ASP A N 1
ATOM 2035 C CA . ASP A 1 251 ? 20.136 25.628 -4.314 1.00 78.56 251 ASP A CA 1
ATOM 2036 C C . ASP A 1 251 ? 20.820 24.257 -4.091 1.00 78.56 251 ASP A C 1
ATOM 2038 O O . ASP A 1 251 ? 21.443 23.708 -5.003 1.00 78.56 251 ASP A O 1
ATOM 2042 N N . ALA A 1 252 ? 20.747 23.685 -2.884 1.00 73.38 252 ALA A N 1
ATOM 2043 C CA . ALA A 1 252 ? 21.428 22.438 -2.558 1.00 73.38 252 ALA A CA 1
ATOM 2044 C C . ALA A 1 252 ? 20.688 21.200 -3.085 1.00 73.38 252 ALA A C 1
ATOM 2046 O O . ALA A 1 252 ? 19.485 21.034 -2.897 1.00 73.38 252 ALA A O 1
ATOM 2047 N N . TRP A 1 253 ? 21.447 20.242 -3.631 1.00 66.44 253 TRP A N 1
ATOM 2048 C CA . TRP A 1 253 ? 20.909 18.940 -4.055 1.00 66.44 253 TRP A CA 1
ATOM 2049 C C . TRP A 1 253 ? 20.415 18.082 -2.880 1.00 66.44 253 TRP A C 1
ATOM 2051 O O . TRP A 1 253 ? 19.480 17.298 -3.011 1.00 66.44 253 TRP A O 1
ATOM 2061 N N . ASN A 1 254 ? 21.062 18.228 -1.718 1.00 66.25 254 ASN A N 1
ATOM 2062 C CA . ASN A 1 254 ? 20.755 17.507 -0.481 1.00 66.25 254 ASN A CA 1
ATOM 2063 C C . ASN A 1 254 ? 20.700 18.485 0.705 1.00 66.25 254 ASN A C 1
ATOM 2065 O O . ASN A 1 254 ? 21.588 18.473 1.562 1.00 66.25 254 ASN A O 1
ATOM 2069 N N . PRO A 1 255 ? 19.663 19.330 0.780 1.00 63.91 255 PRO A N 1
ATOM 2070 C CA . PRO A 1 255 ? 19.552 20.386 1.792 1.00 63.91 255 PRO A CA 1
ATOM 2071 C C . PRO A 1 255 ? 19.425 19.828 3.221 1.00 63.91 255 PRO A C 1
ATOM 2073 O O . PRO A 1 255 ? 19.834 20.464 4.183 1.00 63.91 255 PRO A O 1
ATOM 2076 N N . HIS A 1 256 ? 18.913 18.604 3.365 1.00 60.38 256 HIS A N 1
ATOM 2077 C CA . HIS A 1 256 ? 18.700 17.919 4.642 1.00 60.38 256 HIS A CA 1
ATOM 2078 C C . HIS A 1 256 ? 20.012 17.611 5.380 1.00 60.38 256 HIS A C 1
ATOM 2080 O O . HIS A 1 256 ? 20.023 17.505 6.602 1.00 60.38 256 HIS A O 1
ATOM 2086 N N . ASN A 1 257 ? 21.129 17.505 4.649 1.00 64.56 257 ASN A N 1
ATOM 2087 C CA . ASN A 1 257 ? 22.455 17.313 5.240 1.00 64.56 257 ASN A CA 1
ATOM 2088 C C . ASN A 1 257 ? 23.057 18.634 5.751 1.00 64.56 257 ASN A C 1
ATOM 2090 O O . ASN A 1 257 ? 24.096 18.626 6.411 1.00 64.56 257 ASN A O 1
ATOM 2094 N N . ILE A 1 258 ? 22.434 19.772 5.431 1.00 68.69 258 ILE A N 1
ATOM 2095 C CA . ILE A 1 258 ? 22.890 21.093 5.853 1.00 68.69 258 ILE A CA 1
ATOM 2096 C C . ILE A 1 258 ? 22.338 21.363 7.252 1.00 68.69 258 ILE A C 1
ATOM 2098 O O . ILE A 1 258 ? 21.131 21.343 7.488 1.00 68.69 258 ILE A O 1
ATOM 2102 N N . CYS A 1 259 ? 23.236 21.637 8.197 1.00 63.03 259 CYS A N 1
ATOM 2103 C CA . CYS A 1 259 ? 22.850 21.977 9.560 1.00 63.03 259 CYS A CA 1
ATOM 2104 C C . CYS A 1 259 ? 22.089 23.311 9.573 1.00 63.03 259 CYS A C 1
ATOM 2106 O O . CYS A 1 259 ? 22.620 24.349 9.174 1.00 63.03 259 CYS A O 1
ATOM 2108 N N . VAL A 1 260 ? 20.838 23.271 10.027 1.00 64.12 260 VAL A N 1
ATOM 2109 C CA . VAL A 1 260 ? 19.951 24.438 10.069 1.00 64.12 260 VAL A CA 1
ATOM 2110 C C . VAL A 1 260 ? 20.314 25.334 11.274 1.00 64.12 260 VAL A C 1
ATOM 2112 O O . VAL A 1 260 ? 20.598 24.795 12.351 1.00 64.12 260 VAL A O 1
ATOM 2115 N N . PRO A 1 261 ? 20.325 26.681 11.143 1.00 62.00 261 PRO A N 1
ATOM 2116 C CA . PRO A 1 261 ? 20.611 27.612 12.240 1.00 62.00 261 PRO A CA 1
ATOM 2117 C C . PRO A 1 261 ? 19.760 27.387 13.500 1.00 62.00 261 PRO A C 1
ATOM 2119 O O . PRO A 1 261 ? 18.676 26.811 13.444 1.00 62.00 261 PRO A O 1
ATOM 2122 N N . CYS A 1 262 ? 20.208 27.897 14.655 1.00 54.44 262 CYS A N 1
ATOM 2123 C CA . CYS A 1 262 ? 19.501 27.736 15.937 1.00 54.44 262 CYS A CA 1
ATOM 2124 C C . CYS A 1 262 ? 18.043 28.237 15.920 1.00 54.44 262 CYS A C 1
ATOM 2126 O O . CYS A 1 262 ? 17.189 27.583 16.514 1.00 54.44 262 CYS A O 1
ATOM 2128 N N . SER A 1 263 ? 17.744 29.329 15.205 1.00 53.53 263 SER A N 1
ATOM 2129 C CA . SER A 1 263 ? 16.378 29.851 14.987 1.00 53.53 263 SER A CA 1
ATOM 2130 C C . SER A 1 263 ? 15.477 28.884 14.210 1.00 53.53 263 SER A C 1
ATOM 2132 O O . SER A 1 263 ? 14.260 28.907 14.340 1.00 53.53 263 SER A O 1
ATOM 2134 N N . ALA A 1 264 ? 16.077 27.979 13.443 1.00 55.22 264 ALA A N 1
ATOM 2135 C CA . ALA A 1 264 ? 15.415 27.028 12.568 1.00 55.22 264 ALA A CA 1
ATOM 2136 C C . ALA A 1 264 ? 15.423 25.592 13.137 1.00 55.22 264 ALA A C 1
ATOM 2138 O O . ALA A 1 264 ? 14.984 24.647 12.485 1.00 55.22 264 ALA A O 1
ATOM 2139 N N . ARG A 1 265 ? 15.841 25.408 14.401 1.00 58.56 265 ARG A N 1
ATOM 2140 C CA . ARG A 1 265 ? 15.689 24.136 15.140 1.00 58.56 265 ARG A CA 1
ATOM 2141 C C . ARG A 1 265 ? 14.214 23.766 15.371 1.00 58.56 265 ARG A C 1
ATOM 2143 O O . ARG A 1 265 ? 13.910 22.591 15.560 1.00 58.56 265 ARG A O 1
ATOM 2150 N N . LEU A 1 266 ? 13.316 24.754 15.292 1.00 59.59 266 LEU A N 1
ATOM 2151 C CA . LEU A 1 266 ? 11.854 24.597 15.280 1.00 59.59 266 LEU A CA 1
ATOM 2152 C C . LEU A 1 266 ? 11.343 23.732 14.112 1.00 59.59 266 LEU A C 1
ATOM 2154 O O . LEU A 1 266 ? 10.228 23.226 14.186 1.00 59.59 266 LEU A O 1
ATOM 2158 N N . LEU A 1 267 ? 12.163 23.523 13.075 1.00 58.03 267 LEU A N 1
ATOM 2159 C CA . LEU A 1 267 ? 11.859 22.723 11.885 1.00 58.03 267 LEU A CA 1
ATOM 2160 C C . LEU A 1 267 ? 12.196 21.228 12.035 1.00 58.03 267 LEU A C 1
ATOM 2162 O O . LEU A 1 267 ? 12.261 20.515 11.041 1.00 58.03 267 LEU A O 1
ATOM 2166 N N . ARG A 1 268 ? 12.470 20.722 13.243 1.00 61.72 268 ARG A N 1
ATOM 2167 C CA . ARG A 1 268 ? 12.685 19.277 13.447 1.00 61.72 268 ARG A CA 1
ATOM 2168 C C . ARG A 1 268 ? 11.351 18.531 13.587 1.00 61.72 268 ARG A C 1
ATOM 2170 O O . ARG A 1 268 ? 10.392 19.066 14.140 1.00 61.72 268 ARG A O 1
ATOM 2177 N N . GLY A 1 269 ? 11.306 17.284 13.111 1.00 68.75 269 GLY A N 1
ATOM 2178 C CA . GLY A 1 269 ? 10.103 16.443 13.135 1.00 68.75 269 GLY A CA 1
ATOM 2179 C C . GLY A 1 269 ? 9.037 16.923 12.145 1.00 68.75 269 GLY A C 1
ATOM 2180 O O . GLY A 1 269 ? 9.364 17.363 11.046 1.00 68.75 269 GLY A O 1
ATOM 2181 N N . PHE A 1 270 ? 7.763 16.884 12.545 1.00 69.62 270 PHE A N 1
ATOM 2182 C CA . PHE A 1 270 ? 6.630 17.259 11.686 1.00 69.62 270 PHE A CA 1
ATOM 2183 C C . PHE A 1 270 ? 6.722 18.688 11.136 1.00 69.62 270 PHE A C 1
ATOM 2185 O O . PHE A 1 270 ? 6.416 18.951 9.983 1.00 69.62 270 PHE A O 1
ATOM 2192 N N . ARG A 1 271 ? 7.221 19.638 11.924 1.00 71.62 271 ARG A N 1
ATOM 2193 C CA . ARG A 1 271 ? 7.368 21.034 11.485 1.00 71.62 271 ARG A CA 1
ATOM 2194 C C . ARG A 1 271 ? 8.352 21.207 10.323 1.00 71.62 271 ARG A C 1
ATOM 2196 O O . ARG A 1 271 ? 8.228 22.153 9.551 1.00 71.62 271 ARG A O 1
ATOM 2203 N N . GLY A 1 272 ? 9.279 20.263 10.159 1.00 67.06 272 GLY A N 1
ATOM 2204 C CA . GLY A 1 272 ? 10.179 20.182 9.012 1.00 67.06 272 GLY A CA 1
ATOM 2205 C C . GLY A 1 272 ? 9.495 19.778 7.712 1.00 67.06 272 GLY A C 1
ATOM 2206 O O . GLY A 1 272 ? 10.062 20.007 6.651 1.00 67.06 272 GLY A O 1
ATOM 2207 N N . THR A 1 273 ? 8.273 19.233 7.756 1.00 67.50 273 THR A N 1
ATOM 2208 C CA . THR A 1 273 ? 7.478 18.975 6.546 1.00 67.50 273 THR A CA 1
ATOM 2209 C C . THR A 1 273 ? 6.733 20.225 6.071 1.00 67.50 273 THR A C 1
ATOM 2211 O O . THR A 1 273 ? 6.376 20.307 4.896 1.00 67.50 273 THR A O 1
ATOM 2214 N N . LEU A 1 274 ? 6.529 21.221 6.943 1.00 68.50 274 LEU A N 1
ATOM 2215 C CA . LEU A 1 274 ? 5.803 22.456 6.624 1.00 68.50 274 LEU A CA 1
ATOM 2216 C C . LEU A 1 274 ? 6.635 23.413 5.757 1.00 68.50 274 LEU A C 1
ATOM 2218 O O . LEU A 1 274 ? 6.115 23.975 4.802 1.00 68.50 274 LEU A O 1
ATOM 2222 N N . LEU A 1 275 ? 7.935 23.560 6.037 1.00 65.94 275 LEU A N 1
ATOM 2223 C CA . LEU A 1 275 ? 8.798 24.501 5.311 1.00 65.94 275 LEU A CA 1
ATOM 2224 C C . LEU A 1 275 ? 9.040 24.120 3.833 1.00 65.94 275 LEU A C 1
ATOM 2226 O O . LEU A 1 275 ? 8.916 24.988 2.971 1.00 65.94 275 LEU A O 1
ATOM 2230 N N . PRO A 1 276 ? 9.338 22.854 3.484 1.00 59.19 276 PRO A N 1
ATOM 2231 C CA . PRO A 1 276 ? 9.378 22.419 2.089 1.00 59.19 276 PRO A CA 1
ATOM 2232 C C . PRO A 1 276 ? 8.049 22.642 1.372 1.00 59.19 276 PRO A C 1
ATOM 2234 O O . PRO A 1 276 ? 8.045 23.005 0.196 1.00 59.19 276 PRO A O 1
ATOM 2237 N N . SER A 1 277 ? 6.932 22.468 2.093 1.00 59.31 277 SER A N 1
ATOM 2238 C CA . SER A 1 277 ? 5.590 22.685 1.553 1.00 59.31 277 SER A CA 1
ATOM 2239 C C . SER A 1 277 ? 5.386 24.144 1.130 1.00 59.31 277 SER A C 1
ATOM 2241 O O . SER A 1 277 ? 4.790 24.376 0.083 1.00 59.31 277 SER A O 1
ATOM 2243 N N . THR A 1 278 ? 5.962 25.108 1.861 1.00 59.25 278 THR A N 1
ATOM 2244 C CA . THR A 1 278 ? 5.806 26.551 1.605 1.00 59.25 278 THR A CA 1
ATOM 2245 C C . THR A 1 278 ? 6.897 27.168 0.733 1.00 59.25 278 THR A C 1
ATOM 2247 O O . THR A 1 278 ? 6.628 28.090 -0.028 1.00 59.25 278 THR A O 1
ATOM 2250 N N . MET A 1 279 ? 8.134 26.662 0.769 1.00 57.38 279 MET A N 1
ATOM 2251 C CA . MET A 1 279 ? 9.198 27.163 -0.115 1.00 57.38 279 MET A CA 1
ATOM 2252 C C . MET A 1 279 ? 8.975 26.785 -1.582 1.00 57.38 279 MET A C 1
ATOM 2254 O O . MET A 1 279 ? 9.650 27.318 -2.458 1.00 57.38 279 MET A O 1
ATOM 2258 N N . GLY A 1 280 ? 8.078 25.840 -1.884 1.00 54.19 280 GLY A N 1
ATOM 2259 C CA . GLY A 1 280 ? 7.810 25.407 -3.260 1.00 54.19 280 GLY A CA 1
ATOM 2260 C C . GLY A 1 280 ? 9.055 24.900 -4.007 1.00 54.19 280 GLY A C 1
ATOM 2261 O O . GLY A 1 280 ? 9.016 24.693 -5.219 1.00 54.19 280 GLY A O 1
ATOM 2262 N N . SER A 1 281 ? 10.172 24.701 -3.301 1.00 48.88 281 SER A N 1
ATOM 2263 C CA . SER A 1 281 ? 11.418 24.164 -3.823 1.00 48.88 281 SER A CA 1
ATOM 2264 C C . SER A 1 281 ? 11.127 22.741 -4.246 1.00 48.88 281 SER A C 1
ATOM 2266 O O . SER A 1 281 ? 10.978 21.828 -3.430 1.00 48.88 281 SER A O 1
ATOM 2268 N N . ALA A 1 282 ? 11.004 22.556 -5.543 1.00 42.66 282 ALA A N 1
ATOM 2269 C CA . ALA A 1 282 ? 10.512 21.320 -6.102 1.00 42.66 282 ALA A CA 1
ATOM 2270 C C . ALA A 1 282 ? 11.542 20.157 -5.930 1.00 42.66 282 ALA A C 1
ATOM 2272 O O . ALA A 1 282 ? 11.203 18.988 -6.077 1.00 42.66 282 ALA A O 1
ATOM 2273 N N . ILE A 1 283 ? 12.774 20.460 -5.480 1.00 44.59 283 ILE A N 1
ATOM 2274 C CA . ILE A 1 283 ? 13.782 19.506 -4.958 1.00 44.59 283 ILE A CA 1
ATOM 2275 C C . ILE A 1 283 ? 13.362 18.904 -3.596 1.00 44.59 283 ILE A C 1
ATOM 2277 O O . ILE A 1 283 ? 13.815 17.824 -3.224 1.00 44.59 283 ILE A O 1
ATOM 2281 N N . HIS A 1 284 ? 12.518 19.601 -2.828 1.00 49.66 284 HIS A N 1
ATOM 2282 C CA . HIS A 1 284 ? 12.137 19.267 -1.445 1.00 49.66 284 HIS A CA 1
ATOM 2283 C C . HIS A 1 284 ? 10.676 18.791 -1.322 1.00 49.66 284 HIS A C 1
ATOM 2285 O O . HIS A 1 284 ? 10.328 18.130 -0.342 1.00 49.66 284 HIS A O 1
ATOM 2291 N N . TRP A 1 285 ? 9.830 19.085 -2.317 1.00 49.66 285 TRP A N 1
ATOM 2292 C CA . TRP A 1 285 ? 8.501 18.487 -2.476 1.00 49.66 285 TRP A CA 1
ATOM 2293 C C . TRP A 1 285 ? 8.653 17.034 -2.936 1.00 49.66 285 TRP A C 1
ATOM 2295 O O . TRP A 1 285 ? 8.842 16.761 -4.116 1.00 49.66 285 TRP A O 1
ATOM 2305 N N . GLY A 1 286 ? 8.608 16.094 -1.998 1.00 58.94 286 GLY A N 1
ATOM 2306 C CA . GLY A 1 286 ? 8.685 14.667 -2.286 1.00 58.94 286 GLY A CA 1
ATOM 2307 C C . GLY A 1 286 ? 8.368 13.814 -1.067 1.00 58.94 286 GLY A C 1
ATOM 2308 O O . GLY A 1 286 ? 8.118 14.314 0.024 1.00 58.94 286 GLY A O 1
ATOM 2309 N N . SER A 1 287 ? 8.492 12.497 -1.214 1.00 64.38 287 SER A N 1
ATOM 2310 C CA . SER A 1 287 ? 8.336 11.538 -0.112 1.00 64.38 287 SER A CA 1
ATOM 2311 C C . SER A 1 287 ? 9.292 11.745 1.079 1.00 64.38 287 SER A C 1
ATOM 2313 O O . SER A 1 287 ? 9.068 11.195 2.153 1.00 64.38 287 SER A O 1
ATOM 2315 N N . LYS A 1 288 ? 10.398 12.482 0.907 1.00 72.88 288 LYS A N 1
ATOM 2316 C CA . LYS A 1 288 ? 11.539 12.459 1.838 1.00 72.88 288 LYS A CA 1
ATOM 2317 C C . LYS A 1 288 ? 11.271 13.135 3.197 1.00 72.88 288 LYS A C 1
ATOM 2319 O O . LYS A 1 288 ? 11.529 12.470 4.196 1.00 72.88 288 LYS A O 1
ATOM 2324 N N . PRO A 1 289 ? 10.694 14.353 3.294 1.00 74.75 289 PRO A N 1
ATOM 2325 C CA . PRO A 1 289 ? 10.341 14.935 4.594 1.00 74.75 289 PRO A CA 1
ATOM 2326 C C . PRO A 1 289 ? 9.349 14.064 5.378 1.00 74.75 289 PRO A C 1
ATOM 2328 O O . PRO A 1 289 ? 9.418 13.971 6.599 1.00 74.75 289 PRO A O 1
ATOM 2331 N N . TRP A 1 290 ? 8.443 13.378 4.674 1.00 79.19 290 TRP A N 1
ATOM 2332 C CA . TRP A 1 290 ? 7.471 12.477 5.294 1.00 79.19 290 TRP A CA 1
ATOM 2333 C C . TRP A 1 290 ? 8.162 11.228 5.845 1.00 79.19 290 TRP A C 1
ATOM 2335 O O . TRP A 1 290 ? 7.876 10.822 6.969 1.00 79.19 290 TRP A O 1
ATOM 2345 N N . ARG A 1 291 ? 9.120 10.666 5.093 1.00 79.56 291 ARG A N 1
ATOM 2346 C CA . ARG A 1 291 ? 9.988 9.572 5.552 1.00 79.56 291 ARG A CA 1
ATOM 2347 C C . ARG A 1 291 ? 10.797 9.968 6.783 1.00 79.56 291 ARG A C 1
ATOM 2349 O O . ARG A 1 291 ? 10.787 9.223 7.749 1.00 79.56 291 ARG A O 1
ATOM 2356 N N . GLU A 1 292 ? 11.428 11.140 6.780 1.00 78.88 292 GLU A N 1
ATOM 2357 C CA . GLU A 1 292 ? 12.200 11.654 7.924 1.00 78.88 292 GLU A CA 1
ATOM 2358 C C . GLU A 1 292 ? 11.312 11.868 9.160 1.00 78.88 292 GLU A C 1
ATOM 2360 O O . GLU A 1 292 ? 11.701 11.522 10.272 1.00 78.88 292 GLU A O 1
ATOM 2365 N N . CYS A 1 293 ? 10.090 12.381 8.977 1.00 82.31 293 CYS A N 1
ATOM 2366 C CA . CYS A 1 293 ? 9.122 12.520 10.065 1.00 82.31 293 CYS A CA 1
ATOM 2367 C C . CYS A 1 293 ? 8.701 11.159 10.643 1.00 82.31 293 CYS A C 1
ATOM 2369 O O . CYS A 1 293 ? 8.575 11.024 11.863 1.00 82.31 293 CYS A O 1
ATOM 2371 N N . CYS A 1 294 ? 8.480 10.157 9.787 1.00 85.75 294 CYS A N 1
ATOM 2372 C CA . CYS A 1 294 ? 8.154 8.795 10.214 1.00 85.75 294 CYS A CA 1
ATOM 2373 C C . CYS A 1 294 ? 9.339 8.128 10.917 1.00 85.75 294 CYS A C 1
ATOM 2375 O O . CYS A 1 294 ? 9.157 7.563 11.988 1.00 85.75 294 CYS A O 1
ATOM 2377 N N . ASP A 1 295 ? 10.546 8.250 10.369 1.00 85.00 295 ASP A N 1
ATOM 2378 C CA . ASP A 1 295 ? 11.769 7.692 10.946 1.00 85.00 295 ASP A CA 1
ATOM 2379 C C . ASP A 1 295 ? 12.061 8.294 12.329 1.00 85.00 295 ASP A C 1
ATOM 2381 O O . ASP A 1 295 ? 12.246 7.573 13.302 1.00 85.00 295 ASP A O 1
ATOM 2385 N N . ALA A 1 296 ? 11.957 9.618 12.469 1.00 83.56 296 ALA A N 1
ATOM 2386 C CA . ALA A 1 296 ? 12.182 10.290 13.748 1.00 83.56 296 ALA A CA 1
ATOM 2387 C C . ALA A 1 296 ? 11.133 9.961 14.830 1.00 83.56 296 ALA A C 1
ATOM 2389 O O . ALA A 1 296 ? 11.432 10.110 16.014 1.00 83.56 296 ALA A O 1
ATOM 2390 N N . SER A 1 297 ? 9.911 9.567 14.448 1.00 85.44 297 SER A N 1
ATOM 2391 C CA . SER A 1 297 ? 8.790 9.389 15.392 1.00 85.44 297 SER A CA 1
ATOM 2392 C C . SER A 1 297 ? 8.435 7.926 15.670 1.00 85.44 297 SER A C 1
ATOM 2394 O O . SER A 1 297 ? 8.074 7.598 16.796 1.00 85.44 297 SER A O 1
ATOM 2396 N N . LEU A 1 298 ? 8.497 7.066 14.650 1.00 86.19 298 LEU A N 1
ATOM 2397 C CA . LEU A 1 298 ? 8.137 5.640 14.695 1.00 86.19 298 LEU A CA 1
ATOM 2398 C C . LEU A 1 298 ? 9.345 4.719 14.434 1.00 86.19 298 LEU A C 1
ATOM 2400 O O . LEU A 1 298 ? 9.328 3.551 14.821 1.00 86.19 298 LEU A O 1
ATOM 2404 N N . GLY A 1 299 ? 10.396 5.230 13.784 1.00 86.94 299 GLY A N 1
ATOM 2405 C CA . GLY A 1 299 ? 11.616 4.499 13.434 1.00 86.94 299 GLY A CA 1
ATOM 2406 C C . GLY A 1 299 ? 11.686 4.037 11.973 1.00 86.94 299 GLY A C 1
ATOM 2407 O O . GLY A 1 299 ? 10.669 3.851 11.300 1.00 86.94 299 GLY A O 1
ATOM 2408 N N . ALA A 1 300 ? 12.911 3.786 11.502 1.00 83.69 300 ALA A N 1
ATOM 2409 C CA . ALA A 1 300 ? 13.234 3.416 10.118 1.00 83.69 300 ALA A CA 1
ATOM 2410 C C . ALA A 1 300 ? 12.437 2.218 9.571 1.00 83.69 300 ALA A C 1
ATOM 2412 O O . ALA A 1 300 ? 12.093 2.182 8.387 1.00 83.69 300 ALA A O 1
ATOM 2413 N N . ARG A 1 301 ? 12.050 1.276 10.442 1.00 87.50 301 ARG A N 1
ATOM 2414 C CA . ARG A 1 301 ? 11.278 0.072 10.085 1.00 87.50 301 ARG A CA 1
ATOM 2415 C C . ARG A 1 301 ? 9.926 0.360 9.406 1.00 87.50 301 ARG A C 1
ATOM 2417 O O . ARG A 1 301 ? 9.425 -0.495 8.684 1.00 87.50 301 ARG A O 1
ATOM 2424 N N . PHE A 1 302 ? 9.347 1.548 9.615 1.00 84.75 302 PHE A N 1
ATOM 2425 C CA . PHE A 1 302 ? 8.077 1.987 9.005 1.00 84.75 302 PHE A CA 1
ATOM 2426 C C . PHE A 1 302 ? 8.242 2.652 7.630 1.00 84.75 302 PHE A C 1
ATOM 2428 O O . PHE A 1 302 ? 7.264 3.065 7.007 1.00 84.75 302 PHE A O 1
ATOM 2435 N N . VAL A 1 303 ? 9.482 2.819 7.174 1.00 80.12 303 VAL A N 1
ATOM 2436 C CA . VAL A 1 303 ? 9.820 3.473 5.905 1.00 80.12 303 VAL A CA 1
ATOM 2437 C C . VAL A 1 303 ? 10.521 2.509 4.951 1.00 80.12 303 VAL A C 1
ATOM 2439 O O . VAL A 1 303 ? 10.428 2.671 3.733 1.00 80.12 303 VAL A O 1
ATOM 2442 N N . GLU A 1 304 ? 11.218 1.510 5.486 1.00 75.44 304 GLU A N 1
ATOM 2443 C CA . GLU A 1 304 ? 11.915 0.510 4.688 1.00 75.44 304 GLU A CA 1
ATOM 2444 C C . GLU A 1 304 ? 10.937 -0.399 3.920 1.00 75.44 304 GLU A C 1
ATOM 2446 O O . GLU A 1 304 ? 9.964 -0.897 4.497 1.00 75.44 304 GLU A O 1
ATOM 2451 N N . PRO A 1 305 ? 11.185 -0.647 2.619 1.00 67.88 305 PRO A N 1
ATOM 2452 C CA . PRO A 1 305 ? 10.319 -1.492 1.811 1.00 67.88 305 PRO A CA 1
ATOM 2453 C C . PRO A 1 305 ? 10.367 -2.937 2.315 1.00 67.88 305 PRO A C 1
ATOM 2455 O O . PRO A 1 305 ? 11.414 -3.584 2.303 1.00 67.88 305 PRO A O 1
ATOM 2458 N N . GLN A 1 306 ? 9.212 -3.454 2.731 1.00 69.62 306 GLN A N 1
ATOM 2459 C CA . GLN A 1 306 ? 9.072 -4.839 3.175 1.00 69.62 306 GLN A CA 1
ATOM 2460 C C . GLN A 1 306 ? 8.849 -5.762 1.967 1.00 69.62 306 GLN A C 1
ATOM 2462 O O . GLN A 1 306 ? 7.976 -5.471 1.139 1.00 69.62 306 GLN A O 1
ATOM 2467 N N . PRO A 1 307 ? 9.597 -6.874 1.842 1.00 65.25 307 PRO A N 1
ATOM 2468 C CA . PRO A 1 307 ? 9.368 -7.835 0.775 1.00 65.25 307 PRO A CA 1
ATOM 2469 C C . PRO A 1 307 ? 8.003 -8.504 0.960 1.00 65.25 307 PRO A C 1
ATOM 2471 O O . PRO A 1 307 ? 7.626 -8.902 2.063 1.00 65.25 307 PRO A O 1
ATOM 2474 N N . ALA A 1 308 ? 7.256 -8.630 -0.133 1.00 69.94 308 ALA A N 1
ATOM 2475 C CA . ALA A 1 308 ? 5.981 -9.327 -0.129 1.00 69.94 308 ALA A CA 1
ATOM 2476 C C . ALA A 1 308 ? 6.249 -10.845 -0.111 1.00 69.94 308 ALA A C 1
ATOM 2478 O O . ALA A 1 308 ? 6.739 -11.400 -1.095 1.00 69.94 308 ALA A O 1
ATOM 2479 N N . ASP A 1 309 ? 5.978 -11.506 1.018 1.00 78.38 309 ASP A N 1
ATOM 2480 C CA . ASP A 1 309 ? 6.224 -12.941 1.195 1.00 78.38 309 ASP A CA 1
ATOM 2481 C C . ASP A 1 309 ? 4.919 -13.747 1.132 1.00 78.38 309 ASP A C 1
ATOM 2483 O O . ASP A 1 309 ? 4.108 -13.749 2.062 1.00 78.38 309 ASP A O 1
ATOM 2487 N N . LEU A 1 310 ? 4.743 -14.465 0.022 1.00 86.31 310 LEU A N 1
ATOM 2488 C CA . LEU A 1 310 ? 3.610 -15.362 -0.194 1.00 86.31 310 LEU A CA 1
ATOM 2489 C C . LEU A 1 310 ? 3.594 -16.531 0.806 1.00 86.31 310 LEU A C 1
ATOM 2491 O O . LEU A 1 310 ? 2.520 -16.993 1.188 1.00 86.31 310 LEU A O 1
ATOM 2495 N N . ALA A 1 311 ? 4.761 -17.008 1.251 1.00 88.19 311 ALA A N 1
ATOM 2496 C CA . ALA A 1 311 ? 4.840 -18.115 2.199 1.00 88.19 311 ALA A CA 1
ATOM 2497 C C . ALA A 1 311 ? 4.346 -17.695 3.589 1.00 88.19 311 ALA A C 1
ATOM 2499 O O . ALA A 1 311 ? 3.601 -18.446 4.219 1.00 88.19 311 ALA A O 1
ATOM 2500 N N . ALA A 1 312 ? 4.706 -16.487 4.032 1.00 86.94 312 ALA A N 1
ATOM 2501 C CA . ALA A 1 312 ? 4.200 -15.910 5.275 1.00 86.94 312 ALA A CA 1
ATOM 2502 C C . ALA A 1 312 ? 2.676 -15.717 5.230 1.00 86.94 312 ALA A C 1
ATOM 2504 O O . ALA A 1 312 ? 1.984 -16.115 6.164 1.00 86.94 312 ALA A O 1
ATOM 2505 N N . LEU A 1 313 ? 2.143 -15.190 4.120 1.00 89.19 313 LEU A N 1
ATOM 2506 C CA . LEU A 1 313 ? 0.696 -15.032 3.938 1.00 89.19 313 LEU A CA 1
ATOM 2507 C C . LEU A 1 313 ? -0.036 -16.379 3.968 1.00 89.19 313 LEU A C 1
ATOM 2509 O O . LEU A 1 313 ? -1.067 -16.514 4.619 1.00 89.19 313 LEU A O 1
ATOM 2513 N N . TYR A 1 314 ? 0.509 -17.391 3.291 1.00 90.94 314 TYR A N 1
ATOM 2514 C CA . TYR A 1 314 ? -0.064 -18.732 3.291 1.00 90.94 314 TYR A CA 1
ATOM 2515 C C . TYR A 1 314 ? -0.061 -19.361 4.692 1.00 90.94 314 TYR A C 1
ATOM 2517 O O . TYR A 1 314 ? -1.049 -19.980 5.081 1.00 90.94 314 TYR A O 1
ATOM 2525 N N . ALA A 1 315 ? 1.014 -19.187 5.464 1.00 89.56 315 ALA A N 1
ATOM 2526 C CA . ALA A 1 315 ? 1.102 -19.709 6.828 1.00 89.56 315 ALA A CA 1
ATOM 2527 C C . ALA A 1 315 ? 0.055 -19.090 7.771 1.00 89.56 315 ALA A C 1
ATOM 2529 O O . ALA A 1 315 ? -0.411 -19.758 8.689 1.00 89.56 315 ALA A O 1
ATOM 2530 N N . GLU A 1 316 ? -0.326 -17.836 7.527 1.00 85.81 316 GLU A N 1
ATOM 2531 C CA . GLU A 1 316 ? -1.367 -17.129 8.280 1.00 85.81 316 GLU A CA 1
ATOM 2532 C C . GLU A 1 316 ? -2.785 -17.415 7.769 1.00 85.81 316 GLU A C 1
ATOM 2534 O O . GLU A 1 316 ? -3.748 -17.148 8.488 1.00 85.81 316 GLU A O 1
ATOM 2539 N N . SER A 1 317 ? -2.915 -17.933 6.544 1.00 90.50 317 SER A N 1
ATOM 2540 C CA . SER A 1 317 ? -4.199 -18.159 5.879 1.00 90.50 317 SER A CA 1
ATOM 2541 C C . SER A 1 317 ? -4.973 -19.353 6.434 1.00 90.50 317 SER A C 1
ATOM 2543 O O . SER A 1 317 ? -4.402 -20.389 6.796 1.00 90.50 317 SER A O 1
ATOM 2545 N N . ASP A 1 318 ? -6.296 -19.242 6.396 1.00 89.31 318 ASP A N 1
ATOM 2546 C CA . ASP A 1 318 ? -7.234 -20.280 6.811 1.00 89.31 318 ASP A CA 1
ATOM 2547 C C . ASP A 1 318 ? -8.055 -20.810 5.604 1.00 89.31 318 ASP A C 1
ATOM 2549 O O . ASP A 1 318 ? -8.005 -20.232 4.517 1.00 89.31 318 ASP A O 1
ATOM 2553 N N . PRO A 1 319 ? -8.747 -21.961 5.731 1.00 92.31 319 PRO A N 1
ATOM 2554 C CA . PRO A 1 319 ? -9.598 -22.494 4.661 1.00 92.31 319 PRO A CA 1
ATOM 2555 C C . PRO A 1 319 ? -10.972 -21.805 4.548 1.00 92.31 319 PRO A C 1
ATOM 2557 O O . PRO A 1 319 ? -11.732 -22.135 3.640 1.00 92.31 319 PRO A O 1
ATOM 2560 N N . LEU A 1 320 ? -11.321 -20.901 5.469 1.00 92.25 320 LEU A N 1
ATOM 2561 C CA . LEU A 1 320 ? -12.633 -20.245 5.551 1.00 92.25 320 LEU A CA 1
ATOM 2562 C C . LEU A 1 320 ? -12.651 -18.897 4.824 1.00 92.25 320 LEU A C 1
ATOM 2564 O O . LEU A 1 320 ? -13.695 -18.451 4.361 1.00 92.25 320 LEU A O 1
ATOM 2568 N N . ALA A 1 321 ? -11.494 -18.257 4.709 1.00 91.81 321 ALA A N 1
ATOM 2569 C CA . ALA A 1 321 ? -11.301 -16.965 4.096 1.00 91.81 321 ALA A CA 1
ATOM 2570 C C . ALA A 1 321 ? -10.426 -17.095 2.838 1.00 91.81 321 ALA A C 1
ATOM 2572 O O . ALA A 1 321 ? -9.404 -17.786 2.835 1.00 91.81 321 ALA A O 1
ATOM 2573 N N . PRO A 1 322 ? -10.790 -16.410 1.743 1.00 95.00 322 PRO A N 1
ATOM 2574 C CA . PRO A 1 322 ? -10.006 -16.447 0.520 1.00 95.00 322 PRO A CA 1
ATOM 2575 C C . PRO A 1 322 ? -8.707 -15.652 0.656 1.00 95.00 322 PRO A C 1
ATOM 2577 O O . PRO A 1 322 ? -8.624 -14.665 1.391 1.00 95.00 322 PRO A O 1
ATOM 2580 N N . ILE A 1 323 ? -7.719 -16.028 -0.150 1.00 96.00 323 ILE A N 1
ATOM 2581 C CA . ILE A 1 323 ? -6.519 -15.235 -0.405 1.00 96.00 323 ILE A CA 1
ATOM 2582 C C . ILE A 1 323 ? -6.727 -14.459 -1.707 1.00 96.00 323 ILE A C 1
ATOM 2584 O O . ILE A 1 323 ? -6.978 -15.038 -2.761 1.00 96.00 323 ILE A O 1
ATOM 2588 N N . ILE A 1 324 ? -6.632 -13.137 -1.642 1.00 95.69 324 ILE A N 1
ATOM 2589 C CA . ILE A 1 324 ? -6.984 -12.200 -2.704 1.00 95.69 324 ILE A CA 1
ATOM 2590 C C . ILE A 1 324 ? -5.721 -11.490 -3.187 1.00 95.69 324 ILE A C 1
ATOM 2592 O O . ILE A 1 324 ? -5.115 -10.699 -2.461 1.00 95.69 324 ILE A O 1
ATOM 2596 N N . PHE A 1 325 ? -5.357 -11.727 -4.443 1.00 95.50 325 PHE A N 1
ATOM 2597 C CA . PHE A 1 325 ? -4.354 -10.944 -5.147 1.00 95.50 325 PHE A CA 1
ATOM 2598 C C . PHE A 1 325 ? -4.989 -9.717 -5.790 1.00 95.50 325 PHE A C 1
ATOM 2600 O O . PHE A 1 325 ? -5.770 -9.817 -6.741 1.00 95.50 325 PHE A O 1
ATOM 2607 N N . VAL A 1 326 ? -4.619 -8.552 -5.265 1.00 94.38 326 VAL A N 1
ATOM 2608 C CA . VAL A 1 326 ? -4.997 -7.256 -5.820 1.00 94.38 326 VAL A CA 1
ATOM 2609 C C . VAL A 1 326 ? -3.939 -6.867 -6.844 1.00 94.38 326 VAL A C 1
ATOM 2611 O O . VAL A 1 326 ? -2.800 -6.546 -6.502 1.00 94.38 326 VAL A O 1
ATOM 2614 N N . LEU A 1 327 ? -4.306 -6.952 -8.115 1.00 91.75 327 LEU A N 1
ATOM 2615 C CA . LEU A 1 327 ? -3.379 -6.794 -9.228 1.00 91.75 327 LEU A CA 1
ATOM 2616 C C . LEU A 1 327 ? -3.267 -5.331 -9.631 1.00 91.75 327 LEU A C 1
ATOM 2618 O O . LEU A 1 327 ? -4.281 -4.645 -9.798 1.00 91.75 327 LEU A O 1
ATOM 2622 N N . SER A 1 328 ? -2.044 -4.870 -9.873 1.00 86.50 328 SER A N 1
ATOM 2623 C CA . SER A 1 328 ? -1.866 -3.716 -10.741 1.00 86.50 328 SER A CA 1
ATOM 2624 C C . SER A 1 328 ? -2.038 -4.137 -12.201 1.00 86.50 328 SER A C 1
ATOM 2626 O O . SER A 1 328 ? -1.877 -5.302 -12.582 1.00 86.50 328 SER A O 1
ATOM 2628 N N . THR A 1 329 ? -2.412 -3.176 -13.030 1.00 77.12 329 THR A N 1
ATOM 2629 C CA . THR A 1 329 ? -2.688 -3.402 -14.445 1.00 77.12 329 THR A CA 1
ATOM 2630 C C . THR A 1 329 ? -1.462 -3.987 -15.165 1.00 77.12 329 THR A C 1
ATOM 2632 O O . THR A 1 329 ? -0.346 -3.472 -15.039 1.00 77.12 329 THR A O 1
ATOM 2635 N N . GLY A 1 330 ? -1.658 -5.093 -15.889 1.00 72.94 330 GLY A N 1
ATOM 2636 C CA . GLY A 1 330 ? -0.595 -5.783 -16.627 1.00 72.94 330 GLY A CA 1
ATOM 2637 C C . GLY A 1 330 ? 0.231 -6.790 -15.813 1.00 72.94 330 GLY A C 1
ATOM 2638 O O . GLY A 1 330 ? 1.222 -7.308 -16.328 1.00 72.94 330 GLY A O 1
ATOM 2639 N N . THR A 1 331 ? -0.154 -7.100 -14.571 1.00 80.06 331 THR A N 1
ATOM 2640 C CA . THR A 1 331 ? 0.462 -8.185 -13.783 1.00 80.06 331 THR A CA 1
ATOM 2641 C C . THR A 1 331 ? -0.415 -9.430 -13.738 1.00 80.06 331 THR A C 1
ATOM 2643 O O . THR A 1 331 ? -1.637 -9.331 -13.705 1.00 80.06 331 THR A O 1
ATOM 2646 N N . ASP A 1 332 ? 0.216 -10.606 -13.729 1.00 82.94 332 ASP A N 1
ATOM 2647 C CA . ASP A 1 332 ? -0.464 -11.893 -13.571 1.00 82.94 332 ASP A CA 1
ATOM 2648 C C . ASP A 1 332 ? 0.349 -12.813 -12.638 1.00 82.94 332 ASP A C 1
ATOM 2650 O O . ASP A 1 332 ? 1.459 -13.216 -13.001 1.00 82.94 332 ASP A O 1
ATOM 2654 N N . PRO A 1 333 ? -0.169 -13.154 -11.441 1.00 87.38 333 PRO A N 1
ATOM 2655 C CA . PRO A 1 333 ? 0.514 -14.022 -10.490 1.00 87.38 333 PRO A CA 1
ATOM 2656 C C . PRO A 1 333 ? 0.313 -15.515 -10.779 1.00 87.38 333 PRO A C 1
ATOM 2658 O O . PRO A 1 333 ? 0.849 -16.334 -10.037 1.00 87.38 333 PRO A O 1
ATOM 2661 N N . ALA A 1 334 ? -0.452 -15.909 -11.806 1.00 87.94 334 ALA A N 1
ATOM 2662 C CA . ALA A 1 334 ? -0.823 -17.307 -12.037 1.00 87.94 334 ALA A CA 1
ATOM 2663 C C . ALA A 1 334 ? 0.386 -18.253 -12.121 1.00 87.94 334 ALA A C 1
ATOM 2665 O O . ALA A 1 334 ? 0.392 -19.316 -11.499 1.00 87.94 334 ALA A O 1
ATOM 2666 N N . ALA A 1 335 ? 1.427 -17.856 -12.859 1.00 84.31 335 ALA A N 1
ATOM 2667 C CA . ALA A 1 335 ? 2.637 -18.661 -13.015 1.00 84.31 335 ALA A CA 1
ATOM 2668 C C . ALA A 1 335 ? 3.424 -18.797 -11.701 1.00 84.31 335 ALA A C 1
ATOM 2670 O O . ALA A 1 335 ? 3.935 -19.875 -11.393 1.00 84.31 335 ALA A O 1
ATOM 2671 N N . ASP A 1 336 ? 3.504 -17.721 -10.917 1.00 84.50 336 ASP A N 1
ATOM 2672 C CA . ASP A 1 336 ? 4.218 -17.712 -9.639 1.00 84.50 336 ASP A CA 1
ATOM 2673 C C . ASP A 1 336 ? 3.449 -18.505 -8.572 1.00 84.50 336 ASP A C 1
ATOM 2675 O O . ASP A 1 336 ? 4.051 -19.270 -7.814 1.00 84.50 336 ASP A O 1
ATOM 2679 N N . LEU A 1 337 ? 2.114 -18.413 -8.571 1.00 91.31 337 LEU A N 1
ATOM 2680 C CA . LEU A 1 337 ? 1.243 -19.206 -7.707 1.00 91.31 337 LEU A CA 1
ATOM 2681 C C . LEU A 1 337 ? 1.336 -20.702 -8.027 1.00 91.31 337 LEU A C 1
ATOM 2683 O O . LEU A 1 337 ? 1.402 -21.511 -7.105 1.00 91.31 337 LEU A O 1
ATOM 2687 N N . LEU A 1 338 ? 1.394 -21.085 -9.307 1.00 91.00 338 LEU A N 1
ATOM 2688 C CA . LEU A 1 338 ? 1.556 -22.487 -9.700 1.00 91.00 338 LEU A CA 1
ATOM 2689 C C . LEU A 1 338 ? 2.901 -23.051 -9.217 1.00 91.00 338 LEU A C 1
ATOM 2691 O O . LEU A 1 338 ? 2.934 -24.105 -8.584 1.00 91.00 338 LEU A O 1
ATOM 2695 N N . LYS A 1 339 ? 4.001 -22.309 -9.416 1.00 88.69 339 LYS A N 1
ATOM 2696 C CA . LYS A 1 339 ? 5.324 -22.676 -8.877 1.00 88.69 339 LYS A CA 1
ATOM 2697 C C . LYS A 1 339 ? 5.297 -22.812 -7.350 1.00 88.69 339 LYS A C 1
ATOM 2699 O O . LYS A 1 339 ? 5.937 -23.703 -6.787 1.00 88.69 339 LYS A O 1
ATOM 2704 N N . PHE A 1 340 ? 4.556 -21.940 -6.667 1.00 91.25 340 PHE A N 1
ATOM 2705 C CA . PHE A 1 340 ? 4.368 -22.020 -5.221 1.00 91.25 340 PHE A CA 1
ATOM 2706 C C . PHE A 1 340 ? 3.551 -23.255 -4.809 1.00 91.25 340 PHE A C 1
ATOM 2708 O O . PHE A 1 340 ? 3.942 -23.962 -3.879 1.00 91.25 340 PHE A O 1
ATOM 2715 N N . ALA A 1 341 ? 2.477 -23.576 -5.533 1.00 93.56 341 ALA A N 1
ATOM 2716 C CA . ALA A 1 341 ? 1.685 -24.783 -5.315 1.00 93.56 341 ALA A CA 1
ATOM 2717 C C . ALA A 1 341 ? 2.529 -26.053 -5.507 1.00 93.56 341 ALA A C 1
ATOM 2719 O O . ALA A 1 341 ? 2.445 -26.972 -4.692 1.00 93.56 341 ALA A O 1
ATOM 2720 N N . ASP A 1 342 ? 3.402 -26.097 -6.516 1.00 93.00 342 ASP A N 1
ATOM 2721 C CA . ASP A 1 342 ? 4.347 -27.201 -6.719 1.00 93.00 342 ASP A CA 1
ATOM 2722 C C . ASP A 1 342 ? 5.312 -27.351 -5.536 1.00 93.00 342 ASP A C 1
ATOM 2724 O O . ASP A 1 342 ? 5.498 -28.456 -5.016 1.00 93.00 342 ASP A O 1
ATOM 2728 N N . LYS A 1 343 ? 5.864 -26.235 -5.040 1.00 91.75 343 LYS A N 1
ATOM 2729 C CA . LYS A 1 343 ? 6.734 -26.218 -3.852 1.00 91.75 343 LYS A CA 1
ATOM 2730 C C . LYS A 1 343 ? 6.018 -26.751 -2.605 1.00 91.75 343 LYS A C 1
ATOM 2732 O O . LYS A 1 343 ? 6.628 -27.466 -1.810 1.00 91.75 343 LYS A O 1
ATOM 2737 N N . MET A 1 344 ? 4.728 -26.454 -2.464 1.00 91.31 344 MET A N 1
ATOM 2738 C CA . MET A 1 344 ? 3.875 -26.925 -1.365 1.00 91.31 344 MET A CA 1
ATOM 2739 C C . MET A 1 344 ? 3.270 -28.318 -1.613 1.00 91.31 344 MET A C 1
ATOM 2741 O O . MET A 1 344 ? 2.470 -28.786 -0.809 1.00 91.31 344 MET A O 1
ATOM 2745 N N . LYS A 1 345 ? 3.666 -29.012 -2.694 1.00 91.81 345 LYS A N 1
ATOM 2746 C CA . LYS A 1 345 ? 3.144 -30.332 -3.112 1.00 91.81 345 LYS A CA 1
ATOM 2747 C C . LYS A 1 345 ? 1.637 -30.344 -3.414 1.00 91.81 345 LYS A C 1
ATOM 2749 O O . LYS A 1 345 ? 1.008 -31.401 -3.397 1.00 91.81 345 LYS A O 1
ATOM 2754 N N . MET A 1 346 ? 1.077 -29.183 -3.742 1.00 91.31 346 MET A N 1
ATOM 2755 C CA . MET A 1 346 ? -0.327 -28.969 -4.095 1.00 91.31 346 MET A CA 1
ATOM 2756 C C . MET A 1 346 ? -0.569 -28.826 -5.598 1.00 91.31 346 MET A C 1
ATOM 2758 O O . MET A 1 346 ? -1.720 -28.841 -6.009 1.00 91.31 346 MET A O 1
ATOM 2762 N N . GLY A 1 347 ? 0.472 -28.779 -6.436 1.00 88.62 347 GLY A N 1
ATOM 2763 C CA . GLY A 1 347 ? 0.327 -28.573 -7.886 1.00 88.62 347 GLY A CA 1
ATOM 2764 C C . GLY A 1 347 ? -0.585 -29.575 -8.609 1.00 88.62 347 GLY A C 1
ATOM 2765 O O . GLY A 1 347 ? -1.313 -29.200 -9.519 1.00 88.62 347 GLY A O 1
ATOM 2766 N N . LYS A 1 348 ? -0.641 -30.842 -8.167 1.00 90.69 348 LYS A N 1
ATOM 2767 C CA . LYS A 1 348 ? -1.583 -31.842 -8.723 1.00 90.69 348 LYS A CA 1
ATOM 2768 C C . LYS A 1 348 ? -3.040 -31.629 -8.299 1.00 90.69 348 LYS A C 1
ATOM 2770 O O . LYS A 1 348 ? -3.935 -32.148 -8.953 1.00 90.69 348 LYS A O 1
ATOM 2775 N N . ARG A 1 349 ? -3.253 -30.929 -7.183 1.00 92.81 349 ARG A N 1
ATOM 2776 C CA . ARG A 1 349 ? -4.555 -30.563 -6.609 1.00 92.81 349 ARG A CA 1
ATOM 2777 C C . ARG A 1 349 ? -4.834 -29.068 -6.809 1.00 92.81 349 ARG A C 1
ATOM 2779 O O . ARG A 1 349 ? -5.539 -28.470 -6.006 1.00 92.81 349 ARG A O 1
ATOM 2786 N N . PHE A 1 350 ? -4.220 -28.457 -7.820 1.00 95.06 350 PHE A N 1
ATOM 2787 C CA . PHE A 1 350 ? -4.401 -27.055 -8.159 1.00 95.06 350 PHE A CA 1
ATOM 2788 C C . PHE A 1 350 ? -5.328 -26.955 -9.367 1.00 95.06 350 PHE A C 1
ATOM 2790 O O . PHE A 1 350 ? -4.989 -27.404 -10.461 1.00 95.06 350 PHE A O 1
ATOM 2797 N N . GLU A 1 351 ? -6.498 -26.368 -9.158 1.00 94.62 351 GLU A N 1
ATOM 2798 C CA . GLU A 1 351 ? -7.499 -26.137 -10.190 1.00 94.62 351 GLU A CA 1
ATOM 2799 C C . GLU A 1 351 ? -7.654 -24.633 -10.397 1.00 94.62 351 GLU A C 1
ATOM 2801 O O . GLU A 1 351 ? -7.787 -23.872 -9.439 1.00 94.62 351 GLU A O 1
ATOM 2806 N N . SER A 1 352 ? -7.613 -24.185 -11.650 1.00 94.50 352 SER A N 1
ATOM 2807 C CA . SER A 1 352 ? -7.742 -22.773 -11.995 1.00 94.50 352 SER A CA 1
ATOM 2808 C C . SER A 1 352 ? -8.827 -22.546 -13.037 1.00 94.50 352 SER A C 1
ATOM 2810 O O . SER A 1 352 ? -9.041 -23.361 -13.935 1.00 94.50 352 SER A O 1
ATOM 2812 N N . ILE A 1 353 ? -9.516 -21.415 -12.918 1.00 94.38 353 ILE A N 1
ATOM 2813 C CA . ILE A 1 353 ? -10.536 -20.976 -13.865 1.00 94.38 353 ILE A CA 1
ATOM 2814 C C . ILE A 1 353 ? -10.492 -19.455 -13.996 1.00 94.38 353 ILE A C 1
ATOM 2816 O O . ILE A 1 353 ? -10.424 -18.721 -13.008 1.00 94.38 353 ILE A O 1
ATOM 2820 N N . SER A 1 354 ? -10.523 -18.965 -15.232 1.00 93.19 354 SER A N 1
ATOM 2821 C CA . SER A 1 354 ? -10.648 -17.535 -15.507 1.00 93.19 354 SER A CA 1
ATOM 2822 C C . SER A 1 354 ? -12.125 -17.168 -15.583 1.00 93.19 354 SER A C 1
ATOM 2824 O O . SER A 1 354 ? -12.857 -17.672 -16.436 1.00 93.19 354 SER A O 1
ATOM 2826 N N . LEU A 1 355 ? -12.572 -16.303 -14.674 1.00 89.81 355 LEU A N 1
ATOM 2827 C CA . LEU A 1 355 ? -13.968 -15.907 -14.587 1.00 89.81 355 LEU A CA 1
ATOM 2828 C C . LEU A 1 355 ? -14.342 -15.005 -15.765 1.00 89.81 355 LEU A C 1
ATOM 2830 O O . LEU A 1 355 ? -13.690 -14.007 -16.069 1.00 89.81 355 LEU A O 1
ATOM 2834 N N . GLY A 1 356 ? -15.432 -15.381 -16.419 1.00 83.44 356 GLY A N 1
ATOM 2835 C CA . GLY A 1 356 ? -16.041 -14.675 -17.533 1.00 83.44 356 GLY A CA 1
ATOM 2836 C C . GLY A 1 356 ? -17.495 -15.106 -17.681 1.00 83.44 356 GLY A C 1
ATOM 2837 O O . GLY A 1 356 ? -18.049 -15.808 -16.828 1.00 83.44 356 GLY A O 1
ATOM 2838 N N . GLN A 1 357 ? -18.132 -14.712 -18.781 1.00 80.44 357 GLN A N 1
ATOM 2839 C CA . GLN A 1 357 ? -19.546 -15.005 -18.997 1.00 80.44 357 GLN A CA 1
ATOM 2840 C C . GLN A 1 357 ? -19.815 -16.524 -18.979 1.00 80.44 357 GLN A C 1
ATOM 2842 O O . GLN A 1 357 ? -19.243 -17.278 -19.762 1.00 80.44 357 GLN A O 1
ATOM 2847 N N . GLY A 1 358 ? -20.696 -16.968 -18.076 1.00 82.62 358 GLY A N 1
ATOM 2848 C CA . GLY A 1 358 ? -21.135 -18.366 -17.971 1.00 82.62 358 GLY A CA 1
ATOM 2849 C C . GLY A 1 358 ? -20.234 -19.307 -17.157 1.00 82.62 358 GLY A C 1
ATOM 2850 O O . GLY A 1 358 ? -20.574 -20.479 -17.039 1.00 82.62 358 GLY A O 1
ATOM 2851 N N . GLN A 1 359 ? -19.132 -18.827 -16.567 1.00 89.81 359 GLN A N 1
ATOM 2852 C CA . GLN A 1 359 ? -18.192 -19.675 -15.806 1.00 89.81 359 GLN A CA 1
ATOM 2853 C C . GLN A 1 359 ? -18.593 -19.910 -14.335 1.00 89.81 359 GLN A C 1
ATOM 2855 O O . GLN A 1 359 ? -18.057 -20.812 -13.695 1.00 89.81 359 GLN A O 1
ATOM 2860 N N . GLY A 1 360 ? -19.556 -19.147 -13.803 1.00 89.25 360 GLY A N 1
ATOM 2861 C CA . GLY A 1 360 ? -19.985 -19.216 -12.396 1.00 89.25 360 GLY A CA 1
ATOM 2862 C C . GLY A 1 360 ? -20.347 -20.627 -11.901 1.00 89.25 360 GLY A C 1
ATOM 2863 O O . GLY A 1 360 ? -19.741 -21.089 -10.940 1.00 89.25 360 GLY A O 1
ATOM 2864 N N . PRO A 1 361 ? -21.236 -21.380 -12.579 1.00 92.12 361 PRO A N 1
ATOM 2865 C CA . PRO A 1 361 ? -21.614 -22.726 -12.130 1.00 92.12 361 PRO A CA 1
ATOM 2866 C C . PRO A 1 361 ? -20.447 -23.726 -12.081 1.00 92.12 361 PRO A C 1
ATOM 2868 O O . PRO A 1 361 ? -20.430 -24.624 -11.241 1.00 92.12 361 PRO A O 1
ATOM 2871 N N . ILE A 1 362 ? -19.459 -23.575 -12.971 1.00 93.06 362 ILE A N 1
ATOM 2872 C CA . ILE A 1 362 ? -18.257 -24.422 -12.990 1.00 93.06 362 ILE A CA 1
ATOM 2873 C C . ILE A 1 362 ? -17.365 -24.074 -11.795 1.00 93.06 362 ILE A C 1
ATOM 2875 O O . ILE A 1 362 ? -16.875 -24.973 -11.114 1.00 93.06 362 ILE A O 1
ATOM 2879 N N . ALA A 1 363 ? -17.208 -22.779 -11.507 1.00 94.00 363 ALA A N 1
ATOM 2880 C CA . ALA A 1 363 ? -16.477 -22.299 -10.342 1.00 94.00 363 ALA A CA 1
ATOM 2881 C C . ALA A 1 363 ? -17.103 -22.804 -9.026 1.00 94.00 363 ALA A C 1
ATOM 2883 O O . ALA A 1 363 ? -16.384 -23.250 -8.135 1.00 94.00 363 ALA A O 1
ATOM 2884 N N . GLU A 1 364 ? -18.435 -22.834 -8.919 1.00 93.62 364 GLU A N 1
ATOM 2885 C CA . GLU A 1 364 ? -19.137 -23.389 -7.748 1.00 93.62 364 GLU A CA 1
ATOM 2886 C C . GLU A 1 364 ? -18.887 -24.890 -7.566 1.00 93.62 364 GLU A C 1
ATOM 2888 O O . GLU A 1 364 ? -18.627 -25.349 -6.453 1.00 93.62 364 GLU A O 1
ATOM 2893 N N . ALA A 1 365 ? -18.940 -25.666 -8.652 1.00 93.88 365 ALA A N 1
ATOM 2894 C CA . ALA A 1 365 ? -18.652 -27.096 -8.602 1.00 93.88 365 ALA A CA 1
ATOM 2895 C C . ALA A 1 365 ? -17.196 -27.363 -8.182 1.00 93.88 365 ALA A C 1
ATOM 2897 O O . ALA A 1 365 ? -16.951 -28.202 -7.316 1.00 93.88 365 ALA A O 1
ATOM 2898 N N . MET A 1 366 ? -16.252 -26.605 -8.746 1.00 94.31 366 MET A N 1
ATOM 2899 C CA . MET A 1 366 ? -14.829 -26.655 -8.406 1.00 94.31 366 MET A CA 1
ATOM 2900 C C . MET A 1 366 ? -14.589 -26.326 -6.928 1.00 94.31 366 MET A C 1
ATOM 2902 O O . MET A 1 366 ? -13.849 -27.030 -6.247 1.00 94.31 366 MET A O 1
ATOM 2906 N N . MET A 1 367 ? -15.266 -25.301 -6.404 1.00 94.19 367 MET A N 1
ATOM 2907 C CA . MET A 1 367 ? -15.183 -24.923 -4.994 1.00 94.19 367 MET A CA 1
ATOM 2908 C C . MET A 1 367 ? -15.692 -26.036 -4.073 1.00 94.19 367 MET A C 1
ATOM 2910 O O . MET A 1 367 ? -15.004 -26.376 -3.116 1.00 94.19 367 MET A O 1
ATOM 2914 N N . ARG A 1 368 ? -16.840 -26.656 -4.381 1.00 92.94 368 ARG A N 1
ATOM 2915 C CA . ARG A 1 368 ? -17.388 -27.768 -3.579 1.00 92.94 368 ARG A CA 1
ATOM 2916 C C . ARG A 1 368 ? -16.435 -28.960 -3.524 1.00 92.94 368 ARG A C 1
ATOM 2918 O O . ARG A 1 368 ? -16.114 -29.435 -2.441 1.00 92.94 368 ARG A O 1
ATOM 2925 N N . VAL A 1 369 ? -15.925 -29.389 -4.680 1.00 94.00 369 VAL A N 1
ATOM 2926 C CA . VAL A 1 369 ? -14.918 -30.462 -4.763 1.00 94.00 369 VAL A CA 1
ATOM 2927 C C . VAL A 1 369 ? -13.654 -30.070 -3.989 1.00 94.00 369 VAL A C 1
ATOM 2929 O O . VAL A 1 369 ? -13.090 -30.884 -3.259 1.00 94.00 369 VAL A O 1
ATOM 2932 N N . GLY A 1 370 ? -13.229 -28.811 -4.090 1.00 93.69 370 GLY A N 1
ATOM 2933 C CA . GLY A 1 370 ? -12.095 -28.296 -3.333 1.00 93.69 370 GLY A CA 1
ATOM 2934 C C . GLY A 1 370 ? -12.293 -28.367 -1.822 1.00 93.69 370 GLY A C 1
ATOM 2935 O O . GLY A 1 370 ? -11.378 -28.813 -1.128 1.00 93.69 370 GLY A O 1
ATOM 2936 N N . CYS A 1 371 ? -13.469 -27.991 -1.317 1.00 94.06 371 CYS A N 1
ATOM 2937 C CA . CYS A 1 371 ? -13.792 -28.064 0.106 1.00 94.06 371 CYS A CA 1
ATOM 2938 C C . CYS A 1 371 ? -13.751 -29.504 0.638 1.00 94.06 371 CYS A C 1
ATOM 2940 O O . CYS A 1 371 ? -13.244 -29.712 1.740 1.00 94.06 371 CYS A O 1
ATOM 2942 N N . ASP A 1 372 ? -14.212 -30.482 -0.148 1.00 93.31 372 ASP A N 1
ATOM 2943 C CA . ASP A 1 372 ? -14.264 -31.894 0.252 1.00 93.31 372 ASP A CA 1
ATOM 2944 C C . ASP A 1 372 ? -12.882 -32.579 0.207 1.00 93.31 372 ASP A C 1
ATOM 2946 O O . ASP A 1 372 ? -12.517 -33.327 1.115 1.00 93.31 372 ASP A O 1
ATOM 2950 N N . PHE A 1 373 ? -12.085 -32.327 -0.841 1.00 93.00 373 PHE A N 1
ATOM 2951 C CA . PHE A 1 373 ? -10.811 -33.031 -1.092 1.00 93.00 373 PHE A CA 1
ATOM 2952 C C . PHE A 1 373 ? -9.550 -32.225 -0.734 1.00 93.00 373 PHE A C 1
ATOM 2954 O O . PHE A 1 373 ? -8.424 -32.734 -0.828 1.00 93.00 373 PHE A O 1
ATOM 2961 N N . GLY A 1 374 ? -9.717 -30.968 -0.318 1.00 94.00 374 GLY A N 1
ATOM 2962 C CA . GLY A 1 374 ? -8.618 -30.071 0.027 1.00 94.00 374 GLY A CA 1
ATOM 2963 C C . GLY A 1 374 ? -7.851 -29.543 -1.179 1.00 94.00 374 GLY A C 1
ATOM 2964 O O . GLY A 1 374 ? -6.641 -29.353 -1.073 1.00 94.00 374 GLY A O 1
ATOM 2965 N N . ASN A 1 375 ? -8.512 -29.347 -2.324 1.00 95.62 375 ASN A N 1
ATOM 2966 C CA . ASN A 1 375 ? -7.861 -28.797 -3.517 1.00 95.62 375 ASN A CA 1
ATOM 2967 C C . ASN A 1 375 ? -7.639 -27.285 -3.368 1.00 95.62 375 ASN A C 1
ATOM 2969 O O . ASN A 1 375 ? -8.346 -26.597 -2.634 1.00 95.62 375 ASN A O 1
ATOM 2973 N N . TRP A 1 376 ? -6.644 -26.754 -4.069 1.00 96.56 376 TRP A N 1
ATOM 2974 C CA . TRP A 1 376 ? -6.475 -25.314 -4.219 1.00 96.56 376 TRP A CA 1
ATOM 2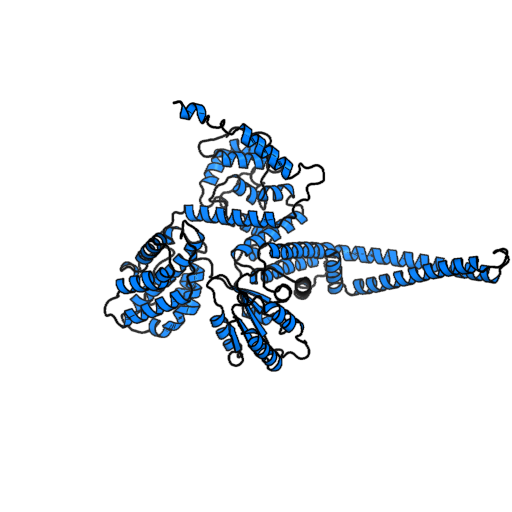975 C C . TRP A 1 376 ? -7.250 -24.856 -5.438 1.00 96.56 376 TRP A C 1
ATOM 2977 O O . TRP A 1 376 ? -7.025 -25.356 -6.538 1.00 96.56 376 TRP A O 1
ATOM 2987 N N . VAL A 1 377 ? -8.143 -23.899 -5.228 1.00 96.81 377 VAL A N 1
ATOM 2988 C CA . VAL A 1 377 ? -9.026 -23.375 -6.267 1.00 96.81 377 VAL A CA 1
ATOM 2989 C C . VAL A 1 377 ? -8.623 -21.942 -6.568 1.00 96.81 377 VAL A C 1
ATOM 2991 O O . VAL A 1 377 ? -8.562 -21.117 -5.659 1.00 96.81 377 VAL A O 1
ATOM 2994 N N . PHE A 1 378 ? -8.331 -21.644 -7.832 1.00 96.81 378 PHE A N 1
ATOM 2995 C CA . PHE A 1 378 ? -7.842 -20.343 -8.271 1.00 96.81 378 PHE A CA 1
ATOM 2996 C C . PHE A 1 378 ? -8.782 -19.679 -9.275 1.00 96.81 378 PHE A C 1
ATOM 2998 O O . PHE A 1 378 ? -8.861 -20.084 -10.435 1.00 96.81 378 PHE A O 1
ATOM 3005 N N . PHE A 1 379 ? -9.463 -18.622 -8.839 1.00 95.88 379 PHE A N 1
ATOM 3006 C CA . PHE A 1 379 ? -10.340 -17.808 -9.674 1.00 95.88 379 PHE A CA 1
ATOM 3007 C C . PHE A 1 379 ? -9.609 -16.567 -10.164 1.00 95.88 379 PHE A C 1
ATOM 3009 O O . PHE A 1 379 ? -9.230 -15.693 -9.384 1.00 95.88 379 PHE A O 1
ATOM 3016 N N . GLN A 1 380 ? -9.422 -16.484 -11.477 1.00 93.88 380 GLN A N 1
ATOM 3017 C CA . GLN A 1 380 ? -8.767 -15.344 -12.104 1.00 93.88 380 GLN A CA 1
ATOM 3018 C C . GLN A 1 380 ? -9.790 -14.322 -12.594 1.00 93.88 380 GLN A C 1
ATOM 3020 O O . GLN A 1 380 ? -10.867 -14.687 -13.064 1.00 93.88 380 GLN A O 1
ATOM 3025 N N . ASN A 1 381 ? -9.403 -13.049 -12.583 1.00 91.69 381 ASN A N 1
ATOM 3026 C CA . ASN A 1 381 ? -10.149 -11.943 -13.184 1.00 91.69 381 ASN A CA 1
ATOM 3027 C C . ASN A 1 381 ? -11.556 -11.737 -12.597 1.00 91.69 381 ASN A C 1
ATOM 3029 O O . ASN A 1 381 ? -12.505 -11.442 -13.322 1.00 91.69 381 ASN A O 1
ATOM 3033 N N . CYS A 1 382 ? -11.695 -11.824 -11.273 1.00 92.69 382 CYS A N 1
ATOM 3034 C CA . CYS A 1 382 ? -12.972 -11.674 -10.568 1.00 92.69 382 CYS A CA 1
ATOM 3035 C C . CYS A 1 382 ? -13.714 -10.363 -10.903 1.00 92.69 382 CYS A C 1
ATOM 3037 O O . CYS A 1 382 ? -14.937 -10.359 -11.036 1.00 92.69 382 CYS A O 1
ATOM 3039 N N . HIS A 1 383 ? -12.985 -9.263 -11.129 1.00 90.50 383 HIS A N 1
ATOM 3040 C CA . HIS A 1 383 ? -13.541 -7.981 -11.587 1.00 90.50 383 HIS A CA 1
ATOM 3041 C C . HIS A 1 383 ? -14.346 -8.056 -12.898 1.00 90.50 383 HIS A C 1
ATOM 3043 O O . HIS A 1 383 ? -15.184 -7.187 -13.129 1.00 90.50 383 HIS A O 1
ATOM 3049 N N . LEU A 1 384 ? -14.123 -9.066 -13.748 1.00 90.88 384 LEU A N 1
ATOM 3050 C CA . LEU A 1 384 ? -14.851 -9.249 -15.009 1.00 90.88 384 LEU A CA 1
ATOM 3051 C C . LEU A 1 384 ? -16.210 -9.944 -14.835 1.00 90.88 384 LEU A C 1
ATOM 3053 O O . LEU A 1 384 ? -16.988 -9.996 -15.785 1.00 90.88 384 LEU A O 1
ATOM 3057 N N . SER A 1 385 ? -16.514 -10.478 -13.647 1.00 91.38 385 SER A N 1
ATOM 3058 C CA . SER A 1 385 ? -17.767 -11.199 -13.364 1.00 91.38 385 SER A CA 1
ATOM 3059 C C . SER A 1 385 ? -18.548 -10.613 -12.176 1.00 91.38 385 SER A C 1
ATOM 3061 O O . SER A 1 385 ? -18.924 -11.355 -11.267 1.00 91.38 385 SER A O 1
ATOM 3063 N N . PRO A 1 386 ? -18.854 -9.298 -12.161 1.00 90.38 386 PRO A N 1
ATOM 3064 C CA . PRO A 1 386 ? -19.463 -8.630 -11.005 1.00 90.38 386 PRO A CA 1
ATOM 3065 C C . PRO A 1 386 ? -20.842 -9.188 -10.622 1.00 90.38 386 PRO A C 1
ATOM 3067 O O . PRO A 1 386 ? -21.209 -9.152 -9.455 1.00 90.38 386 PRO A O 1
ATOM 3070 N N . SER A 1 387 ? -21.600 -9.744 -11.573 1.00 91.25 387 SER A N 1
ATOM 3071 C CA . SER A 1 387 ? -22.923 -10.327 -11.310 1.00 91.25 387 SER A CA 1
ATOM 3072 C C . SER A 1 387 ? -22.883 -11.627 -10.504 1.00 91.25 387 SER A C 1
ATOM 3074 O O . SER A 1 387 ? -23.863 -11.951 -9.840 1.00 91.25 387 SER A O 1
ATOM 3076 N N . TRP A 1 388 ? -21.779 -12.377 -10.562 1.00 92.81 388 TRP A N 1
ATOM 3077 C CA . TRP A 1 388 ? -21.629 -13.655 -9.857 1.00 92.81 388 TRP A CA 1
ATOM 3078 C C . TRP A 1 388 ? -20.888 -13.513 -8.522 1.00 92.81 388 TRP A C 1
ATOM 3080 O O . TRP A 1 388 ? -21.040 -14.352 -7.640 1.00 92.81 388 TRP A O 1
ATOM 3090 N N . MET A 1 389 ? -20.137 -12.430 -8.320 1.00 92.81 389 MET A N 1
ATOM 3091 C CA . MET A 1 389 ? -19.386 -12.210 -7.082 1.00 92.81 389 MET A CA 1
ATOM 3092 C C . MET A 1 389 ? -20.230 -12.253 -5.786 1.00 92.81 389 MET A C 1
ATOM 3094 O O . MET A 1 389 ? -19.736 -12.821 -4.814 1.00 92.81 389 MET A O 1
ATOM 3098 N N . PRO A 1 390 ? -21.487 -11.761 -5.737 1.00 93.56 390 PRO A N 1
ATOM 3099 C CA . PRO A 1 390 ? -22.341 -11.931 -4.553 1.00 93.56 390 PRO A CA 1
ATOM 3100 C C . PRO A 1 390 ? -22.697 -13.396 -4.255 1.00 93.56 390 PRO A C 1
ATOM 3102 O O . PRO A 1 390 ? -22.908 -13.777 -3.109 1.00 93.56 390 PRO A O 1
ATOM 3105 N N . VAL A 1 391 ? -22.752 -14.247 -5.285 1.00 93.81 391 VAL A N 1
ATOM 3106 C CA . VAL A 1 391 ? -22.970 -15.692 -5.109 1.00 93.81 391 VAL A CA 1
ATOM 3107 C C . VAL A 1 391 ? -21.723 -16.340 -4.512 1.00 93.81 391 VAL A C 1
ATOM 3109 O O . VAL A 1 391 ? -21.832 -17.177 -3.620 1.00 93.81 391 VAL A O 1
ATOM 3112 N N . LEU A 1 392 ? -20.533 -15.921 -4.955 1.00 93.62 392 LEU A N 1
ATOM 3113 C CA . LEU A 1 392 ? -19.273 -16.355 -4.353 1.00 93.62 392 LEU A CA 1
ATOM 3114 C C . LEU A 1 392 ? -19.178 -15.950 -2.875 1.00 93.62 392 LEU A C 1
ATOM 3116 O O . LEU A 1 392 ? -18.779 -16.774 -2.060 1.00 93.62 392 LEU A O 1
ATOM 3120 N N . GLU A 1 393 ? -19.556 -14.716 -2.535 1.00 94.00 393 GLU A N 1
ATOM 3121 C CA . GLU A 1 393 ? -19.623 -14.228 -1.149 1.00 94.00 393 GLU A CA 1
ATOM 3122 C C . GLU A 1 393 ? -20.477 -15.153 -0.275 1.00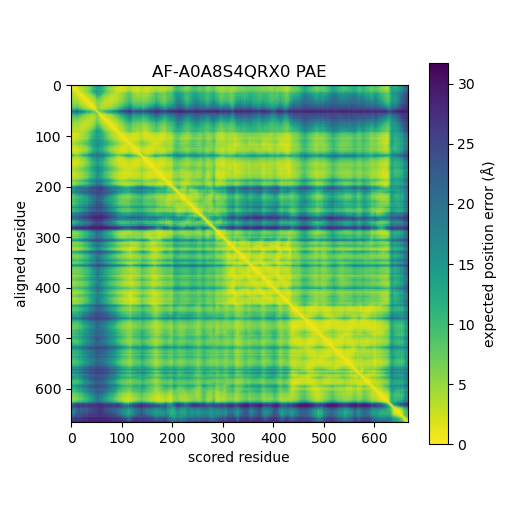 94.00 393 GLU A C 1
ATOM 3124 O O . GLU A 1 393 ? -19.979 -15.692 0.712 1.00 94.00 393 GLU A O 1
ATOM 3129 N N . LEU A 1 394 ? -21.705 -15.449 -0.711 1.00 93.75 394 LEU A N 1
ATOM 3130 C CA . LEU A 1 394 ? -22.601 -16.369 -0.009 1.00 93.75 394 LEU A CA 1
ATOM 3131 C C . LEU A 1 394 ? -22.000 -17.778 0.139 1.00 93.75 394 LEU A C 1
ATOM 3133 O O . LEU A 1 394 ? -22.101 -18.388 1.201 1.00 93.75 394 LEU A O 1
ATOM 3137 N N . ASN A 1 395 ? -21.373 -18.308 -0.914 1.00 92.81 395 ASN A N 1
ATOM 3138 C CA . ASN A 1 395 ? -20.771 -19.643 -0.881 1.00 92.81 395 ASN A CA 1
ATOM 3139 C C . ASN A 1 395 ? -19.598 -19.730 0.103 1.00 92.81 395 ASN A C 1
ATOM 3141 O O . ASN A 1 395 ? -19.421 -20.767 0.736 1.00 92.81 395 ASN A O 1
ATOM 3145 N N . VAL A 1 396 ? -18.800 -18.665 0.227 1.00 93.31 396 VAL A N 1
ATOM 3146 C CA . VAL A 1 396 ? -17.686 -18.591 1.185 1.00 93.31 396 VAL A CA 1
ATOM 3147 C C . VAL A 1 396 ? -18.210 -18.495 2.618 1.00 93.31 396 VAL A C 1
ATOM 3149 O O . VAL A 1 396 ? -17.725 -19.212 3.488 1.00 93.31 396 VAL A O 1
ATOM 3152 N N . GLU A 1 397 ? -19.242 -17.687 2.868 1.00 91.06 397 GLU A N 1
ATOM 3153 C CA . GLU A 1 397 ? -19.872 -17.588 4.195 1.00 91.06 397 GLU A CA 1
ATOM 3154 C C . GLU A 1 397 ? -20.524 -18.902 4.655 1.00 91.06 397 GLU A C 1
ATOM 3156 O O . GLU A 1 397 ? -20.600 -19.177 5.851 1.00 91.06 397 GLU A O 1
ATOM 3161 N N . GLN A 1 398 ? -20.978 -19.736 3.717 1.00 91.31 398 GLN A N 1
ATOM 3162 C CA . GLN A 1 398 ? -21.583 -21.040 4.003 1.00 91.31 398 GLN A CA 1
ATOM 3163 C C . GLN A 1 398 ? -20.566 -22.159 4.276 1.00 91.31 398 GLN A C 1
ATOM 3165 O O . GLN A 1 398 ? -20.977 -23.278 4.597 1.00 91.31 398 GLN A O 1
ATOM 3170 N N . ILE A 1 399 ? -19.256 -21.905 4.160 1.00 91.31 399 ILE A N 1
ATOM 3171 C CA . ILE A 1 399 ? -18.238 -22.915 4.464 1.00 91.31 399 ILE A CA 1
ATOM 3172 C C . ILE A 1 399 ? -18.271 -23.222 5.964 1.00 91.31 399 ILE A C 1
ATOM 3174 O O . ILE A 1 399 ? -17.941 -22.391 6.807 1.00 91.31 399 ILE A O 1
ATOM 3178 N N . LEU A 1 400 ? -18.632 -24.460 6.300 1.00 90.31 400 LEU A N 1
ATOM 3179 C CA . LEU A 1 400 ? -18.666 -24.923 7.683 1.00 90.31 400 LEU A CA 1
ATOM 3180 C C . LEU A 1 400 ? -17.257 -25.340 8.148 1.00 90.31 400 LEU A C 1
ATOM 3182 O O . LEU A 1 400 ? -16.669 -26.242 7.538 1.00 90.31 400 LEU A O 1
ATOM 3186 N N . PRO A 1 401 ? -16.737 -24.780 9.261 1.00 89.50 401 PRO A N 1
ATOM 3187 C CA . PRO A 1 401 ? -15.413 -25.121 9.796 1.00 89.50 401 PRO A CA 1
ATOM 3188 C C . PRO A 1 401 ? -15.214 -26.605 10.119 1.00 89.50 401 PRO A C 1
ATOM 3190 O O . PRO A 1 401 ? -14.090 -27.097 10.088 1.00 89.50 401 PRO A O 1
ATOM 3193 N N . GLU A 1 402 ? -16.296 -27.320 10.432 1.00 89.62 402 GLU A N 1
ATOM 3194 C CA . GLU A 1 402 ? -16.270 -28.743 10.790 1.00 89.62 402 GLU A CA 1
ATOM 3195 C C . GLU A 1 402 ? -16.160 -29.674 9.575 1.00 89.62 402 GLU A C 1
ATOM 3197 O O . GLU A 1 402 ? -15.702 -30.808 9.709 1.00 89.62 402 GLU A O 1
ATOM 3202 N N . VAL A 1 403 ? -16.589 -29.206 8.399 1.00 89.75 403 VAL A N 1
ATOM 3203 C CA . VAL A 1 403 ? -16.700 -30.023 7.179 1.00 89.75 403 VAL A CA 1
ATOM 3204 C C . VAL A 1 403 ? -15.538 -29.760 6.226 1.00 89.75 403 VAL A C 1
ATOM 3206 O O . VAL A 1 403 ? -15.072 -30.679 5.557 1.00 89.75 403 VAL A O 1
ATOM 3209 N N . VAL A 1 404 ? -15.052 -28.518 6.163 1.00 94.06 404 VAL A N 1
ATOM 3210 C CA . VAL A 1 404 ? -14.027 -28.120 5.194 1.00 94.06 404 VAL A CA 1
ATOM 3211 C C . VAL A 1 404 ? -12.684 -28.809 5.447 1.00 94.06 404 VAL A C 1
ATOM 3213 O O . VAL A 1 404 ? -12.177 -28.881 6.570 1.00 94.06 404 VAL A O 1
ATOM 3216 N N . HIS A 1 405 ? -12.057 -29.290 4.375 1.00 95.00 405 HIS A N 1
ATOM 3217 C CA . HIS A 1 405 ? -10.728 -29.875 4.449 1.00 95.00 405 HIS A CA 1
ATOM 3218 C C . HIS A 1 405 ? -9.667 -28.816 4.810 1.00 95.00 405 HIS A C 1
ATOM 3220 O O . HIS A 1 405 ? -9.589 -27.755 4.196 1.00 95.00 405 HIS A O 1
ATOM 3226 N N . LYS A 1 406 ? -8.770 -29.122 5.757 1.00 92.31 406 LYS A N 1
ATOM 3227 C CA . LYS A 1 406 ? -7.771 -28.162 6.285 1.00 92.31 406 LYS A CA 1
ATOM 3228 C C . LYS A 1 406 ? -6.804 -27.600 5.234 1.00 92.31 406 LYS A C 1
ATOM 3230 O O . LYS A 1 406 ? -6.379 -26.453 5.359 1.00 92.31 406 LYS A O 1
ATOM 3235 N N . ASP A 1 407 ? -6.464 -28.397 4.219 1.00 93.69 407 ASP A N 1
ATOM 3236 C CA . ASP A 1 407 ? -5.587 -27.991 3.103 1.00 93.69 407 ASP A CA 1
ATOM 3237 C C . ASP A 1 407 ? -6.281 -27.113 2.045 1.00 93.69 407 ASP A C 1
ATOM 3239 O O . ASP A 1 407 ? -5.592 -26.542 1.196 1.00 93.69 407 ASP A O 1
ATOM 3243 N N . PHE A 1 408 ? -7.619 -27.020 2.057 1.00 96.00 408 PHE A N 1
ATOM 3244 C CA . PHE A 1 408 ? -8.367 -26.239 1.071 1.00 96.00 408 PHE A CA 1
ATOM 3245 C C . PHE A 1 408 ? -7.938 -24.774 1.124 1.00 96.00 408 PHE A C 1
ATOM 3247 O O . PHE A 1 408 ? -7.852 -24.188 2.203 1.00 96.00 408 PHE A O 1
ATOM 3254 N N . ARG A 1 409 ? -7.679 -24.171 -0.037 1.00 95.88 409 ARG A N 1
ATOM 3255 C CA . ARG A 1 409 ? -7.439 -22.730 -0.152 1.00 95.88 409 ARG A CA 1
ATOM 3256 C C . ARG A 1 409 ? -8.114 -22.185 -1.395 1.00 95.88 409 ARG A C 1
ATOM 3258 O O . ARG A 1 409 ? -7.946 -22.728 -2.489 1.00 95.88 409 ARG A O 1
ATOM 3265 N N . LEU A 1 410 ? -8.833 -21.085 -1.206 1.00 96.44 410 LEU A N 1
ATOM 3266 C CA . LEU A 1 410 ? -9.457 -20.322 -2.274 1.00 96.44 410 LEU A CA 1
ATOM 3267 C C . LEU A 1 410 ? -8.588 -19.108 -2.603 1.00 96.44 410 LEU A C 1
ATOM 3269 O O . LEU A 1 410 ? -8.337 -18.267 -1.745 1.00 96.44 410 LEU A O 1
ATOM 3273 N N . TRP A 1 411 ? -8.151 -19.015 -3.851 1.00 96.81 411 TRP A N 1
ATOM 3274 C CA . TRP A 1 411 ? -7.299 -17.951 -4.366 1.00 96.81 411 TRP A CA 1
ATOM 3275 C C . TRP A 1 411 ? -8.086 -17.119 -5.378 1.00 96.81 411 TRP A C 1
ATOM 3277 O O . TRP A 1 411 ? -8.658 -17.672 -6.316 1.00 96.81 411 TRP A O 1
ATOM 3287 N N . LEU A 1 412 ? -8.101 -15.799 -5.224 1.00 96.06 412 LEU A N 1
ATOM 3288 C CA . LEU A 1 412 ? -8.830 -14.871 -6.091 1.00 96.06 412 LEU A CA 1
ATOM 3289 C C . LEU A 1 412 ? -7.857 -13.861 -6.703 1.00 96.06 412 LEU A C 1
ATOM 3291 O O . LEU A 1 412 ? -6.990 -13.353 -5.996 1.00 96.06 412 LEU A O 1
ATOM 3295 N N . THR A 1 413 ? -8.019 -13.501 -7.979 1.00 95.25 413 THR A N 1
ATOM 3296 C CA . THR A 1 413 ? -7.343 -12.324 -8.553 1.00 95.25 413 THR A CA 1
ATOM 3297 C C . THR A 1 413 ? -8.322 -11.275 -9.034 1.00 95.25 413 THR A C 1
ATOM 3299 O O . THR A 1 413 ? -9.329 -11.566 -9.683 1.00 95.25 413 THR A O 1
ATOM 3302 N N . SER A 1 414 ? -8.010 -10.016 -8.746 1.00 93.56 414 SER A N 1
ATOM 3303 C CA . SER A 1 414 ? -8.801 -8.895 -9.230 1.00 93.56 414 SER A CA 1
ATOM 3304 C C . SER A 1 414 ? -7.955 -7.642 -9.365 1.00 93.56 414 SER A C 1
ATOM 3306 O O . SER A 1 414 ? -7.123 -7.355 -8.509 1.00 93.56 414 SER A O 1
ATOM 3308 N N . THR A 1 415 ? -8.213 -6.849 -10.400 1.00 92.00 415 THR A N 1
ATOM 3309 C CA . THR A 1 415 ? -7.864 -5.427 -10.357 1.00 92.00 415 THR A CA 1
ATOM 3310 C C . THR A 1 415 ? -8.816 -4.711 -9.387 1.00 92.00 415 THR A C 1
ATOM 3312 O O . THR A 1 415 ? -9.911 -5.234 -9.120 1.00 92.00 415 THR A O 1
ATOM 3315 N N . PRO A 1 416 ? -8.428 -3.549 -8.826 1.00 92.19 416 PRO A N 1
ATOM 3316 C CA . PRO A 1 416 ? -9.309 -2.738 -7.992 1.00 92.19 416 PRO A CA 1
ATOM 3317 C C . PRO A 1 416 ? -10.659 -2.488 -8.666 1.00 92.19 416 PRO A C 1
ATOM 3319 O O . PRO A 1 416 ? -10.727 -1.978 -9.782 1.00 92.19 416 PRO A O 1
ATOM 3322 N N . SER A 1 417 ? -11.737 -2.872 -7.987 1.00 91.06 417 SER A N 1
ATOM 3323 C CA . SER A 1 417 ? -13.101 -2.793 -8.502 1.00 91.06 417 SER A CA 1
ATOM 3324 C C . SER A 1 417 ? -14.064 -2.461 -7.365 1.00 91.06 417 SER A C 1
ATOM 3326 O O . SER A 1 417 ? -14.052 -3.155 -6.348 1.00 91.06 417 SER A O 1
ATOM 3328 N N . PRO A 1 418 ? -14.932 -1.447 -7.523 1.00 89.56 418 PRO A N 1
ATOM 3329 C CA . PRO A 1 418 ? -15.931 -1.101 -6.514 1.00 89.56 418 PRO A CA 1
ATOM 3330 C C . PRO A 1 418 ? -17.050 -2.147 -6.396 1.00 89.56 418 PRO A C 1
ATOM 3332 O O . PRO A 1 418 ? -17.808 -2.119 -5.435 1.00 89.56 418 PRO A O 1
ATOM 3335 N N . PHE A 1 419 ? -17.165 -3.063 -7.364 1.00 90.19 419 PHE A N 1
ATOM 3336 C CA . PHE A 1 419 ? -18.166 -4.135 -7.369 1.00 90.19 419 PHE A CA 1
ATOM 3337 C C . PHE A 1 419 ? -17.685 -5.411 -6.673 1.00 90.19 419 PHE A C 1
ATOM 3339 O O . PHE A 1 419 ? -18.417 -6.399 -6.631 1.00 90.19 419 PHE A O 1
ATOM 3346 N N . PHE A 1 420 ? -16.444 -5.432 -6.185 1.00 93.75 420 PHE A N 1
ATOM 3347 C CA . PHE A 1 420 ? -15.94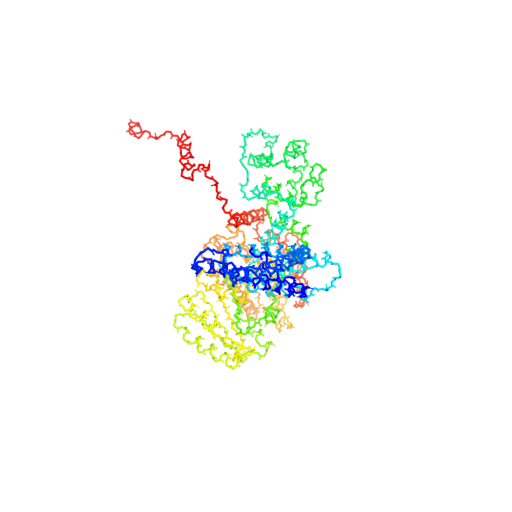1 -6.580 -5.448 1.00 93.75 420 PHE A CA 1
ATOM 3348 C C . PHE A 1 420 ? -16.624 -6.637 -4.066 1.00 93.75 420 PHE A C 1
ATOM 3350 O O . PHE A 1 420 ? -16.676 -5.608 -3.389 1.00 93.75 420 PHE A O 1
ATOM 3357 N N . PRO A 1 421 ? -17.151 -7.797 -3.630 1.00 94.25 421 PRO A N 1
ATOM 3358 C CA . PRO A 1 421 ? -17.916 -7.894 -2.394 1.00 94.25 421 PRO A CA 1
ATOM 3359 C C . PRO A 1 421 ? -17.119 -7.483 -1.161 1.00 94.25 421 PRO A C 1
ATOM 3361 O O . PRO A 1 421 ? -15.982 -7.919 -0.951 1.00 94.25 421 PRO A O 1
ATOM 3364 N N . VAL A 1 422 ? -17.737 -6.648 -0.326 1.00 92.94 422 VAL A N 1
ATOM 3365 C CA . VAL A 1 422 ? -17.075 -6.065 0.841 1.00 92.94 422 VAL A CA 1
ATOM 3366 C C . VAL A 1 422 ? -16.787 -7.129 1.898 1.00 92.94 422 VAL A C 1
ATOM 3368 O O . VAL A 1 422 ? -15.700 -7.083 2.473 1.00 92.94 422 VAL A O 1
ATOM 3371 N N . ALA A 1 423 ? -17.668 -8.116 2.124 1.00 92.25 423 ALA A N 1
ATOM 3372 C CA . ALA A 1 423 ? -17.418 -9.138 3.145 1.00 92.25 423 ALA A CA 1
ATOM 3373 C C . ALA A 1 423 ? -16.207 -10.014 2.787 1.00 92.25 423 ALA A C 1
ATOM 3375 O O . ALA A 1 423 ? -15.359 -10.282 3.641 1.00 92.25 423 ALA A O 1
ATOM 3376 N N . LEU A 1 424 ? -16.052 -10.362 1.500 1.00 93.50 424 LEU A N 1
ATOM 3377 C CA . LEU A 1 424 ? -14.869 -11.080 1.011 1.00 93.50 424 LEU A CA 1
ATOM 3378 C C . LEU A 1 424 ? -13.579 -10.283 1.243 1.00 93.50 424 LEU A C 1
ATOM 3380 O O . LEU A 1 424 ? -12.569 -10.865 1.626 1.00 93.50 424 LEU A O 1
ATOM 3384 N N . LEU A 1 425 ? -13.592 -8.961 1.046 1.00 93.56 425 LEU A N 1
ATOM 3385 C CA . LEU A 1 425 ? -12.415 -8.120 1.299 1.00 93.56 425 LEU A CA 1
ATOM 3386 C C . LEU A 1 425 ? -12.138 -7.926 2.786 1.00 93.56 425 LEU A C 1
ATOM 3388 O O . LEU A 1 425 ? -10.978 -7.879 3.190 1.00 93.56 425 LEU A O 1
ATOM 3392 N N . GLN A 1 426 ? -13.182 -7.789 3.599 1.00 92.12 426 GLN A N 1
ATOM 3393 C CA . GLN A 1 426 ? -13.056 -7.578 5.035 1.00 92.12 426 GLN A CA 1
ATOM 3394 C C . GLN A 1 426 ? -12.468 -8.801 5.746 1.00 92.12 426 GLN A C 1
ATOM 3396 O O . GLN A 1 426 ? -11.631 -8.620 6.632 1.00 92.12 426 GLN A O 1
ATOM 3401 N N . ASN A 1 427 ? -12.867 -10.007 5.329 1.00 88.56 427 ASN A N 1
ATOM 3402 C CA . ASN A 1 427 ? -12.448 -11.268 5.946 1.00 88.56 427 ASN A CA 1
ATOM 3403 C C . ASN A 1 427 ? -11.279 -11.949 5.217 1.00 88.56 427 ASN A C 1
ATOM 3405 O O . ASN A 1 427 ? -10.537 -12.704 5.837 1.00 88.56 427 ASN A O 1
ATOM 3409 N N . GLY A 1 428 ? -11.095 -11.685 3.922 1.00 91.50 428 GLY A N 1
ATOM 3410 C CA . GLY A 1 428 ? -10.044 -12.293 3.109 1.00 91.50 428 GLY A CA 1
ATOM 3411 C C . GLY A 1 428 ? -8.633 -11.793 3.427 1.00 91.50 428 GLY A C 1
ATOM 3412 O O . GLY A 1 428 ? -8.414 -10.656 3.852 1.00 91.50 428 GLY A O 1
ATOM 3413 N N . TYR A 1 429 ? -7.647 -12.636 3.137 1.00 92.75 429 TYR A N 1
ATOM 3414 C CA . TYR A 1 429 ? -6.226 -12.300 3.190 1.00 92.75 429 TYR A CA 1
ATOM 3415 C C . TYR A 1 429 ? -5.831 -11.606 1.891 1.00 92.75 429 TYR A C 1
ATOM 3417 O O . TYR A 1 429 ? -6.006 -12.171 0.821 1.00 92.75 429 TYR A O 1
ATOM 3425 N N . LYS A 1 430 ? -5.295 -10.386 1.945 1.00 92.38 430 LYS A N 1
ATOM 3426 C CA . LYS A 1 430 ? -5.004 -9.593 0.739 1.00 92.38 430 LYS A CA 1
ATOM 3427 C C . LYS A 1 430 ? -3.507 -9.437 0.523 1.00 92.38 430 LYS A C 1
ATOM 3429 O O . LYS A 1 430 ? -2.762 -9.199 1.471 1.00 92.38 430 LYS A O 1
ATOM 3434 N N . MET A 1 431 ? -3.092 -9.491 -0.735 1.00 92.31 431 MET A N 1
ATOM 3435 C CA . MET A 1 431 ? -1.730 -9.177 -1.148 1.00 92.31 431 MET A CA 1
ATOM 3436 C C . MET A 1 431 ? -1.750 -8.421 -2.468 1.00 92.31 431 MET A C 1
ATOM 3438 O O . MET A 1 431 ? -2.413 -8.837 -3.419 1.00 92.31 431 MET A O 1
ATOM 3442 N N . THR A 1 432 ? -1.037 -7.304 -2.536 1.00 91.56 432 THR A N 1
ATOM 3443 C CA . THR A 1 432 ? -0.863 -6.576 -3.792 1.00 91.56 432 THR A CA 1
ATOM 3444 C C . THR A 1 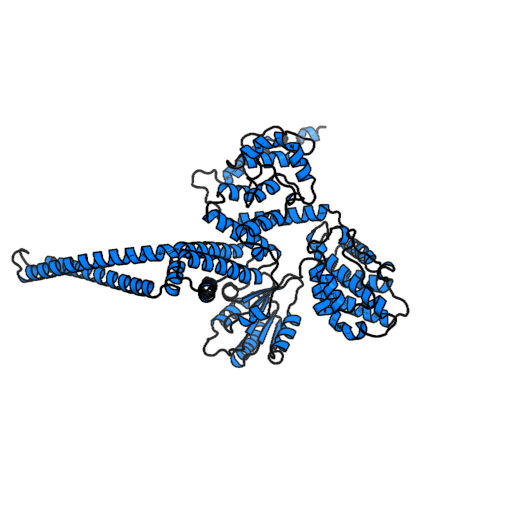432 ? 0.222 -7.223 -4.637 1.00 91.56 432 THR A C 1
ATOM 3446 O O . THR A 1 432 ? 1.280 -7.617 -4.145 1.00 91.56 432 THR A O 1
ATOM 3449 N N . VAL A 1 433 ? -0.050 -7.337 -5.933 1.00 87.88 433 VAL A N 1
ATOM 3450 C CA . VAL A 1 433 ? 0.909 -7.811 -6.929 1.00 87.88 433 VAL A CA 1
ATOM 3451 C C . VAL A 1 433 ? 1.119 -6.674 -7.915 1.00 87.88 433 VAL A C 1
ATOM 3453 O O . VAL A 1 433 ? 0.208 -6.299 -8.650 1.00 87.88 433 VAL A O 1
ATOM 3456 N N . GLU A 1 434 ? 2.314 -6.092 -7.900 1.00 81.88 434 GLU A N 1
ATOM 3457 C CA . GLU A 1 434 ? 2.686 -4.992 -8.786 1.00 81.88 434 GLU A CA 1
ATOM 3458 C C . GLU A 1 434 ? 4.135 -5.136 -9.278 1.00 81.88 434 GLU A C 1
ATOM 3460 O O . GLU A 1 434 ? 4.937 -5.832 -8.645 1.00 81.88 434 GLU A O 1
ATOM 3465 N N . PRO A 1 435 ? 4.500 -4.519 -10.419 1.00 79.50 435 PRO A N 1
ATOM 3466 C CA . PRO A 1 435 ? 5.886 -4.462 -10.846 1.00 79.50 435 PRO A CA 1
ATOM 3467 C C . PRO A 1 435 ? 6.721 -3.756 -9.774 1.00 79.50 435 PRO A C 1
ATOM 3469 O O . PRO A 1 435 ? 6.280 -2.740 -9.227 1.00 79.50 435 PRO A O 1
ATOM 3472 N N . PRO A 1 436 ? 7.917 -4.271 -9.460 1.00 76.75 436 PRO A N 1
ATOM 3473 C CA . PRO A 1 436 ? 8.750 -3.658 -8.445 1.00 76.75 436 PRO A CA 1
ATOM 3474 C C . PRO A 1 436 ? 9.177 -2.251 -8.887 1.00 76.75 436 PRO A C 1
ATOM 3476 O O . PRO A 1 436 ? 9.469 -2.018 -10.060 1.00 76.75 436 PRO A O 1
ATOM 3479 N N . ARG A 1 437 ? 9.225 -1.309 -7.939 1.00 78.75 437 ARG A N 1
ATOM 3480 C CA . ARG A 1 437 ? 9.674 0.062 -8.209 1.00 78.75 437 ARG A CA 1
ATOM 3481 C C . ARG A 1 437 ? 11.196 0.158 -8.224 1.00 78.75 437 ARG A C 1
ATOM 3483 O O . ARG A 1 437 ? 11.875 -0.384 -7.353 1.00 78.75 437 ARG A O 1
ATOM 3490 N N . GLY A 1 438 ? 11.707 0.921 -9.179 1.00 85.25 438 GLY A N 1
ATOM 3491 C CA . GLY A 1 438 ? 13.126 1.182 -9.381 1.00 85.25 438 GLY A CA 1
ATOM 3492 C C . GLY A 1 438 ? 13.805 0.145 -10.271 1.00 85.25 438 GLY A C 1
ATOM 3493 O O . GLY A 1 438 ? 13.429 -1.031 -10.335 1.00 85.25 438 GLY A O 1
ATOM 3494 N N . ILE A 1 439 ? 14.851 0.576 -10.968 1.00 89.94 439 ILE A N 1
ATOM 3495 C CA . ILE A 1 439 ? 15.549 -0.261 -11.952 1.00 89.94 439 ILE A CA 1
ATOM 3496 C C . ILE A 1 439 ? 16.220 -1.454 -11.275 1.00 89.94 439 ILE A C 1
ATOM 3498 O O . ILE A 1 439 ? 16.112 -2.582 -11.756 1.00 89.94 439 ILE A O 1
ATOM 3502 N N . LYS A 1 440 ? 16.846 -1.233 -10.115 1.00 89.94 440 LYS A N 1
ATOM 3503 C CA . LYS A 1 440 ? 17.460 -2.288 -9.300 1.00 89.94 440 LYS A CA 1
ATOM 3504 C C . LYS A 1 440 ? 16.518 -3.467 -9.057 1.00 89.94 440 LYS A C 1
ATOM 3506 O O . LYS A 1 440 ? 16.903 -4.619 -9.247 1.00 89.94 440 LYS A O 1
ATOM 3511 N N . ALA A 1 441 ? 15.294 -3.190 -8.618 1.00 86.50 441 ALA A N 1
ATOM 3512 C CA . ALA A 1 441 ? 14.347 -4.229 -8.246 1.00 86.50 441 ALA A CA 1
ATOM 3513 C C . ALA A 1 441 ? 13.777 -4.949 -9.484 1.00 86.50 441 ALA A C 1
ATOM 3515 O O . ALA A 1 441 ? 13.641 -6.173 -9.466 1.00 86.50 441 ALA A O 1
ATOM 3516 N N . ASN A 1 442 ? 13.555 -4.223 -10.586 1.00 89.25 442 ASN A N 1
ATOM 3517 C CA . ASN A 1 442 ? 13.194 -4.811 -11.880 1.00 89.25 442 ASN A CA 1
ATOM 3518 C C . ASN A 1 442 ? 14.289 -5.745 -12.422 1.00 89.25 442 ASN A C 1
ATOM 3520 O O . ASN A 1 442 ? 13.997 -6.869 -12.831 1.00 89.25 442 ASN A O 1
ATOM 3524 N N . LEU A 1 443 ? 15.558 -5.332 -12.351 1.00 92.00 443 LEU A N 1
ATOM 3525 C CA . LEU A 1 443 ? 16.697 -6.162 -12.746 1.00 92.00 443 LEU A CA 1
ATOM 3526 C C . LEU A 1 443 ? 16.819 -7.421 -11.881 1.00 92.00 443 LEU A C 1
ATOM 3528 O O . LEU A 1 443 ? 17.013 -8.508 -12.423 1.00 92.00 443 LEU A O 1
ATOM 3532 N N . LEU A 1 444 ? 16.679 -7.302 -10.554 1.00 90.12 444 LEU A N 1
ATOM 3533 C CA . LEU A 1 444 ? 16.699 -8.467 -9.660 1.00 90.12 444 LEU A CA 1
ATOM 3534 C C . LEU A 1 444 ? 15.591 -9.453 -10.016 1.00 90.12 444 LEU A C 1
ATOM 3536 O O . LEU A 1 444 ? 15.861 -10.644 -10.138 1.00 90.12 444 LEU A O 1
ATOM 3540 N N . LYS A 1 445 ? 14.367 -8.961 -10.237 1.00 86.88 445 LYS A N 1
ATOM 3541 C CA . LYS A 1 445 ? 13.239 -9.798 -10.649 1.00 86.88 445 LYS A CA 1
ATOM 3542 C C . LYS A 1 445 ? 13.546 -10.533 -11.955 1.00 86.88 445 LYS A C 1
ATOM 3544 O O . LYS A 1 445 ? 13.339 -11.743 -12.030 1.00 86.88 445 LYS A O 1
ATOM 3549 N N . ALA A 1 446 ? 14.097 -9.840 -12.952 1.00 90.06 446 ALA A N 1
ATOM 3550 C CA . ALA A 1 446 ? 14.445 -10.461 -14.224 1.00 90.06 446 ALA A CA 1
ATOM 3551 C C . ALA A 1 446 ? 15.519 -11.550 -14.077 1.00 90.06 446 ALA A C 1
ATOM 3553 O O . ALA A 1 446 ? 15.351 -12.669 -14.572 1.00 90.06 446 ALA A O 1
ATOM 3554 N N . TYR A 1 447 ? 16.586 -11.263 -13.327 1.00 91.56 447 TYR A N 1
ATOM 3555 C CA . TYR A 1 447 ? 17.689 -12.201 -13.099 1.00 91.56 447 TYR A CA 1
ATOM 3556 C C . TYR A 1 447 ? 17.328 -13.386 -12.194 1.00 91.56 447 TYR A C 1
ATOM 3558 O O . TYR A 1 447 ? 17.952 -14.439 -12.308 1.00 91.56 447 TYR A O 1
ATOM 3566 N N . MET A 1 448 ? 16.318 -13.248 -11.332 1.00 86.75 448 MET A N 1
ATOM 3567 C CA . MET A 1 448 ? 15.832 -14.333 -10.473 1.00 86.75 448 MET A CA 1
ATOM 3568 C C . MET A 1 448 ? 14.767 -15.207 -11.141 1.00 86.75 448 MET A C 1
ATOM 3570 O O . MET A 1 448 ? 14.713 -16.399 -10.849 1.00 86.75 448 MET A O 1
ATOM 3574 N N . ASN A 1 449 ? 13.935 -14.645 -12.026 1.00 83.69 449 ASN A N 1
ATOM 3575 C CA . ASN A 1 449 ? 12.737 -15.341 -12.512 1.00 83.69 449 ASN A CA 1
ATOM 3576 C C . ASN A 1 449 ? 12.755 -15.695 -14.003 1.00 83.69 449 ASN A C 1
ATOM 3578 O O . ASN A 1 449 ? 12.060 -16.632 -14.380 1.00 83.69 449 ASN A O 1
ATOM 3582 N N . GLN A 1 450 ? 13.464 -14.935 -14.846 1.00 86.00 450 GLN A N 1
ATOM 3583 C CA . GLN A 1 450 ? 13.394 -15.058 -16.315 1.00 86.00 450 GLN A CA 1
ATOM 3584 C C . GLN A 1 450 ? 14.733 -15.495 -16.918 1.00 86.00 450 GLN A C 1
ATOM 3586 O O . GLN A 1 450 ? 14.778 -16.360 -17.784 1.00 86.00 450 GLN A O 1
ATOM 3591 N N . VAL A 1 451 ? 15.847 -14.926 -16.449 1.00 88.50 451 VAL A N 1
ATOM 3592 C CA . VAL A 1 451 ? 17.198 -15.300 -16.907 1.00 88.50 451 VAL A CA 1
ATOM 3593 C C . VAL A 1 451 ? 17.563 -16.765 -16.604 1.00 88.50 451 VAL A C 1
ATOM 3595 O O . VAL A 1 451 ? 18.213 -17.376 -17.455 1.00 88.50 451 VAL A O 1
ATOM 3598 N N . PRO A 1 452 ? 17.160 -17.371 -15.464 1.00 89.00 452 PRO A N 1
ATOM 3599 C CA . PRO A 1 452 ? 17.496 -18.765 -15.173 1.00 89.00 452 PRO A CA 1
ATOM 3600 C C . PRO A 1 452 ? 16.948 -19.773 -16.187 1.00 89.00 452 PRO A C 1
ATOM 3602 O O . PRO A 1 452 ? 17.545 -20.835 -16.338 1.00 89.00 452 PRO A O 1
ATOM 3605 N N . ASP A 1 453 ? 15.895 -19.428 -16.938 1.00 87.56 453 ASP A N 1
ATOM 3606 C CA . ASP A 1 453 ? 15.360 -20.270 -18.019 1.00 87.56 453 ASP A CA 1
ATOM 3607 C C . ASP A 1 453 ? 16.405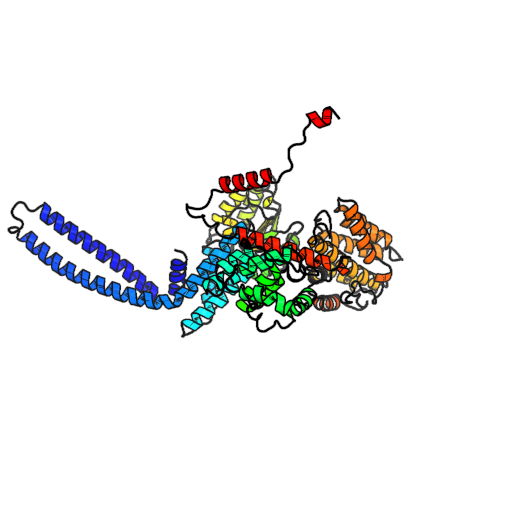 -20.522 -19.132 1.00 87.56 453 ASP A C 1
ATOM 3609 O O . ASP A 1 453 ? 16.294 -21.482 -19.890 1.00 87.56 453 ASP A O 1
ATOM 3613 N N . PHE A 1 454 ? 17.452 -19.690 -19.210 1.00 88.31 454 PHE A N 1
ATOM 3614 C CA . PHE A 1 454 ? 18.540 -19.772 -20.190 1.00 88.31 454 PHE A CA 1
ATOM 3615 C C . PHE A 1 454 ? 19.895 -20.130 -19.559 1.00 88.31 454 PHE A C 1
ATOM 3617 O O . PHE A 1 454 ? 20.938 -19.923 -20.185 1.00 88.31 454 PHE A O 1
ATOM 3624 N N . ILE A 1 455 ? 19.912 -20.653 -18.326 1.00 89.12 455 ILE A N 1
ATOM 3625 C CA . ILE A 1 455 ? 21.151 -20.943 -17.585 1.00 89.12 455 ILE A CA 1
ATOM 3626 C C . ILE A 1 455 ? 22.087 -21.905 -18.330 1.00 89.12 455 ILE A C 1
ATOM 3628 O O . ILE A 1 455 ? 23.306 -21.725 -18.296 1.00 89.12 455 ILE A O 1
ATOM 3632 N N . ASP A 1 456 ? 21.524 -22.872 -19.056 1.00 87.75 456 ASP A N 1
ATOM 3633 C CA . ASP A 1 456 ? 22.286 -23.859 -19.823 1.00 87.75 456 ASP A CA 1
ATOM 3634 C C . ASP A 1 456 ? 23.091 -23.194 -20.945 1.00 87.75 456 ASP A C 1
ATOM 3636 O O . ASP A 1 456 ? 24.287 -23.447 -21.097 1.00 87.75 456 ASP A O 1
ATOM 3640 N N . TYR A 1 457 ? 22.467 -22.275 -21.689 1.00 88.25 457 TYR A N 1
ATOM 3641 C CA . TYR A 1 457 ? 23.160 -21.504 -22.720 1.00 88.25 457 TYR A CA 1
ATOM 3642 C C . TYR A 1 457 ? 24.112 -20.470 -22.110 1.00 88.25 457 TYR A C 1
ATOM 3644 O O . TYR A 1 457 ? 25.231 -20.297 -22.592 1.00 88.25 457 TYR A O 1
ATOM 3652 N N . PHE A 1 458 ? 23.714 -19.826 -21.009 1.00 89.56 458 PHE A N 1
ATOM 3653 C CA . PHE A 1 458 ? 24.521 -18.833 -20.295 1.00 89.56 458 PHE A CA 1
ATOM 3654 C C . PHE A 1 458 ? 25.876 -19.393 -19.826 1.00 89.56 458 PHE A C 1
ATOM 3656 O O . PHE A 1 458 ? 26.872 -18.663 -19.800 1.00 89.56 458 PHE A O 1
ATOM 3663 N N . ASN A 1 459 ? 25.910 -20.680 -19.471 1.00 88.31 459 ASN A N 1
ATOM 3664 C CA . ASN A 1 459 ? 27.104 -21.404 -19.032 1.00 88.31 459 ASN A CA 1
ATOM 3665 C C . ASN A 1 459 ? 27.776 -22.222 -20.148 1.00 88.31 459 ASN A C 1
ATOM 3667 O O . ASN A 1 459 ? 28.756 -22.922 -19.887 1.00 88.31 459 ASN A O 1
ATOM 3671 N N . SER A 1 460 ? 27.265 -22.157 -21.379 1.00 88.25 460 SER A N 1
ATOM 3672 C CA . SER A 1 460 ? 27.846 -22.876 -22.511 1.00 88.25 460 SER A CA 1
ATOM 3673 C C . SER A 1 460 ? 29.185 -22.267 -22.953 1.00 88.25 460 SER A C 1
ATOM 3675 O O . SER A 1 460 ? 29.521 -21.126 -22.632 1.00 88.25 460 SER A O 1
ATOM 3677 N N . SER A 1 461 ? 29.972 -23.042 -23.700 1.00 85.88 461 SER A N 1
ATOM 3678 C CA . SER A 1 461 ? 31.271 -22.626 -24.246 1.00 85.88 461 SER A CA 1
ATOM 3679 C C . SER A 1 461 ? 31.182 -22.001 -25.646 1.00 85.88 461 SER A C 1
ATOM 3681 O O . SER A 1 461 ? 32.203 -21.882 -26.327 1.00 85.88 461 SER A O 1
ATOM 3683 N N . ASP A 1 462 ? 29.984 -21.613 -26.095 1.00 87.12 462 ASP A N 1
ATOM 3684 C CA . ASP A 1 462 ? 29.791 -20.965 -27.394 1.00 87.12 462 ASP A CA 1
ATOM 3685 C C . ASP A 1 462 ? 30.466 -19.575 -27.408 1.00 87.12 462 ASP A C 1
ATOM 3687 O O . ASP A 1 462 ? 30.392 -18.792 -26.457 1.00 87.12 462 ASP A O 1
ATOM 3691 N N . THR A 1 463 ? 31.145 -19.257 -28.512 1.00 86.75 463 THR A N 1
ATOM 3692 C CA . THR A 1 463 ? 31.855 -17.988 -28.722 1.00 86.75 463 THR A CA 1
ATOM 3693 C C . THR A 1 463 ? 30.921 -16.777 -28.706 1.00 86.75 463 THR A C 1
ATOM 3695 O O . THR A 1 463 ? 31.381 -15.655 -28.492 1.00 86.75 463 THR A O 1
ATOM 3698 N N . LYS A 1 464 ? 29.612 -16.988 -28.889 1.00 88.75 464 LYS A N 1
ATOM 3699 C CA . LYS A 1 464 ? 28.577 -15.945 -28.869 1.00 88.75 464 LYS A CA 1
ATOM 3700 C C . LYS A 1 464 ? 28.002 -15.658 -27.481 1.00 88.75 464 LYS A C 1
ATOM 3702 O O . LYS A 1 464 ? 27.306 -14.654 -27.314 1.00 88.75 464 LYS A O 1
ATOM 3707 N N . VAL A 1 465 ? 28.305 -16.481 -26.476 1.00 89.75 465 VAL A N 1
ATOM 3708 C CA . VAL A 1 465 ? 27.805 -16.311 -25.099 1.00 89.75 465 VAL A CA 1
ATOM 3709 C C . VAL A 1 465 ? 28.143 -14.940 -24.507 1.00 89.75 465 VAL A C 1
ATOM 3711 O O . VAL A 1 465 ? 27.239 -14.331 -23.936 1.00 89.75 465 VAL A O 1
ATOM 3714 N N . PRO A 1 466 ? 29.361 -14.380 -24.661 1.00 91.69 466 PRO A N 1
ATOM 3715 C CA . PRO A 1 466 ? 29.655 -13.027 -24.184 1.00 91.69 466 PRO A CA 1
ATOM 3716 C C . PRO A 1 466 ? 28.682 -11.974 -24.735 1.00 91.69 466 PRO A C 1
ATOM 3718 O O . PRO A 1 466 ? 28.125 -11.190 -23.968 1.00 91.69 466 PRO A O 1
ATOM 3721 N N . ASN A 1 467 ? 28.396 -12.020 -26.041 1.00 92.38 467 ASN A N 1
ATOM 3722 C CA . ASN A 1 467 ? 27.460 -11.098 -26.688 1.00 92.38 467 ASN A CA 1
ATOM 3723 C C . ASN A 1 467 ? 26.030 -11.290 -26.172 1.00 92.38 467 ASN A C 1
ATOM 3725 O O . ASN A 1 467 ? 25.329 -10.306 -25.946 1.00 92.38 467 ASN A O 1
ATOM 3729 N N . PHE A 1 468 ? 25.610 -12.539 -25.937 1.00 93.25 468 PHE A N 1
ATOM 3730 C CA . PHE A 1 468 ? 24.315 -12.828 -25.323 1.00 93.25 468 PHE A CA 1
ATOM 3731 C C . PHE A 1 468 ? 24.219 -12.247 -23.913 1.00 93.25 468 PHE A C 1
ATOM 3733 O O . PHE A 1 468 ? 23.263 -11.537 -23.631 1.00 93.25 468 PHE A O 1
ATOM 3740 N N . LYS A 1 469 ? 25.218 -12.474 -23.048 1.00 93.38 469 LYS A N 1
ATOM 3741 C CA . LYS A 1 469 ? 25.236 -11.933 -21.677 1.00 93.38 469 LYS A CA 1
ATOM 3742 C C . LYS A 1 469 ? 25.144 -10.410 -21.668 1.00 93.38 469 LYS A C 1
ATOM 3744 O O . LYS A 1 469 ? 24.417 -9.841 -20.852 1.00 93.38 469 LYS A O 1
ATOM 3749 N N . TRP A 1 470 ? 25.861 -9.751 -22.578 1.00 94.19 470 TRP A N 1
ATOM 3750 C CA . TRP A 1 470 ? 25.862 -8.297 -22.652 1.00 94.19 470 TRP A CA 1
ATOM 3751 C C . TRP A 1 470 ? 24.538 -7.718 -23.147 1.00 94.19 470 TRP A C 1
ATOM 3753 O O . TRP A 1 470 ? 23.957 -6.858 -22.483 1.00 94.19 470 TRP A O 1
ATOM 3763 N N . LEU A 1 471 ? 24.010 -8.257 -24.248 1.00 94.69 471 LEU A N 1
ATOM 3764 C CA . LEU A 1 471 ? 22.715 -7.847 -24.793 1.00 94.69 471 LEU A CA 1
ATOM 3765 C C . LEU A 1 471 ? 21.548 -8.207 -23.873 1.00 94.69 471 LEU A C 1
ATOM 3767 O O . LEU A 1 471 ? 20.574 -7.464 -23.825 1.00 94.69 471 LEU A O 1
ATOM 3771 N N . LEU A 1 472 ? 21.646 -9.310 -23.128 1.00 94.88 472 LEU A N 1
ATOM 3772 C CA . LEU A 1 472 ? 20.648 -9.716 -22.144 1.00 94.88 472 LEU A CA 1
ATOM 3773 C C . LEU A 1 472 ? 20.570 -8.708 -20.998 1.00 94.88 472 LEU A C 1
ATOM 3775 O O . LEU A 1 472 ? 19.481 -8.237 -20.682 1.00 94.88 472 LEU A O 1
ATOM 3779 N N . PHE A 1 473 ? 21.713 -8.331 -20.413 1.00 95.25 473 PHE A N 1
ATOM 3780 C CA . PHE A 1 473 ? 21.747 -7.307 -19.366 1.00 95.25 473 PHE A CA 1
ATOM 3781 C C . PHE A 1 473 ? 21.189 -5.973 -19.876 1.00 95.25 473 PHE A C 1
ATOM 3783 O O . PHE A 1 473 ? 20.354 -5.365 -19.211 1.00 95.25 473 PHE A O 1
ATOM 3790 N N . SER A 1 474 ? 21.593 -5.560 -21.082 1.00 95.25 474 SER A N 1
ATOM 3791 C CA . SER A 1 474 ? 21.111 -4.331 -21.718 1.00 95.25 474 SER A CA 1
ATOM 3792 C C . SER A 1 474 ? 19.601 -4.350 -21.979 1.00 95.25 474 SER A C 1
ATOM 3794 O O . SER A 1 474 ? 18.905 -3.384 -21.681 1.00 95.25 474 SER A O 1
ATOM 3796 N N . LEU A 1 475 ? 19.057 -5.474 -22.457 1.00 95.50 475 LEU A N 1
ATOM 3797 C CA . LEU A 1 475 ? 17.620 -5.655 -22.672 1.00 95.50 475 LEU A CA 1
ATOM 3798 C C . LEU A 1 475 ? 16.831 -5.618 -21.353 1.00 95.50 475 LEU A C 1
ATOM 3800 O O . LEU A 1 475 ? 15.776 -4.988 -21.288 1.00 95.50 475 LEU A O 1
ATOM 3804 N N . CYS A 1 476 ? 17.334 -6.264 -20.297 1.00 95.12 476 CYS A N 1
ATOM 3805 C CA . CYS A 1 476 ? 16.723 -6.208 -18.968 1.00 95.12 476 CYS A CA 1
ATOM 3806 C C . CYS A 1 476 ? 16.754 -4.782 -18.392 1.00 95.12 476 CYS A C 1
ATOM 3808 O O . CYS A 1 476 ? 15.785 -4.348 -17.769 1.00 95.12 476 CYS A O 1
ATOM 3810 N N . LEU A 1 477 ? 17.839 -4.037 -18.630 1.00 94.75 477 LEU A N 1
ATOM 3811 C CA . LEU A 1 477 ? 17.964 -2.638 -18.227 1.00 94.75 477 LEU A CA 1
ATOM 3812 C C . LEU A 1 477 ? 16.983 -1.745 -18.998 1.00 94.75 477 LEU A C 1
ATOM 3814 O O . LEU A 1 477 ? 16.244 -0.988 -18.373 1.00 94.75 477 LEU A O 1
ATOM 3818 N N . PHE A 1 478 ? 16.892 -1.902 -20.321 1.00 95.38 478 PHE A N 1
ATOM 3819 C CA . PHE A 1 478 ? 15.897 -1.230 -21.161 1.00 95.38 478 PHE A CA 1
ATOM 3820 C C . PHE A 1 478 ? 14.467 -1.495 -20.676 1.00 95.38 478 PHE A C 1
ATOM 3822 O O . PHE A 1 478 ? 13.678 -0.562 -20.544 1.00 95.38 478 PHE A O 1
ATOM 3829 N N . HIS A 1 479 ? 14.138 -2.751 -20.360 1.00 94.31 479 HIS A N 1
ATOM 3830 C CA . HIS A 1 479 ? 12.830 -3.110 -19.815 1.00 94.31 479 HIS A CA 1
ATOM 3831 C C . HIS A 1 479 ? 12.533 -2.352 -18.514 1.00 94.31 479 HIS A C 1
ATOM 3833 O O . HIS A 1 479 ? 11.477 -1.731 -18.395 1.00 94.31 479 HIS A O 1
ATOM 3839 N N . GLY A 1 480 ? 13.484 -2.332 -17.572 1.00 92.56 480 GLY A N 1
ATOM 3840 C CA . GLY A 1 480 ? 13.364 -1.560 -16.333 1.00 92.56 480 GLY A CA 1
ATOM 3841 C C . GLY A 1 480 ? 13.192 -0.058 -16.580 1.00 92.56 480 GLY A C 1
ATOM 3842 O O . GLY A 1 480 ? 12.345 0.574 -15.954 1.00 92.56 480 GLY A O 1
ATOM 3843 N N . VAL A 1 481 ? 13.935 0.508 -17.535 1.00 93.50 481 VAL A N 1
ATOM 3844 C CA . VAL A 1 481 ? 13.852 1.927 -17.911 1.00 93.50 481 VAL A CA 1
ATOM 3845 C C . VAL A 1 481 ? 12.492 2.280 -18.487 1.00 93.50 481 VAL A C 1
ATOM 3847 O O . VAL A 1 481 ? 11.898 3.274 -18.078 1.00 93.50 481 VAL A O 1
ATOM 3850 N N . VAL A 1 482 ? 11.965 1.471 -19.401 1.00 92.94 482 VAL A N 1
ATOM 3851 C CA . VAL A 1 482 ? 10.666 1.720 -20.029 1.00 92.94 482 VAL A CA 1
ATOM 3852 C C . VAL A 1 482 ? 9.518 1.566 -19.021 1.00 92.94 482 VAL A C 1
ATOM 3854 O O . VAL A 1 482 ? 8.582 2.367 -19.046 1.00 92.94 482 VAL A O 1
ATOM 3857 N N . LEU A 1 483 ? 9.606 0.604 -18.093 1.00 90.00 483 LEU A N 1
ATOM 3858 C CA . LEU A 1 483 ? 8.651 0.461 -16.988 1.00 90.00 483 LEU A CA 1
ATOM 3859 C C . LEU A 1 483 ? 8.643 1.694 -16.078 1.00 90.00 483 LEU A C 1
ATOM 3861 O O . LEU A 1 483 ? 7.590 2.284 -15.831 1.00 90.00 483 LEU A O 1
ATOM 3865 N N . GLU A 1 484 ? 9.818 2.105 -15.609 1.00 89.56 484 GLU A N 1
ATOM 3866 C CA . GLU A 1 484 ? 9.971 3.218 -14.673 1.00 89.56 484 GLU A CA 1
ATOM 3867 C C . GLU A 1 484 ? 9.706 4.573 -15.325 1.00 89.56 484 GLU A C 1
ATOM 3869 O O . GLU A 1 484 ? 9.230 5.490 -14.660 1.00 89.56 484 GLU A O 1
ATOM 3874 N N . ARG A 1 485 ? 9.932 4.717 -16.634 1.00 91.31 485 ARG A N 1
ATOM 3875 C CA . ARG A 1 485 ? 9.677 5.966 -17.363 1.00 91.31 485 ARG A CA 1
ATOM 3876 C C . ARG A 1 485 ? 8.212 6.404 -17.288 1.00 91.31 485 ARG A C 1
ATOM 3878 O O . ARG A 1 485 ? 7.940 7.603 -17.296 1.00 91.31 485 ARG A O 1
ATOM 3885 N N . ARG A 1 486 ? 7.275 5.462 -17.120 1.00 86.88 486 ARG A N 1
ATOM 3886 C CA . ARG A 1 486 ? 5.841 5.743 -16.920 1.00 86.88 486 ARG A CA 1
ATOM 3887 C C . ARG A 1 486 ? 5.570 6.652 -15.719 1.00 86.88 486 ARG A C 1
ATOM 3889 O O . ARG A 1 486 ? 4.587 7.389 -15.732 1.00 86.88 486 ARG A O 1
ATOM 3896 N N . LYS A 1 487 ? 6.431 6.634 -14.691 1.00 85.06 487 LYS A N 1
ATOM 3897 C CA . LYS A 1 487 ? 6.237 7.439 -13.473 1.00 85.06 487 LYS A CA 1
ATOM 3898 C C . LYS A 1 487 ? 6.287 8.941 -13.742 1.00 85.06 487 LYS A C 1
ATOM 3900 O O . LYS A 1 487 ? 5.645 9.703 -13.032 1.00 85.06 487 LYS A O 1
ATOM 3905 N N . PHE A 1 488 ? 6.978 9.369 -14.798 1.00 88.19 488 PHE A N 1
ATOM 3906 C CA . PHE A 1 488 ? 7.107 10.781 -15.164 1.00 88.19 488 PHE A CA 1
ATOM 3907 C C . PHE A 1 488 ? 5.896 11.337 -15.934 1.00 88.19 488 PHE A C 1
ATOM 3909 O O . PHE A 1 488 ? 5.927 12.490 -16.369 1.00 88.19 488 PHE A O 1
ATOM 3916 N N . GLY A 1 489 ? 4.831 10.544 -16.110 1.00 87.56 489 GLY A N 1
ATOM 3917 C CA . GLY A 1 489 ? 3.643 10.957 -16.855 1.00 87.56 489 GLY A CA 1
ATOM 3918 C C . GLY A 1 489 ? 4.013 11.397 -18.280 1.00 87.56 489 GLY A C 1
ATOM 3919 O O . GLY A 1 489 ? 4.876 10.756 -18.883 1.00 87.56 489 GLY A O 1
ATOM 3920 N N . PRO A 1 490 ? 3.458 12.516 -18.787 1.00 89.62 490 PRO A N 1
ATOM 3921 C CA . PRO A 1 490 ? 3.726 13.010 -20.143 1.00 89.62 490 PRO A CA 1
ATOM 3922 C C . PRO A 1 490 ? 5.198 13.320 -20.458 1.00 89.62 490 PRO A C 1
ATOM 3924 O O . PRO A 1 490 ? 5.574 13.342 -21.624 1.00 89.62 490 PRO A O 1
ATOM 3927 N N . LEU A 1 491 ? 6.052 13.557 -19.450 1.00 90.50 491 LEU A N 1
ATOM 3928 C CA . LEU A 1 491 ? 7.498 13.710 -19.676 1.00 90.50 491 LEU A CA 1
ATOM 3929 C C . LEU A 1 491 ? 8.166 12.379 -20.050 1.00 90.50 491 LEU A C 1
ATOM 3931 O O . LEU A 1 491 ? 9.206 12.370 -20.704 1.00 90.50 491 LEU A O 1
ATOM 3935 N N . GLY A 1 492 ? 7.593 11.263 -19.598 1.00 91.00 492 GLY A N 1
ATOM 3936 C CA . GLY A 1 492 ? 8.037 9.920 -19.938 1.00 91.00 492 GLY A CA 1
ATOM 3937 C C . GLY A 1 492 ? 7.397 9.417 -21.229 1.00 91.00 492 GLY A C 1
ATOM 3938 O O . GLY A 1 492 ? 8.106 9.179 -22.205 1.00 91.00 492 GLY A O 1
ATOM 3939 N N . PHE A 1 493 ? 6.071 9.263 -21.200 1.00 92.31 493 PHE A N 1
ATOM 3940 C CA . PHE A 1 493 ? 5.216 8.880 -22.326 1.00 92.31 493 PHE A CA 1
ATOM 3941 C C . PHE A 1 493 ? 3.878 9.617 -22.221 1.00 92.31 493 PHE A C 1
ATOM 3943 O O . PHE A 1 493 ? 3.355 9.794 -21.119 1.00 92.31 493 PHE A O 1
ATOM 3950 N N . ASN A 1 494 ? 3.287 10.001 -23.351 1.00 92.31 494 ASN A N 1
ATOM 3951 C CA . ASN A 1 494 ? 1.973 10.645 -23.376 1.00 92.31 494 ASN A CA 1
ATOM 3952 C C . ASN A 1 494 ? 0.884 9.717 -22.821 1.00 92.31 494 ASN A C 1
ATOM 3954 O O . ASN A 1 494 ? -0.005 10.160 -22.092 1.00 92.31 494 ASN A O 1
ATOM 3958 N N . ILE A 1 495 ? 0.973 8.424 -23.150 1.00 91.06 495 ILE A N 1
ATOM 3959 C CA . ILE A 1 495 ? 0.051 7.383 -22.688 1.00 91.06 495 ILE A CA 1
ATOM 3960 C C . ILE A 1 495 ? 0.804 6.417 -21.756 1.00 91.06 495 ILE A C 1
ATOM 3962 O O . ILE A 1 495 ? 1.915 5.986 -22.070 1.00 91.06 495 ILE A O 1
ATOM 3966 N N . PRO A 1 496 ? 0.229 6.028 -20.602 1.00 87.44 496 PRO A N 1
ATOM 3967 C CA . PRO A 1 496 ? 0.893 5.148 -19.643 1.00 87.44 496 PRO A CA 1
ATOM 3968 C C . PRO A 1 496 ? 0.848 3.670 -20.077 1.00 87.44 496 PRO A C 1
ATOM 3970 O O . PRO A 1 496 ? 0.200 2.857 -19.417 1.00 87.44 496 PRO A O 1
ATOM 3973 N N . TYR A 1 497 ? 1.562 3.303 -21.145 1.00 89.38 497 TYR A N 1
ATOM 3974 C CA . TYR A 1 497 ? 1.582 1.937 -21.694 1.00 89.38 497 TYR A CA 1
ATOM 3975 C C . TYR A 1 497 ? 2.006 0.877 -20.685 1.00 89.38 497 TYR A C 1
ATOM 3977 O O . TYR A 1 497 ? 2.941 1.065 -19.913 1.00 89.38 497 TYR A O 1
ATOM 3985 N N . GLU A 1 498 ? 1.359 -0.279 -20.735 1.00 84.50 498 GLU A N 1
ATOM 3986 C CA . GLU A 1 498 ? 1.664 -1.403 -19.859 1.00 84.50 498 GLU A CA 1
ATOM 3987 C C . GLU A 1 498 ? 2.602 -2.376 -20.552 1.00 84.50 498 GLU A C 1
ATOM 3989 O O . GLU A 1 498 ? 2.202 -3.078 -21.478 1.00 84.50 498 GLU A O 1
ATOM 3994 N N . PHE A 1 499 ? 3.841 -2.438 -20.079 1.00 89.06 499 PHE A N 1
ATOM 3995 C CA . PHE A 1 499 ? 4.802 -3.460 -20.477 1.00 89.06 499 PHE A CA 1
ATOM 3996 C C . PHE A 1 499 ? 4.842 -4.556 -19.417 1.00 89.06 499 PHE A C 1
ATOM 3998 O O . PHE A 1 499 ? 4.688 -4.292 -18.227 1.00 89.06 499 PHE A O 1
ATOM 4005 N N . THR A 1 500 ? 5.016 -5.793 -19.859 1.00 86.31 500 THR A N 1
ATOM 4006 C CA . THR A 1 500 ? 4.836 -6.994 -19.044 1.00 86.31 500 THR A CA 1
ATOM 4007 C C . THR A 1 500 ? 6.076 -7.873 -19.078 1.00 86.31 500 THR A C 1
ATOM 4009 O O . THR A 1 500 ? 6.871 -7.831 -20.019 1.00 86.31 500 THR A O 1
ATOM 4012 N N . ASP A 1 501 ? 6.191 -8.761 -18.092 1.00 84.56 501 ASP A N 1
ATOM 4013 C CA . ASP A 1 501 ? 7.224 -9.803 -18.071 1.00 84.56 501 ASP A CA 1
ATOM 4014 C C . ASP A 1 501 ? 7.138 -10.733 -19.299 1.00 84.56 501 ASP A C 1
ATOM 4016 O O . ASP A 1 501 ? 8.121 -11.366 -19.682 1.00 84.56 501 ASP A O 1
ATOM 4020 N N . GLY A 1 502 ? 5.957 -10.841 -19.922 1.00 86.56 502 GLY A N 1
ATOM 4021 C CA . GLY A 1 502 ? 5.767 -11.562 -21.181 1.00 86.56 502 GLY A CA 1
ATOM 4022 C C . GLY A 1 502 ? 6.547 -10.932 -22.334 1.00 86.56 502 GLY A C 1
ATOM 4023 O O . GLY A 1 502 ? 7.223 -11.648 -23.071 1.00 86.56 502 GLY A O 1
ATOM 4024 N N . ASP A 1 503 ? 6.531 -9.600 -22.440 1.00 91.00 503 ASP A N 1
ATOM 4025 C CA . ASP A 1 503 ? 7.249 -8.880 -23.499 1.00 91.00 503 ASP A CA 1
ATOM 4026 C C . ASP A 1 503 ? 8.763 -9.071 -23.358 1.00 91.00 503 ASP A C 1
ATOM 4028 O O . ASP A 1 503 ? 9.453 -9.345 -24.344 1.00 91.00 503 ASP A O 1
ATOM 4032 N N . LEU A 1 504 ? 9.279 -9.004 -22.124 1.00 92.12 504 LEU A N 1
ATOM 4033 C CA . LEU A 1 504 ? 10.689 -9.265 -21.837 1.00 92.12 504 LEU A CA 1
ATOM 4034 C C . LEU A 1 504 ? 11.071 -10.715 -22.164 1.00 92.12 504 LEU A C 1
ATOM 4036 O O . LEU A 1 504 ? 12.049 -10.933 -22.876 1.00 92.12 504 LEU A O 1
ATOM 4040 N N . ARG A 1 505 ? 10.284 -11.708 -21.723 1.00 91.19 505 ARG A N 1
ATOM 4041 C CA . ARG A 1 505 ? 10.549 -13.132 -22.007 1.00 91.19 505 ARG A CA 1
ATOM 4042 C C . ARG A 1 505 ? 10.608 -13.439 -23.503 1.00 91.19 505 ARG A C 1
ATOM 4044 O O . ARG A 1 505 ? 11.508 -14.157 -23.945 1.00 91.19 505 ARG A O 1
ATOM 4051 N N . ILE A 1 506 ? 9.692 -12.873 -24.290 1.00 92.50 506 ILE A N 1
ATOM 4052 C CA . ILE A 1 506 ? 9.695 -13.030 -25.751 1.00 92.50 506 ILE A CA 1
ATOM 4053 C C . ILE A 1 506 ? 10.949 -12.387 -26.353 1.00 92.50 506 ILE A C 1
ATOM 4055 O O . ILE A 1 506 ? 11.613 -13.016 -27.176 1.00 92.50 506 ILE A O 1
ATOM 4059 N N . CYS A 1 507 ? 11.323 -11.182 -25.912 1.00 95.25 507 CYS A N 1
ATOM 4060 C CA . CYS A 1 507 ? 12.536 -10.517 -26.394 1.00 95.25 507 CYS A CA 1
ATOM 4061 C C . CYS A 1 507 ? 13.814 -11.301 -26.051 1.00 95.25 507 CYS A C 1
ATOM 4063 O O . CYS A 1 507 ? 14.691 -11.413 -26.902 1.00 95.25 507 CYS A O 1
ATOM 4065 N N . ILE A 1 508 ? 13.914 -11.887 -24.851 1.00 94.88 508 ILE A N 1
ATOM 4066 C CA . ILE A 1 508 ? 15.053 -12.736 -24.458 1.00 94.88 508 ILE A CA 1
ATOM 4067 C C . ILE A 1 508 ? 15.110 -13.995 -25.333 1.00 94.88 508 ILE A C 1
ATOM 4069 O O . ILE A 1 508 ? 16.176 -14.366 -25.824 1.00 94.88 508 ILE A O 1
ATOM 4073 N N . SER A 1 509 ? 13.959 -14.621 -25.586 1.00 93.81 509 SER A N 1
ATOM 4074 C CA . SER A 1 509 ? 13.871 -15.816 -26.434 1.00 93.81 509 SER A CA 1
ATOM 4075 C C . SER A 1 509 ? 14.289 -15.523 -27.878 1.00 93.81 509 SER A C 1
ATOM 4077 O O . SER A 1 509 ? 15.045 -16.287 -28.476 1.00 93.81 509 SER A O 1
ATOM 4079 N N . GLN A 1 510 ? 13.844 -14.390 -28.429 1.00 94.25 510 GLN A N 1
ATOM 4080 C CA . GLN A 1 510 ? 14.250 -13.915 -29.755 1.00 94.25 510 GLN A CA 1
ATOM 4081 C C . GLN A 1 510 ? 15.735 -13.543 -29.801 1.00 94.25 510 GLN A C 1
ATOM 4083 O O . GLN A 1 510 ? 16.407 -13.849 -30.782 1.00 94.25 510 GLN A O 1
ATOM 4088 N N . LEU A 1 511 ? 16.268 -12.927 -28.741 1.00 94.00 511 LEU A N 1
ATOM 4089 C CA . LEU A 1 511 ? 17.694 -12.627 -28.624 1.00 94.00 511 LEU A CA 1
ATOM 4090 C C . LEU A 1 511 ? 18.535 -13.906 -28.697 1.00 94.00 511 LEU A C 1
ATOM 4092 O O . LEU A 1 511 ? 19.500 -13.957 -29.456 1.00 94.00 511 LEU A O 1
ATOM 4096 N N . HIS A 1 512 ? 18.155 -14.934 -27.936 1.00 93.19 512 HIS A N 1
ATOM 4097 C CA . HIS A 1 512 ? 18.808 -16.238 -27.981 1.00 93.19 512 HIS A CA 1
ATOM 4098 C C . HIS A 1 512 ? 18.723 -16.850 -29.387 1.00 93.19 512 HIS A C 1
ATOM 4100 O O . HIS A 1 512 ? 19.756 -17.130 -29.989 1.00 93.19 512 HIS A O 1
ATOM 4106 N N . MET A 1 513 ? 17.510 -16.954 -29.946 1.00 93.19 513 MET A N 1
ATOM 4107 C CA . MET A 1 513 ? 17.254 -17.492 -31.289 1.00 93.19 513 MET A CA 1
ATOM 4108 C C . MET A 1 513 ? 18.129 -16.824 -32.360 1.00 93.19 513 MET A C 1
ATOM 4110 O O . MET A 1 513 ? 18.862 -17.504 -33.074 1.00 93.19 513 MET A O 1
ATOM 4114 N N . PHE A 1 514 ? 18.102 -15.492 -32.451 1.00 93.06 514 PHE A N 1
ATOM 4115 C CA . PHE A 1 514 ? 18.829 -14.771 -33.493 1.00 93.06 514 PHE A CA 1
ATOM 4116 C C . PHE A 1 514 ? 20.346 -14.854 -33.333 1.00 93.06 514 PHE A C 1
ATOM 4118 O O . PHE A 1 514 ? 21.060 -14.911 -34.333 1.00 93.06 514 PHE A O 1
ATOM 4125 N N . LEU A 1 515 ? 20.864 -14.884 -32.103 1.00 90.94 515 LEU A N 1
ATOM 4126 C CA . LEU A 1 515 ? 22.296 -15.096 -31.903 1.00 90.94 515 LEU A CA 1
ATOM 4127 C C . LEU A 1 515 ? 22.716 -16.509 -32.310 1.00 90.94 515 LEU A C 1
ATOM 4129 O O . LEU A 1 515 ? 23.799 -16.669 -32.868 1.00 90.94 515 LEU A O 1
ATOM 4133 N N . THR A 1 516 ? 21.882 -17.525 -32.091 1.00 89.06 516 THR A N 1
ATOM 4134 C CA . THR A 1 516 ? 22.182 -18.889 -32.540 1.00 89.06 516 THR A CA 1
ATOM 4135 C C . THR A 1 516 ? 22.156 -18.997 -34.069 1.00 89.06 516 THR A C 1
ATOM 4137 O O . THR A 1 516 ? 23.096 -19.543 -34.648 1.00 89.06 516 THR A O 1
ATOM 4140 N N . GLU A 1 517 ? 21.139 -18.433 -34.729 1.00 91.00 517 GLU A N 1
ATOM 4141 C CA . GLU A 1 517 ? 20.921 -18.557 -36.180 1.00 91.00 517 GLU A CA 1
ATOM 4142 C C . GLU A 1 517 ? 21.903 -17.747 -37.039 1.00 91.00 517 GLU A C 1
ATOM 4144 O O . GLU A 1 517 ? 22.399 -18.245 -38.052 1.00 91.00 517 GLU A O 1
ATOM 4149 N N . TYR A 1 518 ? 22.205 -16.504 -36.655 1.00 89.88 518 TYR A N 1
ATOM 4150 C CA . TYR A 1 518 ? 23.051 -15.613 -37.451 1.00 89.88 518 TYR A CA 1
ATOM 4151 C C . TYR A 1 518 ? 24.524 -15.704 -37.036 1.00 89.88 518 TYR A C 1
ATOM 4153 O O . TYR A 1 518 ? 24.853 -15.871 -35.864 1.00 89.88 518 TYR A O 1
ATOM 4161 N N . SER A 1 519 ? 25.451 -15.588 -37.993 1.00 84.81 519 SER A N 1
ATOM 4162 C CA . SER A 1 519 ? 26.897 -15.588 -37.716 1.00 84.81 519 SER A CA 1
ATOM 4163 C C . SER A 1 519 ? 27.367 -14.305 -37.026 1.00 84.81 519 SER A C 1
ATOM 4165 O O . SER A 1 519 ? 28.206 -14.358 -36.130 1.00 84.81 519 SER A O 1
ATOM 4167 N N . GLU A 1 520 ? 26.813 -13.165 -37.435 1.00 88.00 520 GLU A N 1
ATOM 4168 C CA . GLU A 1 520 ? 27.061 -11.846 -36.851 1.00 88.00 520 GLU A CA 1
ATOM 4169 C C . GLU A 1 520 ? 25.882 -11.419 -35.977 1.00 88.00 520 GLU A C 1
ATOM 4171 O O . GLU A 1 520 ? 24.755 -11.852 -36.205 1.00 88.00 520 GLU A O 1
ATOM 4176 N N . VAL A 1 521 ? 26.127 -10.542 -34.999 1.00 90.31 521 VAL A N 1
ATOM 4177 C CA . VAL A 1 521 ? 25.083 -10.024 -34.102 1.00 90.31 521 VAL A CA 1
ATOM 4178 C C . VAL A 1 521 ? 24.089 -9.172 -34.906 1.00 90.31 521 VAL A C 1
ATOM 4180 O O . VAL A 1 521 ? 24.444 -8.066 -35.330 1.00 90.31 521 VAL A O 1
ATOM 4183 N N . PRO A 1 522 ? 22.831 -9.615 -35.103 1.00 92.06 522 PRO A N 1
ATOM 4184 C CA . PRO A 1 522 ? 21.902 -8.945 -36.003 1.00 92.06 522 PRO A CA 1
ATOM 4185 C C . PRO A 1 522 ? 21.168 -7.806 -35.277 1.00 92.06 522 PRO A C 1
ATOM 4187 O O . PRO A 1 522 ? 19.950 -7.847 -35.101 1.00 92.06 522 PRO A O 1
ATOM 4190 N N . LEU A 1 523 ? 21.902 -6.760 -34.867 1.00 91.56 523 LEU A N 1
ATOM 4191 C CA . LEU A 1 523 ? 21.359 -5.627 -34.095 1.00 91.56 523 LEU A CA 1
ATOM 4192 C C . LEU A 1 523 ? 20.128 -5.001 -34.760 1.00 91.56 523 LEU A C 1
ATOM 4194 O O . LEU A 1 523 ? 19.147 -4.723 -34.088 1.00 91.56 523 LEU A O 1
ATOM 4198 N N . ARG A 1 524 ? 20.127 -4.859 -36.091 1.00 91.25 524 ARG A N 1
ATOM 4199 C CA . ARG A 1 524 ? 18.970 -4.325 -36.830 1.00 91.25 524 ARG A CA 1
ATOM 4200 C C . ARG A 1 524 ? 17.706 -5.167 -36.653 1.00 91.25 524 ARG A C 1
ATOM 4202 O O . ARG A 1 524 ? 16.630 -4.599 -36.501 1.00 91.25 524 ARG A O 1
ATOM 4209 N N . MET A 1 525 ? 17.834 -6.495 -36.671 1.00 92.25 525 MET A N 1
ATOM 4210 C CA . MET A 1 525 ? 16.697 -7.396 -36.461 1.00 92.25 525 MET A CA 1
ATOM 4211 C C . MET A 1 525 ? 16.227 -7.324 -35.012 1.00 92.25 525 MET A C 1
ATOM 4213 O O . MET A 1 525 ? 15.033 -7.190 -34.785 1.00 92.25 525 MET A O 1
ATOM 4217 N N . LEU A 1 526 ? 17.158 -7.312 -34.053 1.00 92.75 526 LEU A N 1
ATOM 4218 C CA . LEU A 1 526 ? 16.851 -7.182 -32.626 1.00 92.75 526 LEU A CA 1
ATOM 4219 C C . LEU A 1 526 ? 16.131 -5.864 -32.306 1.00 92.75 526 LEU A C 1
ATOM 4221 O O . LEU A 1 526 ? 15.102 -5.871 -31.636 1.00 92.75 526 LEU A O 1
ATOM 4225 N N . THR A 1 527 ? 16.615 -4.735 -32.832 1.00 93.56 527 THR A N 1
ATOM 4226 C CA . THR A 1 527 ? 15.951 -3.430 -32.696 1.00 93.56 527 THR A CA 1
ATOM 4227 C C . THR A 1 527 ? 14.580 -3.437 -33.362 1.00 93.56 527 THR A C 1
ATOM 4229 O O . THR A 1 527 ? 13.637 -2.866 -32.819 1.00 93.56 527 THR A O 1
ATOM 4232 N N . TYR A 1 528 ? 14.432 -4.103 -34.511 1.00 93.31 528 TYR A N 1
ATOM 4233 C CA . TYR A 1 528 ? 13.145 -4.186 -35.191 1.00 93.31 528 TYR A CA 1
ATOM 4234 C C . TYR A 1 528 ? 12.128 -5.027 -34.413 1.00 93.31 528 TYR A C 1
ATOM 4236 O O . TYR A 1 528 ? 11.011 -4.568 -34.178 1.00 93.31 528 TYR A O 1
ATOM 4244 N N . THR A 1 529 ? 12.495 -6.226 -33.959 1.00 93.94 529 THR A N 1
ATOM 4245 C CA . THR A 1 529 ? 11.569 -7.101 -33.233 1.00 93.94 529 THR A CA 1
ATOM 4246 C C . THR A 1 529 ? 11.235 -6.552 -31.852 1.00 93.94 529 THR A C 1
ATOM 4248 O O . THR A 1 529 ? 10.057 -6.426 -31.524 1.00 93.94 529 THR A O 1
ATOM 4251 N N . ALA A 1 530 ? 12.230 -6.136 -31.065 1.00 93.56 530 ALA A N 1
ATOM 4252 C CA . ALA A 1 530 ? 11.976 -5.553 -29.752 1.00 93.56 530 ALA A CA 1
ATOM 4253 C C . ALA A 1 530 ? 11.255 -4.200 -29.869 1.00 93.56 530 ALA A C 1
ATOM 4255 O O . ALA A 1 530 ? 10.260 -3.967 -29.186 1.00 93.56 530 ALA A O 1
ATOM 4256 N N . GLY A 1 531 ? 11.718 -3.324 -30.764 1.00 92.56 531 GLY A N 1
ATOM 4257 C CA . GLY A 1 531 ? 11.257 -1.943 -30.867 1.00 92.56 531 GLY A CA 1
ATOM 4258 C C . GLY A 1 531 ? 9.954 -1.756 -31.632 1.00 92.56 531 GLY A C 1
ATOM 4259 O O . GLY A 1 531 ? 9.107 -1.005 -31.170 1.00 92.56 531 GLY A O 1
ATOM 4260 N N . HIS A 1 532 ? 9.755 -2.412 -32.780 1.00 91.06 532 HIS A N 1
ATOM 4261 C CA . HIS A 1 532 ? 8.547 -2.221 -33.592 1.00 91.06 532 HIS A CA 1
ATOM 4262 C C . HIS A 1 532 ? 7.440 -3.232 -33.308 1.00 91.06 532 HIS A C 1
ATOM 4264 O O . HIS A 1 532 ? 6.279 -2.858 -33.471 1.00 91.06 532 HIS A O 1
ATOM 4270 N N . ILE A 1 533 ? 7.783 -4.471 -32.935 1.00 92.94 533 ILE A N 1
ATOM 4271 C CA . ILE A 1 533 ? 6.817 -5.571 -32.798 1.00 92.94 533 ILE A CA 1
ATOM 4272 C C . ILE A 1 533 ? 6.435 -5.780 -31.334 1.00 92.94 533 ILE A C 1
ATOM 4274 O O . ILE A 1 533 ? 5.263 -5.662 -31.000 1.00 92.94 533 ILE A O 1
ATOM 4278 N N . ASN A 1 534 ? 7.404 -6.054 -30.458 1.00 93.56 534 ASN A N 1
ATOM 4279 C CA . ASN A 1 534 ? 7.113 -6.442 -29.077 1.00 93.56 534 ASN A CA 1
ATOM 4280 C C . ASN A 1 534 ? 6.711 -5.223 -28.231 1.00 93.56 534 ASN A C 1
ATOM 4282 O O . ASN A 1 534 ? 5.546 -5.075 -27.873 1.00 93.56 534 ASN A O 1
ATOM 4286 N N . TYR A 1 535 ? 7.646 -4.307 -27.953 1.00 94.06 535 TYR A N 1
ATOM 4287 C CA . TYR A 1 535 ? 7.344 -3.107 -27.166 1.00 94.06 535 TYR A CA 1
ATOM 4288 C C . TYR A 1 535 ? 6.552 -2.089 -27.992 1.00 94.06 535 TYR A C 1
ATOM 4290 O O . TYR A 1 535 ? 5.514 -1.607 -27.546 1.00 94.06 535 TYR A O 1
ATOM 4298 N N . GLY A 1 536 ? 6.980 -1.795 -29.224 1.00 92.25 536 GLY A N 1
ATOM 4299 C CA . GLY A 1 536 ? 6.280 -0.832 -30.082 1.00 92.25 536 GLY A CA 1
ATOM 4300 C C . GLY A 1 536 ? 4.912 -1.290 -30.569 1.00 92.25 536 GLY A C 1
ATOM 4301 O O . GLY A 1 536 ? 4.120 -0.438 -30.951 1.00 92.25 536 GLY A O 1
ATOM 4302 N N . GLY A 1 537 ? 4.600 -2.590 -30.523 1.00 90.81 537 GLY A N 1
ATOM 4303 C CA . GLY A 1 537 ? 3.249 -3.087 -30.797 1.00 90.81 537 GLY A CA 1
ATOM 4304 C C . GLY A 1 537 ? 2.230 -2.682 -29.729 1.00 90.81 537 GLY A C 1
ATOM 4305 O O . GLY A 1 537 ? 1.034 -2.673 -30.005 1.00 90.81 537 GLY A O 1
ATOM 4306 N N . ARG A 1 538 ? 2.692 -2.308 -28.527 1.00 89.62 538 ARG A N 1
ATOM 4307 C CA . ARG A 1 538 ? 1.845 -1.773 -27.448 1.00 89.62 538 ARG A CA 1
ATOM 4308 C C . ARG A 1 538 ? 1.679 -0.259 -27.499 1.00 89.62 538 ARG A C 1
ATOM 4310 O O . ARG A 1 538 ? 0.778 0.272 -26.856 1.00 89.62 538 ARG A O 1
ATOM 4317 N N . VAL A 1 539 ? 2.564 0.428 -28.217 1.00 93.56 539 VAL A N 1
ATOM 4318 C CA . VAL A 1 539 ? 2.604 1.887 -28.269 1.00 93.56 539 VAL A CA 1
ATOM 4319 C C . VAL A 1 539 ? 1.704 2.380 -29.395 1.00 93.56 539 VAL A C 1
ATOM 4321 O O . VAL A 1 539 ? 1.924 2.060 -30.561 1.00 93.56 539 VAL A O 1
ATOM 4324 N N . THR A 1 540 ? 0.681 3.152 -29.037 1.00 92.19 540 THR A N 1
ATOM 4325 C CA . THR A 1 540 ? -0.336 3.641 -29.978 1.00 92.19 540 THR A CA 1
ATOM 4326 C C . THR A 1 540 ? -0.032 5.032 -30.524 1.00 92.19 540 THR A C 1
ATOM 4328 O O . THR A 1 540 ? -0.476 5.351 -31.620 1.00 92.19 540 THR A O 1
ATOM 4331 N N . ASP A 1 541 ? 0.695 5.862 -29.773 1.00 94.06 541 ASP A N 1
ATOM 4332 C CA . ASP A 1 541 ? 1.083 7.212 -30.186 1.00 94.06 541 ASP A CA 1
ATOM 4333 C C . ASP A 1 541 ? 2.420 7.209 -30.949 1.00 94.06 541 ASP A C 1
ATOM 4335 O O . ASP A 1 541 ? 3.403 6.596 -30.524 1.00 94.06 541 ASP A O 1
ATOM 4339 N N . ASP A 1 542 ? 2.478 7.916 -32.080 1.00 93.25 542 ASP A N 1
ATOM 4340 C CA . ASP A 1 542 ? 3.660 7.934 -32.952 1.00 93.25 542 ASP A CA 1
ATOM 4341 C C . ASP A 1 542 ? 4.865 8.644 -32.309 1.00 93.25 542 ASP A C 1
ATOM 4343 O O . ASP A 1 542 ? 6.017 8.261 -32.553 1.00 93.25 542 ASP A O 1
ATOM 4347 N N . TRP A 1 543 ? 4.631 9.656 -31.463 1.00 94.12 543 TRP A N 1
ATOM 4348 C CA . TRP A 1 543 ? 5.707 10.357 -30.757 1.00 94.12 543 TRP A CA 1
ATOM 4349 C C . TRP A 1 543 ? 6.285 9.497 -29.641 1.00 94.12 543 TRP A C 1
ATOM 4351 O O . TRP A 1 543 ? 7.511 9.386 -29.534 1.00 94.12 543 TRP A O 1
ATOM 4361 N N . ASP A 1 544 ? 5.426 8.821 -28.881 1.00 95.31 544 ASP A N 1
ATOM 4362 C CA . ASP A 1 544 ? 5.854 7.828 -27.897 1.00 95.31 544 ASP A CA 1
ATOM 4363 C C . ASP A 1 544 ? 6.623 6.681 -28.563 1.00 95.31 544 ASP A C 1
ATOM 4365 O O . ASP A 1 544 ? 7.649 6.234 -28.045 1.00 95.31 544 ASP A O 1
ATOM 4369 N N . ARG A 1 545 ? 6.191 6.236 -29.751 1.00 94.12 545 ARG A N 1
ATOM 4370 C CA . ARG A 1 545 ? 6.881 5.181 -30.505 1.00 94.12 545 ARG A CA 1
ATOM 4371 C C . ARG A 1 545 ? 8.270 5.625 -30.937 1.00 94.12 545 ARG A C 1
ATOM 4373 O O . ARG A 1 545 ? 9.231 4.866 -30.807 1.00 94.12 545 ARG A O 1
ATOM 4380 N N . ARG A 1 546 ? 8.398 6.860 -31.425 1.00 94.31 546 ARG A N 1
ATOM 4381 C CA . ARG A 1 546 ? 9.700 7.454 -31.740 1.00 94.31 546 ARG A CA 1
ATOM 4382 C C . ARG A 1 546 ? 10.583 7.537 -30.495 1.00 94.31 546 ARG A C 1
ATOM 4384 O O . ARG A 1 546 ? 11.752 7.175 -30.580 1.00 94.31 546 ARG A O 1
ATOM 4391 N N . CYS A 1 547 ? 10.037 7.967 -29.356 1.00 94.19 547 CYS A N 1
ATOM 4392 C CA . CYS A 1 547 ? 10.763 8.023 -28.087 1.00 94.19 547 CYS A CA 1
ATOM 4393 C C . CYS A 1 547 ? 11.272 6.636 -27.669 1.00 94.19 547 CYS A C 1
ATOM 4395 O O . CYS A 1 547 ? 12.462 6.481 -27.405 1.00 94.19 547 CYS A O 1
ATOM 4397 N N . LEU A 1 548 ? 10.410 5.616 -27.703 1.00 95.44 548 LEU A N 1
ATOM 4398 C CA . LEU A 1 548 ? 10.764 4.229 -27.397 1.00 95.44 548 LEU A CA 1
ATOM 4399 C C . LEU A 1 548 ? 11.911 3.717 -28.282 1.00 95.44 548 LEU A C 1
ATOM 4401 O O . LEU A 1 548 ? 12.850 3.106 -27.778 1.00 95.44 548 LEU A O 1
ATOM 4405 N N . LEU A 1 549 ? 11.849 3.968 -29.594 1.00 94.50 549 LEU A N 1
ATOM 4406 C CA . LEU A 1 549 ? 12.889 3.543 -30.536 1.00 94.50 549 LEU A CA 1
ATOM 4407 C C . LEU A 1 549 ? 14.211 4.285 -30.317 1.00 94.50 549 LEU A C 1
ATOM 4409 O O . LEU A 1 549 ? 15.268 3.665 -30.413 1.00 94.50 549 LEU A O 1
ATOM 4413 N N . CYS A 1 550 ? 14.161 5.582 -29.998 1.00 94.00 550 CYS A N 1
ATOM 4414 C CA . CYS A 1 550 ? 15.348 6.345 -29.619 1.00 94.00 550 CYS A CA 1
ATOM 4415 C C . CYS A 1 550 ? 15.988 5.773 -28.349 1.00 94.00 550 CYS A C 1
ATOM 4417 O O . CYS A 1 550 ? 17.184 5.510 -28.355 1.00 94.00 550 CYS A O 1
ATOM 4419 N N . LEU A 1 551 ? 15.199 5.478 -27.312 1.00 93.81 551 LEU A N 1
ATOM 4420 C CA . LEU A 1 551 ? 15.713 4.840 -26.098 1.00 93.81 551 LEU A CA 1
ATOM 4421 C C . LEU A 1 551 ? 16.334 3.477 -26.409 1.00 93.81 551 LEU A C 1
ATOM 4423 O O . LEU A 1 551 ? 17.459 3.206 -26.014 1.00 93.81 551 LEU A O 1
ATOM 4427 N N . LEU A 1 552 ? 15.641 2.624 -27.168 1.00 94.88 552 LEU A N 1
ATOM 4428 C CA . LEU A 1 552 ? 16.154 1.302 -27.532 1.00 94.88 552 LEU A CA 1
ATOM 4429 C C . LEU A 1 552 ? 17.475 1.384 -28.313 1.00 94.88 552 LEU A C 1
ATOM 4431 O O . LEU A 1 552 ? 18.309 0.487 -28.194 1.00 94.88 552 LEU A O 1
ATOM 4435 N N . SER A 1 553 ? 17.679 2.452 -29.088 1.00 92.69 553 SER A N 1
ATOM 4436 C CA . SER A 1 553 ? 18.922 2.674 -29.829 1.00 92.69 553 SER A CA 1
ATOM 4437 C C . SER A 1 553 ? 20.134 2.977 -28.948 1.00 92.69 553 SER A C 1
ATOM 4439 O O . SER A 1 553 ? 21.243 2.896 -29.456 1.00 92.69 553 SER A O 1
ATOM 4441 N N . ASP A 1 554 ? 19.951 3.248 -27.653 1.00 91.00 554 ASP A N 1
ATOM 4442 C CA . ASP A 1 554 ? 21.052 3.349 -26.688 1.00 91.00 554 ASP A CA 1
ATOM 4443 C C . ASP A 1 554 ? 21.421 1.969 -26.105 1.00 91.00 554 ASP A C 1
ATOM 4445 O O . ASP A 1 554 ? 22.582 1.708 -25.787 1.00 91.00 554 ASP A O 1
ATOM 4449 N N . TYR A 1 555 ? 20.452 1.047 -26.030 1.00 93.12 555 TYR A N 1
ATOM 4450 C CA . TYR A 1 555 ? 20.612 -0.293 -25.445 1.00 93.12 555 TYR A CA 1
ATOM 4451 C C . TYR A 1 555 ? 20.981 -1.380 -26.468 1.00 93.12 555 TYR A C 1
ATOM 4453 O O . TYR A 1 555 ? 21.625 -2.374 -26.120 1.00 93.12 555 TYR A O 1
ATOM 4461 N N . TYR A 1 556 ? 20.616 -1.212 -27.740 1.00 92.69 556 TYR A N 1
ATOM 4462 C CA . TYR A 1 556 ? 21.002 -2.108 -28.836 1.00 92.69 556 TYR A CA 1
ATOM 4463 C C . TYR A 1 556 ? 21.978 -1.439 -29.797 1.00 92.69 556 TYR A C 1
ATOM 4465 O O . TYR A 1 556 ? 21.651 -1.091 -30.933 1.00 92.69 556 TYR A O 1
ATOM 4473 N N . THR A 1 557 ? 23.226 -1.357 -29.339 1.00 90.81 557 THR A N 1
ATOM 4474 C CA . THR A 1 557 ? 24.324 -0.689 -30.047 1.00 90.81 557 THR A CA 1
ATOM 4475 C C . THR A 1 557 ? 25.575 -1.546 -30.003 1.00 90.81 557 THR A C 1
ATOM 4477 O O . THR A 1 557 ? 25.794 -2.319 -29.073 1.00 90.81 557 THR A O 1
ATOM 4480 N N . THR A 1 558 ? 26.461 -1.370 -30.980 1.00 89.81 558 THR A N 1
ATOM 4481 C CA . THR A 1 558 ? 27.778 -2.024 -30.983 1.00 89.81 558 THR A CA 1
ATOM 4482 C C . THR A 1 558 ? 28.617 -1.665 -29.751 1.00 89.81 558 THR A C 1
ATOM 4484 O O . THR A 1 558 ? 29.437 -2.472 -29.322 1.00 89.81 558 THR A O 1
ATOM 4487 N N . ALA A 1 559 ? 28.379 -0.498 -29.141 1.00 88.88 559 ALA A N 1
ATOM 4488 C CA . ALA A 1 559 ? 29.032 -0.059 -27.909 1.00 88.88 559 ALA A CA 1
ATOM 4489 C C . ALA A 1 559 ? 28.714 -0.942 -26.688 1.00 88.88 559 ALA A C 1
ATOM 4491 O O . ALA A 1 559 ? 29.555 -1.045 -25.803 1.00 88.88 559 ALA A O 1
ATOM 4492 N N . VAL A 1 560 ? 27.548 -1.599 -26.6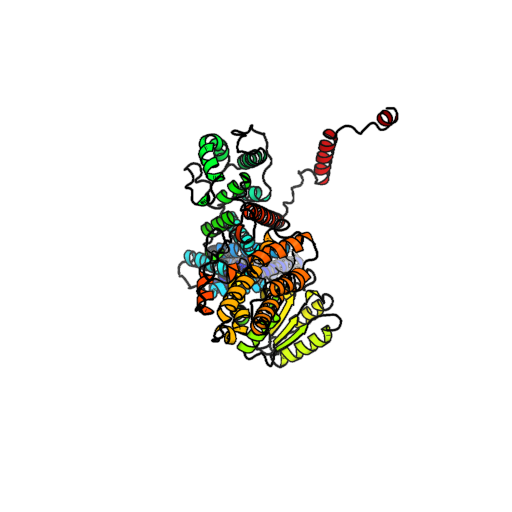61 1.00 90.50 560 VAL A N 1
ATOM 4493 C CA . VAL A 1 560 ? 27.104 -2.480 -25.563 1.00 90.50 560 VAL A CA 1
ATOM 4494 C C . VAL A 1 560 ? 27.803 -3.843 -25.603 1.00 90.50 560 VAL A C 1
ATOM 4496 O O . VAL A 1 560 ? 27.889 -4.537 -24.596 1.00 90.50 560 VAL A O 1
ATOM 4499 N N . LEU A 1 561 ? 28.371 -4.227 -26.751 1.00 89.94 561 LEU A N 1
ATOM 4500 C CA . LEU A 1 561 ? 29.081 -5.499 -26.941 1.00 89.94 561 LEU A CA 1
ATOM 4501 C C . LEU A 1 561 ? 30.500 -5.489 -26.337 1.00 89.94 561 LEU A C 1
ATOM 4503 O O . LEU A 1 561 ? 31.418 -6.104 -26.878 1.00 89.94 561 LEU A O 1
ATOM 4507 N N . ASN A 1 562 ? 30.709 -4.748 -25.248 1.00 88.75 562 ASN A N 1
ATOM 4508 C CA . ASN A 1 562 ? 31.957 -4.722 -24.499 1.00 88.75 562 ASN A CA 1
ATOM 4509 C C . ASN A 1 562 ? 31.702 -4.504 -23.002 1.00 88.75 562 ASN A C 1
ATOM 4511 O O . ASN A 1 562 ? 30.702 -3.923 -22.592 1.00 88.75 562 ASN A O 1
ATOM 4515 N N . ASP A 1 563 ? 32.658 -4.920 -22.178 1.00 84.25 563 ASP A N 1
ATOM 4516 C CA . ASP A 1 563 ? 32.629 -4.802 -20.716 1.00 84.25 563 ASP A CA 1
ATOM 4517 C C . ASP A 1 563 ? 32.907 -3.379 -20.187 1.00 84.25 563 ASP A C 1
ATOM 4519 O O . ASP A 1 563 ? 32.921 -3.158 -18.977 1.00 84.25 563 ASP A O 1
ATOM 4523 N N . ARG A 1 564 ? 33.123 -2.401 -21.076 1.00 85.06 564 ARG A N 1
ATOM 4524 C CA . ARG A 1 564 ? 33.415 -0.997 -20.737 1.00 85.06 564 ARG A CA 1
ATOM 4525 C C . ARG A 1 564 ? 32.208 -0.079 -20.894 1.00 85.06 564 ARG A C 1
ATOM 4527 O O . ARG A 1 564 ? 32.322 1.109 -20.601 1.00 85.06 564 ARG A O 1
ATOM 4534 N N . CYS A 1 565 ? 31.086 -0.602 -21.379 1.00 88.75 565 CYS A N 1
ATOM 4535 C CA . CYS A 1 565 ? 29.881 0.177 -21.592 1.00 88.75 565 CYS A CA 1
ATOM 4536 C C . CYS A 1 565 ? 29.297 0.638 -20.249 1.00 88.75 565 CYS A C 1
ATOM 4538 O O . CYS A 1 565 ? 29.149 -0.152 -19.311 1.00 88.75 565 CYS A O 1
ATOM 4540 N N . ILE A 1 566 ? 28.989 1.930 -20.176 1.00 90.00 566 ILE A N 1
ATOM 4541 C CA . ILE A 1 566 ? 28.350 2.598 -19.046 1.00 90.00 566 ILE A CA 1
ATOM 4542 C C . ILE A 1 566 ? 27.054 3.208 -19.579 1.00 90.00 566 ILE A C 1
ATOM 4544 O O . ILE A 1 566 ? 27.064 3.823 -20.645 1.00 90.00 566 ILE A O 1
ATOM 4548 N N . PHE A 1 567 ? 25.961 3.017 -18.848 1.00 87.94 567 PHE A N 1
ATOM 4549 C CA . PHE A 1 567 ? 24.617 3.432 -19.253 1.00 87.94 567 PHE A CA 1
ATOM 4550 C C . PHE A 1 567 ? 24.170 4.747 -18.605 1.00 87.94 567 PHE A C 1
ATOM 4552 O O . PHE A 1 567 ? 23.217 5.359 -19.074 1.00 87.94 567 PHE A O 1
ATOM 4559 N N . ASP A 1 568 ? 24.830 5.184 -17.531 1.00 85.44 568 ASP A N 1
ATOM 4560 C CA . ASP A 1 568 ? 24.453 6.364 -16.755 1.00 85.44 568 ASP A CA 1
ATOM 4561 C C . ASP A 1 568 ? 25.627 7.327 -16.530 1.00 85.44 568 ASP A C 1
ATOM 4563 O O . ASP A 1 568 ? 26.793 6.932 -16.511 1.00 85.44 568 ASP A O 1
ATOM 4567 N N . GLU A 1 569 ? 25.327 8.604 -16.283 1.00 81.62 569 GLU A N 1
ATOM 4568 C CA . GLU A 1 569 ? 26.360 9.618 -16.017 1.00 81.62 569 GLU A CA 1
ATOM 4569 C C . GLU A 1 569 ? 27.120 9.366 -14.703 1.00 81.62 569 GLU A C 1
ATOM 4571 O O . GLU A 1 569 ? 28.280 9.759 -14.570 1.00 81.62 569 GLU A O 1
ATOM 4576 N N . SER A 1 570 ? 26.494 8.682 -13.736 1.00 79.88 570 SER A N 1
ATOM 4577 C CA . SER A 1 570 ? 27.108 8.381 -12.436 1.00 79.88 570 SER A CA 1
ATOM 4578 C C . SER A 1 570 ? 28.063 7.179 -12.469 1.00 79.88 570 SER A C 1
ATOM 4580 O O . SER A 1 570 ? 28.849 6.983 -11.540 1.00 79.88 570 SER A O 1
ATOM 4582 N N . GLY A 1 571 ? 28.035 6.385 -13.545 1.00 83.75 571 GLY A N 1
ATOM 4583 C CA . GLY A 1 571 ? 28.855 5.186 -13.706 1.00 83.75 571 GLY A CA 1
ATOM 4584 C C . GLY A 1 571 ? 28.417 3.990 -12.857 1.00 83.75 571 GLY A C 1
ATOM 4585 O O . GLY A 1 571 ? 29.171 3.017 -12.739 1.00 83.75 571 GLY A O 1
ATOM 4586 N N . ALA A 1 572 ? 27.232 4.048 -12.242 1.00 86.88 572 ALA A N 1
ATOM 4587 C CA . ALA A 1 572 ? 26.703 2.969 -11.419 1.00 86.88 572 ALA A CA 1
ATOM 4588 C C . ALA A 1 572 ? 26.239 1.782 -12.274 1.00 86.88 572 ALA A C 1
ATOM 4590 O O . ALA A 1 572 ? 26.470 0.627 -11.900 1.00 86.88 572 ALA A O 1
ATOM 4591 N N . TYR A 1 573 ? 25.630 2.064 -13.427 1.00 90.88 573 TYR A N 1
ATOM 4592 C CA . TYR A 1 573 ? 25.069 1.102 -14.367 1.00 90.88 573 TYR A CA 1
ATOM 4593 C C . TYR A 1 573 ? 26.086 0.808 -15.466 1.00 90.88 573 TYR A C 1
ATOM 4595 O O . TYR A 1 573 ? 26.266 1.581 -16.404 1.00 90.88 573 TYR A O 1
ATOM 4603 N N . LYS A 1 574 ? 26.765 -0.334 -15.360 1.00 91.75 574 LYS A N 1
ATOM 4604 C CA . LYS A 1 574 ? 27.833 -0.723 -16.281 1.00 91.75 574 LYS A CA 1
ATOM 4605 C C . LYS A 1 574 ? 27.785 -2.196 -16.635 1.00 91.75 574 LYS A C 1
ATOM 4607 O O . LYS A 1 574 ? 27.337 -3.042 -15.852 1.00 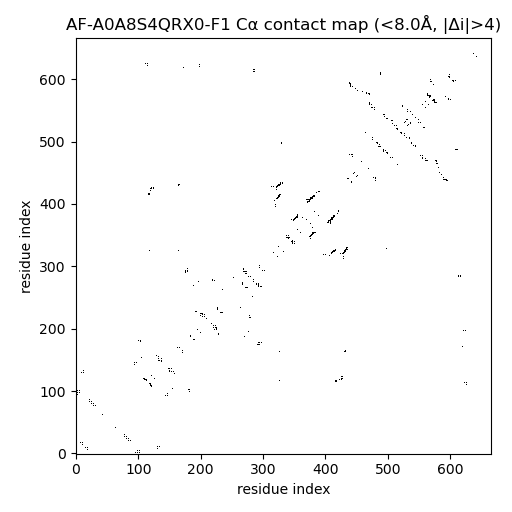91.75 574 LYS A O 1
ATOM 4612 N N . GLN A 1 575 ? 28.321 -2.496 -17.807 1.00 92.56 575 GLN A N 1
ATOM 4613 C CA . GLN A 1 575 ? 28.479 -3.859 -18.265 1.00 92.56 575 GLN A CA 1
ATOM 4614 C C . GLN A 1 575 ? 29.428 -4.640 -17.344 1.00 92.56 575 GLN A C 1
ATOM 4616 O O . GLN A 1 575 ? 30.399 -4.101 -16.813 1.00 92.56 575 GLN A O 1
ATOM 4621 N N . GLN A 1 576 ? 29.129 -5.924 -17.143 1.00 92.81 576 GLN A N 1
ATOM 4622 C CA . GLN A 1 576 ? 29.980 -6.827 -16.370 1.00 92.81 576 GLN A CA 1
ATOM 4623 C C . GLN A 1 576 ? 30.847 -7.705 -17.287 1.00 92.81 576 GLN A C 1
ATOM 4625 O O . GLN A 1 576 ? 30.484 -7.929 -18.452 1.00 92.81 576 GLN A O 1
ATOM 4630 N N . PRO A 1 577 ? 31.978 -8.227 -16.779 1.00 90.81 577 PRO A N 1
ATOM 4631 C CA . PRO A 1 577 ? 32.841 -9.122 -17.537 1.00 90.81 577 PRO A CA 1
ATOM 4632 C C . PRO A 1 577 ? 32.122 -10.384 -18.026 1.00 90.81 577 PRO A C 1
ATOM 4634 O O . PRO A 1 577 ? 31.235 -10.919 -17.361 1.00 90.81 577 PRO A O 1
ATOM 4637 N N . SER A 1 578 ? 32.554 -10.920 -19.168 1.00 86.38 578 SER A N 1
ATOM 4638 C CA . SER A 1 578 ? 31.908 -12.069 -19.824 1.00 86.38 578 SER A CA 1
ATOM 4639 C C . SER A 1 578 ? 31.939 -13.369 -19.005 1.00 86.38 578 SER A C 1
ATOM 4641 O O . SER A 1 578 ? 31.083 -14.240 -19.187 1.00 86.38 578 SER A O 1
ATOM 4643 N N . TRP A 1 579 ? 32.892 -13.504 -18.079 1.00 86.88 579 TRP A N 1
ATOM 4644 C CA . TRP A 1 579 ? 33.018 -14.665 -17.192 1.00 86.88 579 TRP A CA 1
ATOM 4645 C C . TRP A 1 579 ? 32.092 -14.624 -15.969 1.00 86.88 579 TRP A C 1
ATOM 4647 O O . TRP A 1 579 ? 32.067 -15.593 -15.217 1.00 86.88 579 TRP A O 1
ATOM 4657 N N . PHE A 1 580 ? 31.325 -13.549 -15.753 1.00 90.81 580 PHE A N 1
ATOM 4658 C CA . PHE A 1 580 ? 30.390 -13.479 -14.627 1.00 90.81 580 PHE A CA 1
ATOM 4659 C C . PHE A 1 580 ? 29.270 -14.514 -14.759 1.00 90.81 580 PHE A C 1
ATOM 4661 O O . PHE A 1 580 ? 28.741 -14.764 -15.853 1.00 90.81 580 PHE A O 1
ATOM 4668 N N . THR A 1 581 ? 28.908 -15.102 -13.620 1.00 90.88 581 THR A N 1
ATOM 4669 C CA . THR A 1 581 ? 27.754 -15.992 -13.468 1.00 90.88 581 THR A CA 1
ATOM 4670 C C . THR A 1 581 ? 26.484 -15.194 -13.160 1.00 90.88 581 THR A C 1
ATOM 4672 O O . THR A 1 581 ? 26.547 -14.014 -12.810 1.00 90.88 581 THR A O 1
ATOM 4675 N N . ILE A 1 582 ? 25.313 -15.830 -13.252 1.00 90.12 582 ILE A N 1
ATOM 4676 C CA . ILE A 1 582 ? 24.031 -15.212 -12.859 1.00 90.12 582 ILE A CA 1
ATOM 4677 C C . ILE A 1 582 ? 24.076 -14.726 -11.396 1.00 90.12 582 ILE A C 1
ATOM 4679 O O . ILE A 1 582 ? 23.548 -13.656 -11.084 1.00 90.12 582 ILE A O 1
ATOM 4683 N N . ASP A 1 583 ? 24.752 -15.459 -10.505 1.00 91.00 583 ASP A N 1
ATOM 4684 C CA . ASP A 1 583 ? 24.927 -15.064 -9.101 1.00 91.00 583 ASP A CA 1
ATOM 4685 C C . ASP A 1 583 ? 25.801 -13.806 -8.965 1.00 91.00 583 ASP A C 1
ATOM 4687 O O . ASP A 1 583 ? 25.469 -12.899 -8.202 1.00 91.00 583 ASP A O 1
ATOM 4691 N N . ASP A 1 584 ? 26.863 -13.680 -9.765 1.00 93.31 584 ASP A N 1
ATOM 4692 C CA . ASP A 1 584 ? 27.710 -12.480 -9.770 1.00 93.31 584 ASP A CA 1
ATOM 4693 C C . ASP A 1 584 ? 26.957 -11.250 -10.289 1.00 93.31 584 ASP A C 1
ATOM 4695 O O . ASP A 1 584 ? 27.042 -10.175 -9.691 1.00 93.31 584 ASP A O 1
ATOM 4699 N N . TYR A 1 585 ? 26.149 -11.411 -11.345 1.00 92.56 585 TYR A N 1
ATOM 4700 C CA . TYR A 1 585 ? 25.228 -10.363 -11.791 1.00 92.56 585 TYR A CA 1
ATOM 4701 C C . TYR A 1 585 ? 24.244 -9.985 -10.683 1.00 92.56 585 TYR A C 1
ATOM 4703 O O . TYR A 1 585 ? 24.039 -8.803 -10.422 1.00 92.56 585 TYR A O 1
ATOM 4711 N N . THR A 1 586 ? 23.683 -10.964 -9.976 1.00 91.44 586 THR A N 1
ATOM 4712 C CA . THR A 1 586 ? 22.739 -10.713 -8.879 1.00 91.44 586 THR A CA 1
ATOM 4713 C C . THR A 1 586 ? 23.405 -9.953 -7.726 1.00 91.44 586 THR A C 1
ATOM 4715 O O . THR A 1 586 ? 22.821 -9.006 -7.193 1.00 91.44 586 THR A O 1
ATOM 4718 N N . LYS A 1 587 ? 24.648 -10.301 -7.363 1.00 93.62 587 LYS A N 1
ATOM 4719 C CA . LYS A 1 587 ? 25.451 -9.556 -6.377 1.00 93.62 587 LYS A CA 1
ATOM 4720 C C . LYS A 1 587 ? 25.702 -8.122 -6.829 1.00 93.62 587 LYS A C 1
ATOM 4722 O O . LYS A 1 587 ? 25.496 -7.206 -6.039 1.00 93.62 587 LYS A O 1
ATOM 4727 N N . TYR A 1 588 ? 26.082 -7.919 -8.089 1.00 93.56 588 TYR A N 1
ATOM 4728 C CA . TYR A 1 588 ? 26.279 -6.586 -8.655 1.00 93.56 588 TYR A CA 1
ATOM 4729 C C . TYR A 1 588 ? 24.988 -5.756 -8.625 1.00 93.56 588 TYR A C 1
ATOM 4731 O O . TYR A 1 588 ? 24.992 -4.636 -8.115 1.00 93.56 588 TYR A O 1
ATOM 4739 N N . ILE A 1 589 ? 23.858 -6.316 -9.061 1.00 92.12 589 ILE A N 1
ATOM 4740 C CA . ILE A 1 589 ? 22.566 -5.617 -9.063 1.00 92.12 589 ILE A CA 1
ATOM 4741 C C . ILE A 1 589 ? 22.179 -5.196 -7.634 1.00 92.12 589 ILE A C 1
ATOM 4743 O O . ILE A 1 589 ? 21.678 -4.093 -7.421 1.00 92.12 589 ILE A O 1
ATOM 4747 N N . ARG A 1 590 ? 22.479 -6.006 -6.609 1.00 89.75 590 ARG A N 1
ATOM 4748 C CA . ARG A 1 590 ? 22.249 -5.621 -5.202 1.00 89.75 590 ARG A CA 1
ATOM 4749 C C . ARG A 1 590 ? 23.051 -4.393 -4.755 1.00 89.75 590 ARG A C 1
ATOM 4751 O O . ARG A 1 590 ? 22.610 -3.726 -3.820 1.00 89.75 590 ARG A O 1
ATOM 4758 N N . THR A 1 591 ? 24.163 -4.058 -5.411 1.00 90.69 591 THR A N 1
ATOM 4759 C CA . THR A 1 591 ? 24.962 -2.852 -5.107 1.00 90.69 591 THR A CA 1
ATOM 4760 C C . THR A 1 591 ? 24.440 -1.572 -5.762 1.00 90.69 591 THR A C 1
ATOM 4762 O O . THR A 1 591 ? 24.872 -0.488 -5.382 1.00 90.69 591 THR A O 1
ATOM 4765 N N . LEU A 1 592 ? 23.492 -1.676 -6.700 1.00 88.75 592 LEU A N 1
ATOM 4766 C CA . LEU A 1 592 ? 22.924 -0.520 -7.398 1.00 88.75 592 LEU A CA 1
ATOM 4767 C C . LEU A 1 592 ? 22.175 0.431 -6.443 1.00 88.75 592 LEU A C 1
ATOM 4769 O O . LEU A 1 592 ? 21.652 -0.022 -5.407 1.00 88.75 592 LEU A O 1
ATOM 4773 N N . PRO A 1 593 ? 22.107 1.735 -6.785 1.00 84.31 593 PRO A N 1
ATOM 4774 C CA . PRO A 1 593 ? 21.388 2.726 -5.993 1.00 84.31 593 PRO A CA 1
ATOM 4775 C C . PRO A 1 593 ? 19.885 2.418 -5.923 1.00 84.31 593 PRO A C 1
ATOM 4777 O O . PRO A 1 593 ? 19.321 1.749 -6.784 1.00 84.31 593 PRO A O 1
ATOM 4780 N N . LEU A 1 594 ? 19.234 2.895 -4.857 1.00 74.94 594 LEU A N 1
ATOM 4781 C CA . LEU A 1 594 ? 17.775 2.796 -4.696 1.00 74.94 594 LEU A CA 1
ATOM 4782 C C . LEU A 1 594 ? 17.025 3.880 -5.480 1.00 74.94 594 LEU A C 1
ATOM 4784 O O . LEU A 1 594 ? 15.901 3.651 -5.913 1.00 74.94 594 LEU A O 1
ATOM 4788 N N . ASN A 1 595 ? 17.640 5.055 -5.638 1.00 78.00 595 ASN A N 1
ATOM 4789 C CA . ASN A 1 595 ? 17.091 6.158 -6.415 1.00 78.00 595 ASN A CA 1
ATOM 4790 C C . ASN A 1 595 ? 17.856 6.252 -7.733 1.00 78.00 595 ASN A C 1
ATOM 4792 O O . ASN A 1 595 ? 19.069 6.461 -7.725 1.00 78.00 595 ASN A O 1
ATOM 4796 N N . ASP A 1 596 ? 17.132 6.107 -8.835 1.00 82.69 596 ASP A N 1
ATOM 4797 C CA . ASP A 1 596 ? 17.694 6.146 -10.180 1.00 82.69 596 ASP A CA 1
ATOM 4798 C C . ASP A 1 596 ? 17.900 7.587 -10.660 1.00 82.69 596 ASP A C 1
ATOM 4800 O O . ASP A 1 596 ? 17.055 8.464 -10.431 1.00 82.69 596 ASP A O 1
ATOM 4804 N N . ASP A 1 597 ? 19.014 7.824 -11.351 1.00 83.31 597 ASP A N 1
ATOM 4805 C CA . ASP A 1 597 ? 19.295 9.122 -11.953 1.00 83.31 597 ASP A CA 1
ATOM 4806 C C . ASP A 1 597 ? 18.427 9.348 -13.212 1.00 83.31 597 ASP A C 1
ATOM 4808 O O . ASP A 1 597 ? 18.299 8.437 -14.038 1.00 83.31 597 ASP A O 1
ATOM 4812 N N . PRO A 1 598 ? 17.831 10.543 -13.400 1.00 85.31 598 PRO A N 1
ATOM 4813 C CA . PRO A 1 598 ? 17.026 10.874 -14.576 1.00 85.31 598 PRO A CA 1
ATOM 4814 C C . PRO A 1 598 ? 17.727 10.667 -15.923 1.00 85.31 598 PRO A C 1
ATOM 4816 O O . PRO A 1 598 ? 17.053 10.339 -16.905 1.00 85.31 598 PRO A O 1
ATOM 4819 N N . SER A 1 599 ? 19.057 10.803 -15.963 1.00 86.81 599 SER A N 1
ATOM 4820 C CA . SER A 1 599 ? 19.870 10.604 -17.168 1.00 86.81 599 SER A CA 1
ATOM 4821 C C . SER A 1 599 ? 19.726 9.202 -17.755 1.00 86.81 599 SER A C 1
ATOM 4823 O O . SER A 1 599 ? 19.686 9.062 -18.973 1.00 86.81 599 SER A O 1
ATOM 4825 N N . LEU A 1 600 ? 19.526 8.177 -16.920 1.00 89.19 600 LEU A N 1
ATOM 4826 C CA . LEU A 1 600 ? 19.328 6.792 -17.364 1.00 89.19 600 LEU A CA 1
ATOM 4827 C C . LEU A 1 600 ? 18.007 6.597 -18.123 1.00 89.19 600 LEU A C 1
ATOM 4829 O O . LEU A 1 600 ? 17.871 5.705 -18.961 1.00 89.19 600 LEU A O 1
ATOM 4833 N N . PHE A 1 601 ? 17.030 7.466 -17.861 1.00 90.19 601 PHE A N 1
ATOM 4834 C CA . PHE A 1 601 ? 15.809 7.540 -18.649 1.00 90.19 601 PHE A CA 1
ATOM 4835 C C . PHE A 1 601 ? 15.984 8.472 -19.863 1.00 90.19 601 PHE A C 1
ATOM 4837 O O . PHE A 1 601 ? 15.088 8.562 -20.687 1.00 90.19 601 PHE A O 1
ATOM 4844 N N . GLY A 1 602 ? 17.079 9.212 -20.016 1.00 88.12 602 GLY A N 1
ATOM 4845 C CA . GLY A 1 602 ? 17.188 10.273 -21.023 1.00 88.12 602 GLY A CA 1
ATOM 4846 C C . GLY A 1 602 ? 16.324 11.492 -20.679 1.00 88.12 602 GLY A C 1
ATOM 4847 O O . GLY A 1 602 ? 15.738 12.119 -21.562 1.00 88.12 602 GLY A O 1
ATOM 4848 N N . LEU A 1 603 ? 16.172 11.790 -19.383 1.00 90.44 603 LEU A N 1
ATOM 4849 C CA . LEU A 1 603 ? 15.459 12.961 -18.872 1.00 90.44 603 LEU A CA 1
ATOM 4850 C C . LEU A 1 603 ? 16.410 13.889 -18.120 1.00 90.44 603 LEU A C 1
ATOM 4852 O O . LEU A 1 603 ? 17.371 13.455 -17.492 1.00 90.44 603 LEU A O 1
ATOM 4856 N N . HIS A 1 604 ? 16.093 15.183 -18.127 1.00 88.88 604 HIS A N 1
ATOM 4857 C CA . HIS A 1 604 ? 16.780 16.148 -17.275 1.00 88.88 604 HIS A CA 1
ATOM 4858 C C . HIS A 1 604 ? 16.444 15.894 -15.798 1.00 88.88 604 HIS A C 1
ATOM 4860 O O . HIS A 1 604 ? 15.339 15.459 -15.465 1.00 88.88 604 HIS A O 1
ATOM 4866 N N . SER A 1 605 ? 17.351 16.251 -14.891 1.00 82.88 605 SER A N 1
ATOM 4867 C CA . SER A 1 605 ? 17.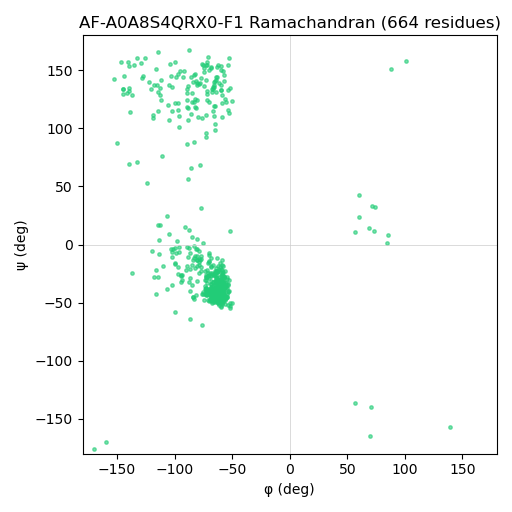190 16.064 -13.442 1.00 82.88 605 SER A CA 1
ATOM 4868 C C . SER A 1 605 ? 15.910 16.686 -12.849 1.00 82.88 605 SER A C 1
ATOM 4870 O O . SER A 1 605 ? 15.319 16.150 -11.910 1.00 82.88 605 SER A O 1
ATOM 4872 N N . ASN A 1 606 ? 15.406 17.754 -13.474 1.00 83.62 606 ASN A N 1
ATOM 4873 C CA . ASN A 1 606 ? 14.119 18.395 -13.157 1.00 83.62 606 ASN A CA 1
ATOM 4874 C C . ASN A 1 606 ? 12.889 17.473 -13.318 1.00 83.62 606 ASN A C 1
ATOM 4876 O O . ASN A 1 606 ? 11.807 17.788 -12.814 1.00 83.62 606 ASN A O 1
ATOM 4880 N N . ALA A 1 607 ? 13.016 16.337 -14.005 1.00 85.56 607 ALA A N 1
ATOM 4881 C CA . ALA A 1 607 ? 11.941 15.357 -14.099 1.00 85.56 607 ALA A CA 1
ATOM 4882 C C . ALA A 1 607 ? 11.642 14.713 -12.735 1.00 85.56 607 ALA A C 1
ATOM 4884 O O . ALA A 1 607 ? 10.474 14.583 -12.370 1.00 85.56 607 ALA A O 1
ATOM 4885 N N . ASN A 1 608 ? 12.673 14.399 -11.937 1.00 80.81 608 ASN A N 1
ATOM 4886 C CA . ASN A 1 608 ? 12.498 13.865 -10.578 1.00 80.81 608 ASN A CA 1
ATOM 4887 C C . ASN A 1 608 ? 11.781 14.862 -9.670 1.00 80.81 608 ASN A C 1
ATOM 4889 O O . ASN A 1 608 ? 10.901 14.486 -8.904 1.00 80.81 608 ASN A O 1
ATOM 4893 N N . ILE A 1 609 ? 12.126 16.136 -9.812 1.00 79.25 609 ILE A N 1
ATOM 4894 C CA . ILE A 1 609 ? 11.487 17.254 -9.126 1.00 79.25 609 ILE A CA 1
ATOM 4895 C C . ILE A 1 609 ? 9.979 17.311 -9.442 1.00 79.25 609 ILE A C 1
ATOM 4897 O O . ILE A 1 609 ? 9.135 17.374 -8.544 1.00 79.25 609 ILE A O 1
ATOM 4901 N N . SER A 1 610 ? 9.632 17.247 -10.730 1.00 81.94 610 SER A N 1
ATOM 4902 C CA . SER A 1 610 ? 8.238 17.307 -11.191 1.00 81.94 610 SER A CA 1
ATOM 4903 C C . SER A 1 610 ? 7.439 16.089 -10.717 1.00 81.94 610 SER A C 1
ATOM 4905 O O . SER A 1 610 ? 6.315 16.231 -10.233 1.00 81.94 610 SER A O 1
ATOM 4907 N N . TYR A 1 611 ? 8.047 14.901 -10.795 1.00 82.06 611 TYR A N 1
ATOM 4908 C CA . TYR A 1 611 ? 7.478 13.657 -10.284 1.00 82.06 611 TYR A CA 1
ATOM 4909 C C . TYR A 1 611 ? 7.201 13.736 -8.779 1.00 82.06 611 TYR A C 1
ATOM 4911 O O . TYR A 1 611 ? 6.069 13.515 -8.350 1.00 82.06 611 TYR A O 1
ATOM 4919 N N . ALA A 1 612 ? 8.203 14.117 -7.987 1.00 79.19 612 ALA A N 1
ATOM 4920 C CA . ALA A 1 612 ? 8.094 14.194 -6.536 1.00 79.19 612 ALA A CA 1
ATOM 4921 C C . ALA A 1 612 ? 7.035 15.228 -6.097 1.00 79.19 612 ALA A C 1
ATOM 4923 O O . ALA A 1 612 ? 6.247 14.970 -5.181 1.00 79.19 612 ALA A O 1
ATOM 4924 N N . THR A 1 613 ? 6.931 16.348 -6.819 1.00 79.44 613 THR A N 1
ATOM 4925 C CA . THR A 1 613 ? 5.887 17.361 -6.602 1.00 79.44 613 THR A CA 1
ATOM 4926 C C . THR A 1 613 ? 4.489 16.805 -6.884 1.00 79.44 613 THR A C 1
ATOM 4928 O O . THR A 1 613 ? 3.575 16.977 -6.074 1.00 79.44 613 THR A O 1
ATOM 4931 N N . SER A 1 614 ? 4.315 16.100 -8.006 1.00 82.31 614 SER A N 1
ATOM 4932 C CA . SER A 1 614 ? 3.040 15.476 -8.376 1.00 82.31 614 SER A CA 1
ATOM 4933 C C . SER A 1 614 ? 2.616 14.384 -7.388 1.00 82.31 614 SER A C 1
ATOM 4935 O O . SER A 1 614 ? 1.450 14.326 -6.989 1.00 82.31 614 SER A O 1
ATOM 4937 N N . GLU A 1 615 ? 3.551 13.530 -6.966 1.00 81.50 615 GLU A N 1
ATOM 4938 C CA . GLU A 1 615 ? 3.309 12.465 -5.986 1.00 81.50 615 GLU A CA 1
ATOM 4939 C C . GLU A 1 615 ? 2.866 13.056 -4.642 1.00 81.50 615 GLU A C 1
ATOM 4941 O O . GLU A 1 615 ? 1.828 12.676 -4.106 1.00 81.50 615 GLU A O 1
ATOM 4946 N N . THR A 1 616 ? 3.583 14.067 -4.147 1.00 80.25 616 THR A N 1
ATOM 4947 C CA . THR A 1 616 ? 3.264 14.732 -2.874 1.00 80.25 616 THR A CA 1
ATOM 4948 C C . THR A 1 616 ? 1.901 15.414 -2.923 1.00 80.25 616 THR A C 1
ATOM 4950 O O . THR A 1 616 ? 1.106 15.263 -1.999 1.00 80.25 616 THR A O 1
ATOM 4953 N N . ARG A 1 617 ? 1.575 16.110 -4.021 1.00 82.31 617 ARG A N 1
ATOM 4954 C CA . ARG A 1 617 ? 0.258 16.738 -4.197 1.00 82.31 617 ARG A CA 1
ATOM 4955 C C . ARG A 1 617 ? -0.865 15.704 -4.207 1.00 82.31 617 ARG A C 1
ATOM 4957 O O . ARG A 1 617 ? -1.912 15.932 -3.610 1.00 82.31 617 ARG A O 1
ATOM 4964 N N . THR A 1 618 ? -0.634 14.559 -4.846 1.00 84.81 618 THR A N 1
ATOM 4965 C CA . THR A 1 618 ? -1.581 13.438 -4.839 1.00 84.81 618 THR A CA 1
ATOM 4966 C C . THR A 1 618 ? -1.786 12.918 -3.417 1.00 84.81 618 THR A C 1
ATOM 4968 O O . THR A 1 618 ? -2.925 12.787 -2.979 1.00 84.81 618 THR A O 1
ATOM 4971 N N . CYS A 1 619 ? -0.705 12.705 -2.663 1.00 85.31 619 CYS A N 1
ATOM 4972 C CA . CYS A 1 619 ? -0.777 12.275 -1.269 1.00 85.31 619 CYS A CA 1
ATOM 4973 C C . CYS A 1 619 ? -1.522 13.282 -0.379 1.00 85.31 619 CYS A C 1
ATOM 4975 O O . CYS A 1 619 ? -2.387 12.872 0.388 1.00 85.31 619 CYS A O 1
ATOM 4977 N N . ILE A 1 620 ? -1.243 14.585 -0.499 1.00 84.31 620 ILE A N 1
ATOM 4978 C CA . ILE A 1 620 ? -1.936 15.638 0.264 1.00 84.31 620 ILE A CA 1
ATOM 4979 C C . ILE A 1 620 ? -3.430 15.657 -0.065 1.00 84.31 620 ILE A C 1
ATOM 4981 O O . ILE A 1 620 ? -4.251 15.682 0.849 1.00 84.31 620 ILE A O 1
ATOM 4985 N N . ASN A 1 621 ? -3.796 15.569 -1.347 1.00 85.38 621 ASN A N 1
ATOM 4986 C CA . ASN A 1 621 ? -5.199 15.506 -1.760 1.00 85.38 621 ASN A CA 1
ATOM 4987 C C . ASN A 1 621 ? -5.909 14.284 -1.159 1.00 85.38 621 ASN A C 1
ATOM 4989 O O . ASN A 1 621 ? -7.033 14.402 -0.675 1.00 85.38 621 ASN A O 1
ATOM 4993 N N . ILE A 1 622 ? -5.253 13.117 -1.152 1.00 87.31 622 ILE A N 1
ATOM 4994 C CA . ILE A 1 622 ? -5.806 11.914 -0.521 1.00 87.31 622 ILE A CA 1
ATOM 4995 C C . ILE A 1 622 ? -5.965 12.133 0.989 1.00 87.31 622 ILE A C 1
ATOM 4997 O O . ILE A 1 622 ? -7.043 11.883 1.518 1.00 87.31 622 ILE A O 1
ATOM 5001 N N . LEU A 1 623 ? -4.947 12.648 1.689 1.00 87.31 623 LEU A N 1
ATOM 5002 C CA . LEU A 1 623 ? -5.037 12.929 3.130 1.00 87.31 623 LEU A CA 1
ATOM 5003 C C . LEU A 1 623 ? -6.138 13.934 3.475 1.00 87.31 623 LEU A C 1
ATOM 5005 O O . LEU A 1 623 ? -6.785 13.774 4.510 1.00 87.31 623 LEU A O 1
ATOM 5009 N N . SER A 1 624 ? -6.342 14.948 2.630 1.00 85.62 624 SER A N 1
ATOM 5010 C CA . SER A 1 624 ? -7.416 15.932 2.778 1.00 85.62 624 SER A CA 1
ATOM 5011 C C . SER A 1 624 ? -8.788 15.262 2.643 1.00 85.62 624 SER A C 1
ATOM 5013 O O . SER A 1 624 ? -9.644 15.440 3.505 1.00 85.62 624 SER A O 1
ATOM 5015 N N . ASN A 1 625 ? -8.960 14.366 1.663 1.00 84.44 625 ASN A N 1
ATOM 5016 C CA . ASN A 1 625 ? -10.184 13.567 1.510 1.00 84.44 625 ASN A CA 1
ATOM 5017 C C . ASN A 1 625 ? -10.427 12.578 2.664 1.00 84.44 625 ASN A C 1
ATOM 5019 O O . ASN A 1 625 ? -11.571 12.207 2.918 1.00 84.44 625 ASN A O 1
ATOM 5023 N N . LEU A 1 626 ? -9.368 12.139 3.351 1.00 85.62 626 LEU A N 1
ATOM 5024 C CA . LEU A 1 626 ? -9.461 11.287 4.540 1.00 85.62 626 LEU A CA 1
ATOM 5025 C C . LEU A 1 626 ? -9.818 12.058 5.815 1.00 85.62 626 LEU A C 1
ATOM 5027 O O . LEU A 1 626 ? -10.127 11.428 6.830 1.00 85.62 626 LEU A O 1
ATOM 5031 N N . GLN A 1 627 ? -9.756 13.393 5.809 1.00 79.69 627 GLN A N 1
ATOM 5032 C CA . GLN A 1 627 ? -10.209 14.159 6.961 1.00 79.69 627 GLN A CA 1
ATOM 5033 C C . GLN A 1 627 ? -11.734 14.143 7.050 1.00 79.69 627 GLN A C 1
ATOM 5035 O O . GLN A 1 627 ? -12.416 14.236 6.025 1.00 79.69 627 GLN A O 1
ATOM 5040 N N . PRO A 1 628 ? -12.295 14.059 8.271 1.00 69.19 628 PRO A N 1
ATOM 5041 C CA . PRO A 1 628 ? -13.704 14.350 8.447 1.00 69.19 628 PRO A CA 1
ATOM 5042 C C . PRO A 1 628 ? -13.943 15.763 7.920 1.00 69.19 628 PRO A C 1
ATOM 5044 O O . PRO A 1 628 ? -13.256 16.702 8.323 1.00 69.19 628 PRO A O 1
ATOM 5047 N N . LYS A 1 629 ? -14.891 15.911 6.992 1.00 60.53 629 LYS A N 1
ATOM 5048 C CA . LYS A 1 629 ? -15.353 17.236 6.587 1.00 60.53 629 LYS A CA 1
ATOM 5049 C C . LYS A 1 629 ? -15.886 17.890 7.852 1.00 60.53 629 LYS A C 1
ATOM 5051 O O . LYS A 1 629 ? -16.889 17.420 8.387 1.00 60.53 629 LYS A O 1
ATOM 5056 N N . GLU A 1 630 ? -15.181 18.895 8.366 1.00 48.62 630 GLU A N 1
ATOM 5057 C CA . GLU A 1 630 ? -15.694 19.688 9.475 1.00 48.62 630 GLU A CA 1
ATOM 5058 C C . GLU A 1 630 ? -17.072 20.187 9.042 1.00 48.62 630 GLU A C 1
ATOM 5060 O O . GLU A 1 630 ? -17.211 20.882 8.032 1.00 48.62 630 GLU A O 1
ATOM 5065 N N . VAL A 1 631 ? -18.109 19.744 9.755 1.00 40.81 631 VAL A N 1
ATOM 5066 C CA . VAL A 1 631 ? -19.432 20.343 9.642 1.00 40.81 631 VAL A CA 1
ATOM 5067 C C . VAL A 1 631 ? -19.228 21.751 10.163 1.00 40.81 631 VAL A C 1
ATOM 5069 O O . VAL A 1 631 ? -19.108 21.958 11.369 1.00 40.81 631 VAL A O 1
ATOM 5072 N N . ILE A 1 632 ? -19.065 22.695 9.239 1.00 42.84 632 ILE A N 1
ATOM 5073 C CA . ILE A 1 632 ? -19.008 24.113 9.555 1.00 42.84 632 ILE A CA 1
ATOM 5074 C C . ILE A 1 632 ? -20.267 24.378 10.380 1.00 42.84 632 ILE A C 1
ATOM 5076 O O . ILE A 1 632 ? -21.380 24.178 9.892 1.00 42.84 632 ILE A O 1
ATOM 5080 N N . GLY A 1 633 ? -20.082 24.715 11.660 1.00 37.50 633 GLY A N 1
ATOM 5081 C CA . GLY A 1 633 ? -21.186 25.053 12.550 1.00 37.50 633 GLY A CA 1
ATOM 5082 C C . GLY A 1 633 ? -22.046 26.150 11.924 1.00 37.50 633 GLY A C 1
ATOM 5083 O O . GLY A 1 633 ? -21.549 26.925 11.108 1.00 37.50 633 GLY A O 1
ATOM 5084 N N . GLU A 1 634 ? -23.319 26.207 12.318 1.00 39.59 634 GLU A N 1
ATOM 5085 C CA . GLU A 1 634 ? -24.440 26.995 11.758 1.00 39.59 634 GLU A CA 1
ATOM 5086 C C . GLU A 1 634 ? -24.227 28.523 11.559 1.00 39.59 634 GLU A C 1
ATOM 5088 O O . GLU A 1 634 ? -25.181 29.242 11.286 1.00 39.59 634 GLU A O 1
ATOM 5093 N N . GLY A 1 635 ? -23.005 29.054 11.670 1.00 49.50 635 GLY A N 1
ATOM 5094 C CA . GLY A 1 635 ? -22.647 30.454 11.413 1.00 49.50 635 GLY A CA 1
ATOM 5095 C C . GLY A 1 635 ? -21.721 30.705 10.212 1.00 49.50 635 GLY A C 1
ATOM 5096 O O . GLY A 1 635 ? -21.299 31.844 10.024 1.00 49.50 635 GLY A O 1
ATOM 5097 N N . GLY A 1 636 ? -21.355 29.689 9.423 1.00 54.41 636 GLY A N 1
ATOM 5098 C CA . GLY A 1 636 ? -20.591 29.880 8.182 1.00 54.41 636 GLY A CA 1
ATOM 5099 C C . GLY A 1 636 ? -21.488 30.189 6.980 1.00 54.41 636 GLY A C 1
ATOM 5100 O O . GLY A 1 636 ? -22.573 29.625 6.872 1.00 54.41 636 GLY A O 1
ATOM 5101 N N . LEU A 1 637 ? -21.023 31.050 6.063 1.00 55.94 637 LEU A N 1
ATOM 5102 C CA . LEU A 1 637 ? -21.677 31.267 4.764 1.00 55.94 637 LEU A CA 1
ATOM 5103 C C . LEU A 1 637 ? -21.895 29.918 4.070 1.00 55.94 637 LEU A C 1
ATOM 5105 O O . LEU A 1 637 ? -20.985 29.082 4.025 1.00 55.94 637 LEU A O 1
ATOM 5109 N N . SER A 1 638 ? -23.089 29.709 3.522 1.00 65.12 638 SER A N 1
ATOM 5110 C CA . SER A 1 638 ? -23.384 28.499 2.760 1.00 65.12 638 SER A CA 1
ATOM 5111 C C . SER A 1 638 ? -22.443 28.379 1.555 1.00 65.12 638 SER A C 1
ATOM 5113 O O . SER A 1 638 ? -21.925 29.371 1.032 1.00 65.12 638 SER A O 1
ATOM 5115 N N . ALA A 1 639 ? -22.203 27.148 1.091 1.00 66.38 639 ALA A N 1
ATOM 5116 C CA . ALA A 1 639 ? -21.371 26.919 -0.092 1.00 66.38 639 ALA A CA 1
ATOM 5117 C C . ALA A 1 639 ? -21.892 27.702 -1.312 1.00 66.38 639 ALA A C 1
ATOM 5119 O O . ALA A 1 639 ? -21.099 28.210 -2.101 1.00 66.38 639 ALA A O 1
ATOM 5120 N N . GLU A 1 640 ? -23.212 27.857 -1.429 1.00 76.62 640 GLU A N 1
ATOM 5121 C CA . GLU A 1 640 ? -23.864 28.641 -2.478 1.00 76.62 640 GLU A CA 1
ATOM 5122 C C . GLU A 1 640 ? -23.574 30.142 -2.337 1.00 76.62 640 GLU A C 1
ATOM 5124 O O . GLU A 1 640 ? -23.145 30.759 -3.308 1.00 76.62 640 GLU A O 1
ATOM 5129 N N . GLU A 1 641 ? -23.685 30.712 -1.133 1.00 76.56 641 GLU A N 1
ATOM 5130 C CA . GLU A 1 641 ? -23.375 32.129 -0.876 1.00 76.56 641 GLU A CA 1
ATOM 5131 C C . GLU A 1 641 ? -21.896 32.456 -1.108 1.00 76.56 641 GLU A C 1
ATOM 5133 O O . GLU A 1 641 ? -21.575 33.488 -1.697 1.00 76.56 641 GLU A O 1
ATOM 5138 N N . MET A 1 642 ? -20.978 31.571 -0.700 1.00 73.25 642 MET A N 1
ATOM 5139 C CA . MET A 1 642 ? -19.551 31.737 -1.000 1.00 73.25 642 MET A CA 1
ATOM 5140 C C . MET A 1 642 ? -19.284 31.705 -2.508 1.00 73.25 642 MET A C 1
ATOM 5142 O O . MET A 1 642 ? -18.466 32.478 -3.009 1.00 73.25 642 MET A O 1
ATOM 5146 N N . THR A 1 643 ? -19.979 30.828 -3.237 1.00 80.50 643 THR A N 1
ATOM 5147 C CA . THR A 1 643 ? -19.840 30.724 -4.695 1.00 80.50 643 THR A CA 1
ATOM 5148 C C . THR A 1 643 ? -20.422 31.956 -5.388 1.00 80.50 643 THR A C 1
ATOM 5150 O O . THR A 1 643 ? -19.823 32.465 -6.331 1.00 80.50 643 THR A O 1
ATOM 5153 N N . GLU A 1 644 ? -21.550 32.480 -4.904 1.00 86.25 644 GLU A N 1
ATOM 5154 C CA . GLU A 1 644 ? -22.177 33.694 -5.432 1.00 86.25 644 GLU A CA 1
ATOM 5155 C C . GLU A 1 644 ? -21.311 34.938 -5.193 1.00 86.25 644 GLU A C 1
ATOM 5157 O O . GLU A 1 644 ? -21.143 35.748 -6.105 1.00 86.25 644 GLU A O 1
ATOM 5162 N N . LEU A 1 645 ? -20.725 35.077 -3.999 1.00 85.06 645 LEU A N 1
ATOM 5163 C CA . LEU A 1 645 ? -19.772 36.146 -3.684 1.00 85.06 645 LEU A CA 1
ATOM 5164 C C . LEU A 1 645 ? -18.557 36.087 -4.613 1.00 85.06 645 LEU A C 1
ATOM 5166 O O . LEU A 1 645 ? -18.252 37.073 -5.280 1.00 85.06 645 LEU A O 1
ATOM 5170 N N . ALA A 1 646 ? -17.933 34.912 -4.749 1.00 81.00 646 ALA A N 1
ATOM 5171 C CA . ALA A 1 646 ? -16.803 34.730 -5.655 1.00 81.00 646 ALA A CA 1
ATOM 5172 C C . ALA A 1 646 ? -17.178 35.026 -7.119 1.00 81.00 646 ALA A C 1
ATOM 5174 O O . ALA A 1 646 ? -16.408 35.652 -7.845 1.00 81.00 646 ALA A O 1
ATOM 5175 N N . ALA A 1 647 ? -18.371 34.618 -7.564 1.00 87.00 647 ALA A N 1
ATOM 5176 C CA . ALA A 1 647 ? -18.854 34.901 -8.911 1.00 87.00 647 ALA A CA 1
ATOM 5177 C C . ALA A 1 647 ? -19.087 36.403 -9.144 1.00 87.00 647 ALA A C 1
ATOM 5179 O O . ALA A 1 647 ? -18.745 36.905 -10.215 1.00 87.00 647 ALA A O 1
ATOM 5180 N N . LYS A 1 648 ? -19.631 37.127 -8.156 1.00 88.25 648 LYS A N 1
ATOM 5181 C CA . LYS A 1 648 ? -19.803 38.588 -8.211 1.00 88.25 648 LYS A CA 1
ATOM 5182 C C . LYS A 1 648 ? -18.464 39.316 -8.247 1.00 88.25 648 LYS A C 1
ATOM 5184 O O . LYS A 1 648 ? -18.313 40.231 -9.054 1.00 88.25 648 LYS A O 1
ATOM 5189 N N . ASP A 1 649 ? -17.496 38.879 -7.448 1.00 87.62 649 ASP A N 1
ATOM 5190 C CA . ASP A 1 649 ? -16.147 39.448 -7.440 1.00 87.62 649 ASP A CA 1
ATOM 5191 C C . ASP A 1 649 ? -15.451 39.232 -8.789 1.00 87.62 649 ASP A C 1
ATOM 5193 O O . ASP A 1 649 ? -14.931 40.179 -9.379 1.00 87.62 649 ASP A O 1
ATOM 5197 N N . ILE A 1 650 ? -15.518 38.015 -9.344 1.00 86.00 650 ILE A N 1
ATOM 5198 C CA . ILE A 1 650 ? -14.984 37.720 -10.682 1.00 86.00 650 ILE A CA 1
ATOM 5199 C C . ILE A 1 650 ? -15.690 38.578 -11.738 1.00 86.00 650 ILE A C 1
ATOM 5201 O O . ILE A 1 650 ? -15.021 39.179 -12.576 1.00 86.00 650 ILE A O 1
ATOM 5205 N N . LEU A 1 651 ? -17.022 38.686 -11.688 1.00 86.25 651 LEU A N 1
ATOM 5206 C CA . LEU A 1 651 ? -17.795 39.506 -12.622 1.00 86.25 651 LEU A CA 1
ATOM 5207 C C . LEU A 1 651 ? -17.409 40.989 -12.555 1.00 86.25 651 LEU A C 1
ATOM 5209 O O . LEU A 1 651 ? -17.377 41.645 -13.592 1.00 86.25 651 LEU A O 1
ATOM 5213 N N . GLY A 1 652 ? -17.090 41.506 -11.367 1.00 86.31 652 GLY A N 1
ATOM 5214 C CA . GLY A 1 652 ? -16.624 42.881 -11.180 1.00 86.31 652 GLY A CA 1
ATOM 5215 C C . GLY A 1 652 ? -15.238 43.154 -11.775 1.00 86.31 652 GLY A C 1
ATOM 5216 O O . GLY A 1 652 ? -14.957 44.285 -12.165 1.00 86.31 652 GLY A O 1
ATOM 5217 N N . VAL A 1 653 ? -14.387 42.127 -11.871 1.00 88.69 653 VAL A N 1
ATOM 5218 C CA . VAL A 1 653 ? -13.035 42.209 -12.459 1.00 88.69 653 VAL A CA 1
ATOM 5219 C C . VAL A 1 653 ? -13.042 41.919 -13.964 1.00 88.69 653 VAL A C 1
ATOM 5221 O O . VAL A 1 653 ? -12.122 42.326 -14.679 1.00 88.69 653 VAL A O 1
ATOM 5224 N N . LEU A 1 654 ? -14.066 41.224 -14.470 1.00 82.44 654 LEU A N 1
ATOM 5225 C CA . LEU A 1 654 ? -14.176 40.933 -15.894 1.00 82.44 654 LEU A CA 1
ATOM 5226 C C . LEU A 1 654 ? -14.284 42.233 -16.709 1.00 82.44 654 LEU A C 1
ATOM 5228 O O . LEU A 1 654 ? -14.996 43.163 -16.323 1.00 82.44 654 LEU A O 1
ATOM 5232 N N . PRO A 1 655 ? -13.599 42.308 -17.865 1.00 81.94 655 PRO A N 1
ATOM 5233 C CA . PRO A 1 655 ? -13.746 43.446 -18.756 1.00 81.94 655 PRO A CA 1
ATOM 5234 C C . PRO A 1 655 ? -15.210 43.582 -19.206 1.00 81.94 655 PRO A C 1
ATOM 5236 O O . PRO A 1 655 ? -15.916 42.573 -19.325 1.00 81.94 655 PRO A O 1
ATOM 5239 N N . PRO A 1 656 ? -15.680 44.813 -19.484 1.00 80.50 656 PRO A N 1
ATOM 5240 C CA . PRO A 1 656 ? -17.042 45.031 -19.949 1.00 80.50 656 PRO A CA 1
ATOM 5241 C C . PRO A 1 656 ? -17.306 44.231 -21.229 1.00 80.50 656 PRO A C 1
ATOM 5243 O O . PRO A 1 656 ? -16.415 44.055 -22.065 1.00 80.50 656 PRO A O 1
ATOM 5246 N N . LEU A 1 657 ? -18.543 43.751 -21.380 1.00 79.00 657 LEU A N 1
ATOM 5247 C CA . LEU A 1 657 ? -18.969 43.018 -22.571 1.00 79.00 657 LEU A CA 1
ATOM 5248 C C . LEU A 1 657 ? -18.657 43.838 -23.830 1.00 79.00 657 LEU A C 1
ATOM 5250 O O . LEU A 1 657 ? -18.959 45.029 -23.897 1.00 79.00 657 LEU A O 1
ATOM 5254 N N . LEU A 1 658 ? -18.058 43.182 -24.826 1.00 79.38 658 LEU A N 1
ATOM 5255 C CA . LEU A 1 658 ? -17.757 43.788 -26.122 1.00 79.38 658 LEU A CA 1
ATOM 5256 C C . LEU A 1 658 ? -19.042 44.354 -26.740 1.00 79.38 658 LEU A C 1
ATOM 5258 O O . LEU A 1 658 ? -20.006 43.614 -26.955 1.00 79.38 658 LEU A O 1
ATOM 5262 N N . ASP A 1 659 ? -19.051 45.653 -27.047 1.00 77.00 659 ASP A N 1
ATOM 5263 C CA . ASP A 1 659 ? -20.189 46.297 -27.699 1.00 77.00 659 ASP A CA 1
ATOM 5264 C C . ASP A 1 659 ? -20.256 45.875 -29.171 1.00 77.00 659 ASP A C 1
ATOM 5266 O O . ASP A 1 659 ? -19.640 46.465 -30.062 1.00 77.00 659 ASP A O 1
ATOM 5270 N N . GLN A 1 660 ? -21.023 44.815 -29.421 1.00 77.12 660 GLN A N 1
ATOM 5271 C CA . GLN A 1 660 ? -21.230 44.254 -30.753 1.00 77.12 660 GLN A CA 1
ATOM 5272 C C . GLN A 1 660 ? -21.833 45.268 -31.733 1.00 77.12 660 GLN A C 1
ATOM 5274 O O . GLN A 1 660 ? -21.620 45.132 -32.935 1.00 77.12 660 GLN A O 1
ATOM 5279 N N . LYS A 1 661 ? -22.561 46.291 -31.256 1.00 72.75 661 LYS A N 1
ATOM 5280 C CA . LYS A 1 661 ? -23.122 47.327 -32.134 1.00 72.75 661 LYS A CA 1
ATOM 5281 C C . LYS A 1 661 ? -22.045 48.297 -32.592 1.00 72.75 661 LYS A C 1
ATOM 5283 O O . LYS A 1 661 ? -22.014 48.613 -33.775 1.00 72.75 661 LYS A O 1
ATOM 5288 N N . LEU A 1 662 ? -21.150 48.707 -31.692 1.00 66.81 662 LEU A N 1
ATOM 5289 C CA . LEU A 1 662 ? -20.015 49.567 -32.029 1.00 66.81 662 LEU A CA 1
ATOM 5290 C C . LEU A 1 662 ? -19.094 48.872 -33.045 1.00 66.81 662 LEU A C 1
ATOM 5292 O O . LEU A 1 662 ? -18.776 49.465 -34.072 1.00 66.81 662 LEU A O 1
ATOM 5296 N N . ILE A 1 663 ? -18.779 47.592 -32.806 1.00 72.56 663 ILE A N 1
ATOM 5297 C CA . ILE A 1 663 ? -17.953 46.744 -33.686 1.00 72.56 663 ILE A CA 1
ATOM 5298 C C . ILE A 1 663 ? -18.611 46.506 -35.054 1.00 72.56 663 ILE A C 1
ATOM 5300 O O . ILE A 1 663 ? -17.910 46.374 -36.046 1.00 72.56 663 ILE A O 1
ATOM 5304 N N . ALA A 1 664 ? -19.944 46.446 -35.132 1.00 71.56 664 ALA A N 1
ATOM 5305 C CA . ALA A 1 664 ? -20.659 46.270 -36.399 1.00 71.56 664 ALA A CA 1
ATOM 5306 C C . ALA A 1 664 ? -20.764 47.568 -37.221 1.00 71.56 664 ALA A C 1
ATOM 5308 O O . ALA A 1 664 ? -21.088 47.517 -38.407 1.00 71.56 664 ALA A O 1
ATOM 5309 N N . THR A 1 665 ? -20.551 48.727 -36.588 1.00 65.00 665 THR A N 1
ATOM 5310 C CA . THR A 1 665 ? -20.601 50.050 -37.237 1.00 65.00 665 THR A CA 1
ATOM 5311 C C . THR A 1 665 ? -19.237 50.638 -37.607 1.00 65.00 665 THR A C 1
ATOM 5313 O O . THR A 1 665 ? -19.197 51.584 -38.393 1.00 65.00 665 THR A O 1
ATOM 5316 N N . THR A 1 666 ? -18.148 50.102 -37.054 1.00 50.97 666 THR A N 1
ATOM 5317 C CA . THR A 1 666 ? -16.756 50.304 -37.501 1.00 50.97 666 THR A CA 1
ATOM 5318 C C . THR A 1 666 ? -16.358 49.258 -38.526 1.00 50.97 666 THR A C 1
ATOM 5320 O O . THR A 1 666 ? -15.667 49.628 -39.500 1.00 50.97 666 THR A O 1
#

Sequence (666 aa):
GLAEQLLSIVVAQERPDLEELRGQLIVSRAQLSTQLAEMQADILYGLSNSEGSPVDDLPLILTLEAIKIKSAEILIKVEDIERTSAEIDDARQGYVPVANRGQILFFCLSGMANVDPMYQYSLEWFVKLFVRSMSETEPNEDIFERVETIIDHFTFLLYQNVCRSLFERHKLLFAFLLCARILLDKGVIRSQEFNFLLNGAKIEEELDNPEPKWVSTRMWLDMQQLASLPTMHQFVIDFPNQIKFFKSYYDAWNPHNICVPCSARLLRGFRGTLLPSTMGSAIHWGSKPWRECCDASLGARFVEPQPADLAALYAESDPLAPIIFVLSTGTDPAADLLKFADKMKMGKRFESISLGQGQGPIAEAMMRVGCDFGNWVFFQNCHLSPSWMPVLELNVEQILPEVVHKDFRLWLTSTPSPFFPVALLQNGYKMTVEPPRGIKANLLKAYMNQVPDFIDYFNSSDTKVPNFKWLLFSLCLFHGVVLERRKFGPLGFNIPYEFTDGDLRICISQLHMFLTEYSEVPLRMLTYTAGHINYGGRVTDDWDRRCLLCLLSDYYTTAVLNDRCIFDESGAYKQQPSWFTIDDYTKYIRTLPLNDDPSLFGLHSNANISYATSETRTCINILSNLQPKEVIGEGGLSAEEMTELAAKDILGVLPPLLDQKLIATT

Secondary structure (DSSP, 8-state):
-HHHHHHHHHHHHH-HHHHHHHHHHHHHHHHHHHHHHHHHHHHHHHHHH--S-TTS-HHHHHHHHHHHHHHHHHHHHHHHHHHHHHHHHHHHHTTHHHHHHHHHHHHHHHHGGGT-TT----HHHHHHHHHHHHHHSPP-S-HHHHHHHHHHHHHHHHHHHHHHHS-HHHHHHHHHHHHHHHHHHTTSS-HHHHHHHHH----SSPPPPS-TTTS-HHHHHHHHHHTTSTTTHHHHHHGGGGHHHHHHHHT-SSGGGSPPPGGGGGGSTTHHHHHHHHH--TTTSSHHHHHHHHHHHH-GGGTSPPP--HHHHHHH--SSS-EEEEEPTT---HHHHHHHHHHTT-GGGEEEEE--TT-HHHHHHHHHHHHHHT-EEEEE-GGG-TTTHHHHHHHHHT--TTTS-TT-EEEEEE---TTS-HHHHHHSEEEEE-PPSSHHHHHHHHHHHTGGGGHHHHTS--TTHHHHHHHHHHHHHHHHHHHHHGGGGGGT-SS-----HHHHHHHHHHHHHHHHH-SS--HHHHHHIIIIIISTTT--SHHHHHHHHHHHHHHSSGGGSSTT-B-STTS-SBPPPTT--HHHHHHHHHHS-SS--GGGGT--THHHHHHHHHHHHHHHHHHHHTS------TTSPPHHHHHHHHHHHHHHHSPPPP-HHHHHH-

Organism: NCBI:txid348720